Protein AF-A0A935RUK3-F1 (afdb_monomer)

Structure (mmCIF, N/CA/C/O backbone):
data_AF-A0A935RUK3-F1
#
_entry.id   AF-A0A935RUK3-F1
#
loop_
_atom_site.group_PDB
_atom_site.id
_atom_site.type_symbol
_atom_site.label_atom_id
_atom_site.label_alt_id
_atom_site.label_comp_id
_atom_site.label_asym_id
_atom_site.label_entity_id
_atom_site.label_seq_id
_atom_site.pdbx_PDB_ins_code
_atom_site.Cartn_x
_atom_site.Cartn_y
_atom_site.Cartn_z
_atom_site.occupancy
_atom_site.B_iso_or_equiv
_atom_site.auth_seq_id
_atom_site.auth_comp_id
_atom_site.auth_asym_id
_atom_site.auth_atom_id
_atom_site.pdbx_PDB_model_num
ATOM 1 N N . MET A 1 1 ? -5.394 6.056 -42.981 1.00 48.94 1 MET A N 1
ATOM 2 C CA . MET A 1 1 ? -6.092 6.964 -42.037 1.00 48.94 1 MET A CA 1
ATOM 3 C C . MET A 1 1 ? -7.406 6.416 -41.477 1.00 48.94 1 MET A C 1
ATOM 5 O O . MET A 1 1 ? -7.517 6.346 -40.263 1.00 48.94 1 MET A O 1
ATOM 9 N N . LYS A 1 2 ? -8.392 5.987 -42.286 1.00 53.19 2 LYS A N 1
ATOM 10 C CA . LYS A 1 2 ? -9.723 5.582 -41.765 1.00 53.19 2 LYS A CA 1
ATOM 11 C C . LYS A 1 2 ? -9.718 4.366 -40.812 1.00 53.19 2 LYS A C 1
ATOM 13 O O . LYS A 1 2 ? -10.484 4.347 -39.858 1.00 53.19 2 LYS A O 1
ATOM 18 N N . LYS A 1 3 ? -8.822 3.388 -41.014 1.00 49.22 3 LYS A N 1
ATOM 19 C CA . LYS A 1 3 ? -8.711 2.194 -40.146 1.00 49.22 3 LYS A CA 1
ATOM 20 C C . LYS A 1 3 ? -8.100 2.500 -38.768 1.00 49.22 3 LYS A C 1
ATOM 22 O O . LYS A 1 3 ? -8.523 1.926 -37.774 1.00 49.22 3 LYS A O 1
ATOM 27 N N . THR A 1 4 ? -7.166 3.448 -38.693 1.00 54.69 4 THR A N 1
ATOM 28 C CA . THR A 1 4 ? -6.477 3.836 -37.450 1.00 54.69 4 THR A CA 1
ATOM 29 C C . THR A 1 4 ? -7.400 4.601 -36.494 1.00 54.69 4 THR A C 1
ATOM 31 O O . THR A 1 4 ? -7.365 4.373 -35.290 1.00 54.69 4 THR A O 1
ATOM 34 N N . VAL A 1 5 ? -8.282 5.453 -37.033 1.00 66.81 5 VAL A N 1
ATOM 35 C CA . VAL A 1 5 ? -9.291 6.190 -36.247 1.00 66.81 5 VAL A CA 1
ATOM 36 C C . VAL A 1 5 ? -10.341 5.243 -35.658 1.00 66.81 5 VAL A C 1
ATOM 38 O O . VAL A 1 5 ? -10.722 5.406 -34.503 1.00 66.81 5 VAL A O 1
ATOM 41 N N . LEU A 1 6 ? -10.758 4.216 -36.408 1.00 60.25 6 LEU A N 1
ATOM 42 C CA . LEU A 1 6 ? -11.723 3.216 -35.937 1.00 60.25 6 LEU A CA 1
ATOM 43 C C . LEU A 1 6 ? -11.167 2.396 -34.760 1.00 60.25 6 LEU A C 1
ATOM 45 O O . LEU A 1 6 ? -11.859 2.215 -33.763 1.00 60.25 6 LEU A O 1
ATOM 49 N N . VAL A 1 7 ? -9.901 1.966 -34.838 1.00 64.06 7 VAL A N 1
ATOM 50 C CA . VAL A 1 7 ? -9.230 1.242 -33.743 1.00 64.06 7 VAL A CA 1
ATOM 51 C C . VAL A 1 7 ? -9.105 2.125 -32.501 1.00 64.06 7 VAL A C 1
ATOM 53 O O . VAL A 1 7 ? -9.421 1.668 -31.407 1.00 64.06 7 VAL A O 1
ATOM 56 N N . LEU A 1 8 ? -8.732 3.401 -32.660 1.00 57.28 8 LEU A N 1
ATOM 57 C CA . LEU A 1 8 ? -8.655 4.352 -31.547 1.00 57.28 8 LEU A CA 1
ATOM 58 C C . LEU A 1 8 ? -10.031 4.573 -30.892 1.00 57.28 8 LEU A C 1
ATOM 60 O O . LEU A 1 8 ? -10.138 4.603 -29.669 1.00 57.28 8 LEU A O 1
ATOM 64 N N . PHE A 1 9 ? -11.095 4.674 -31.694 1.00 68.31 9 PHE A N 1
ATOM 65 C CA . PHE A 1 9 ? -12.462 4.864 -31.205 1.00 68.31 9 PHE A CA 1
ATOM 66 C C . PHE A 1 9 ? -12.990 3.623 -30.468 1.00 68.31 9 PHE A C 1
ATOM 68 O O . PHE A 1 9 ? -13.554 3.750 -29.381 1.00 68.31 9 PHE A O 1
ATOM 75 N N . CYS A 1 10 ? -12.730 2.420 -30.993 1.00 59.22 10 CYS A N 1
ATOM 76 C CA . CYS A 1 10 ? -13.019 1.162 -30.301 1.00 59.22 10 CYS A CA 1
ATOM 77 C C . CYS A 1 10 ? -12.228 1.037 -28.989 1.00 59.22 10 CYS A C 1
ATOM 79 O O . CYS A 1 10 ? -12.793 0.608 -27.986 1.00 59.22 10 CYS A O 1
ATOM 81 N N . PHE A 1 11 ? -10.964 1.475 -28.960 1.00 54.97 11 PHE A N 1
ATOM 82 C CA . PHE A 1 11 ? -10.128 1.473 -27.755 1.00 54.97 11 PHE A CA 1
ATOM 83 C C . PHE A 1 11 ? -10.638 2.464 -26.691 1.00 54.97 11 PHE A C 1
ATOM 85 O O . PHE A 1 11 ? -10.673 2.150 -25.506 1.00 54.97 11 PHE A O 1
ATOM 92 N N . ILE A 1 12 ? -11.112 3.649 -27.091 1.00 58.50 12 ILE A N 1
ATOM 93 C CA . ILE A 1 12 ? -11.714 4.633 -26.172 1.00 58.50 12 ILE A CA 1
ATOM 94 C C . ILE A 1 12 ? -13.055 4.126 -25.610 1.00 58.50 12 ILE A C 1
ATOM 96 O O . ILE A 1 12 ? -13.354 4.335 -24.430 1.00 58.50 12 ILE A O 1
ATOM 100 N N . LEU A 1 13 ? -13.859 3.433 -26.424 1.00 53.53 13 LEU A N 1
ATOM 101 C CA . LEU A 1 13 ? -15.129 2.832 -26.001 1.00 53.53 13 LEU A CA 1
ATOM 102 C C . LEU A 1 13 ? -14.929 1.682 -25.008 1.00 53.53 13 LEU A C 1
ATOM 104 O O . LEU A 1 13 ? -15.614 1.649 -23.983 1.00 53.53 13 LEU A O 1
ATOM 108 N N . THR A 1 14 ? -13.963 0.788 -25.244 1.00 50.78 14 THR A N 1
ATOM 109 C CA . THR A 1 14 ? -13.632 -0.266 -24.272 1.00 50.78 14 THR A CA 1
ATOM 110 C C . THR A 1 14 ? -13.088 0.337 -22.975 1.00 50.78 14 THR A C 1
ATOM 112 O O . THR A 1 14 ? -13.527 -0.056 -21.894 1.00 50.78 14 THR A O 1
ATOM 115 N N . LEU A 1 15 ? -12.241 1.375 -23.046 1.00 48.75 15 LEU A N 1
ATOM 116 C CA . LEU A 1 15 ? -11.741 2.091 -21.865 1.00 48.75 15 LEU A CA 1
ATOM 117 C C . LEU A 1 15 ? -12.867 2.669 -20.991 1.00 48.75 15 LEU A C 1
ATOM 119 O O . LEU A 1 15 ? -12.769 2.595 -19.765 1.00 48.75 15 LEU A O 1
ATOM 123 N N . LYS A 1 16 ? -13.951 3.200 -21.578 1.00 47.66 16 LYS A N 1
ATOM 124 C CA . LYS A 1 16 ? -15.097 3.721 -20.808 1.00 47.66 16 LYS A CA 1
ATOM 125 C C . LYS A 1 16 ? -15.880 2.619 -20.091 1.00 47.66 16 LYS A C 1
ATOM 127 O O . LYS A 1 16 ? -16.205 2.799 -18.916 1.00 47.66 16 LYS A O 1
ATOM 132 N N . ILE A 1 17 ? -16.128 1.483 -20.747 1.00 46.84 17 ILE A N 1
ATOM 133 C CA . ILE A 1 17 ? -16.911 0.370 -20.179 1.00 46.84 17 ILE A CA 1
ATOM 134 C C . ILE A 1 17 ? -16.132 -0.322 -19.046 1.00 46.84 17 ILE A C 1
ATOM 136 O O . ILE A 1 17 ? -16.690 -0.571 -17.977 1.00 46.84 17 ILE A O 1
ATOM 140 N N . PHE A 1 18 ? -14.822 -0.538 -19.214 1.00 47.94 18 PHE A N 1
ATOM 141 C CA . PHE A 1 18 ? -13.973 -1.093 -18.149 1.00 47.94 18 PHE A CA 1
ATOM 142 C C . PHE A 1 18 ? -13.692 -0.102 -17.008 1.00 47.94 18 PHE A C 1
ATOM 144 O O . PHE A 1 18 ? -13.420 -0.526 -15.884 1.00 47.94 18 PHE A O 1
ATOM 151 N N . SER A 1 19 ? -13.784 1.212 -17.255 1.00 38.31 19 SER A N 1
ATOM 152 C CA . SER A 1 19 ? -13.565 2.215 -16.206 1.00 38.31 19 SER A CA 1
ATOM 153 C C . SER A 1 19 ? -14.601 2.108 -15.086 1.00 38.31 19 SER A C 1
ATOM 155 O O . SER A 1 19 ? -14.207 2.092 -13.923 1.00 38.31 19 SER A O 1
ATOM 157 N N . GLN A 1 20 ? -15.891 1.927 -15.402 1.00 43.72 20 GLN A N 1
ATOM 158 C CA . GLN A 1 20 ? -16.964 1.880 -14.398 1.00 43.72 20 GLN A CA 1
ATOM 159 C C . GLN A 1 20 ? -16.872 0.656 -13.478 1.00 43.72 20 GLN A C 1
ATOM 161 O O . GLN A 1 20 ? -17.023 0.807 -12.267 1.00 43.72 20 GLN A O 1
ATOM 166 N N . TYR A 1 21 ? -16.526 -0.521 -14.017 1.00 50.19 21 TYR A N 1
ATOM 167 C CA . TYR A 1 21 ? -16.265 -1.724 -13.211 1.00 50.19 21 TYR A CA 1
ATOM 168 C C . TYR A 1 21 ? -15.093 -1.540 -12.238 1.00 50.19 21 TYR A C 1
ATOM 170 O O . TYR A 1 21 ? -15.055 -2.166 -11.182 1.00 50.19 21 TYR A O 1
ATOM 178 N N . SER A 1 22 ? -14.141 -0.656 -12.557 1.00 56.09 22 SER A N 1
ATOM 179 C CA . SER A 1 22 ? -13.015 -0.374 -11.668 1.00 56.09 22 SER A CA 1
ATOM 180 C C . SER A 1 22 ? -13.375 0.541 -10.490 1.00 56.09 22 SER A C 1
ATOM 182 O O . SER A 1 22 ? -12.633 0.531 -9.510 1.00 56.09 22 SER A O 1
ATOM 184 N N . TYR A 1 23 ? -14.481 1.299 -10.561 1.00 69.19 23 TYR A N 1
ATOM 185 C CA . TYR A 1 23 ? -14.834 2.363 -9.607 1.00 69.19 23 TYR A CA 1
ATOM 186 C C . TYR A 1 23 ? -15.803 1.955 -8.502 1.00 69.19 23 TYR A C 1
ATOM 188 O O . TYR A 1 23 ? -16.059 2.779 -7.638 1.00 69.19 23 TYR A O 1
ATOM 196 N N . TYR A 1 24 ? -16.341 0.739 -8.482 1.00 77.69 24 TYR A N 1
ATOM 197 C CA . TYR A 1 24 ? -17.247 0.283 -7.423 1.00 77.69 24 TYR A CA 1
ATOM 198 C C . TYR A 1 24 ? -16.860 -1.122 -6.953 1.00 77.69 24 TYR A C 1
ATOM 200 O O . TYR A 1 24 ? -16.329 -1.920 -7.723 1.00 77.69 24 TYR A O 1
ATOM 208 N N . LYS A 1 25 ? -17.101 -1.422 -5.676 1.00 83.81 25 LYS A N 1
ATOM 209 C CA . LYS A 1 25 ? -16.880 -2.731 -5.054 1.00 83.81 25 LYS A CA 1
ATOM 210 C C . LYS A 1 25 ? -18.182 -3.267 -4.490 1.00 83.81 25 LYS A C 1
ATOM 212 O O . LYS A 1 25 ? -18.941 -2.518 -3.886 1.00 83.81 25 LYS A O 1
ATOM 217 N N . GLU A 1 26 ? -18.390 -4.569 -4.618 1.00 89.38 26 GLU A N 1
ATOM 218 C CA . GLU A 1 26 ? -19.518 -5.239 -3.976 1.00 89.38 26 GLU A CA 1
ATOM 219 C C . GLU A 1 26 ? -19.421 -5.148 -2.455 1.00 89.38 26 GLU A C 1
ATOM 221 O O . GLU A 1 26 ? -18.371 -5.431 -1.862 1.00 89.38 26 GLU A O 1
ATOM 226 N N . ALA A 1 27 ? -20.521 -4.743 -1.831 1.00 91.81 27 ALA A N 1
ATOM 227 C CA . ALA A 1 27 ? -20.612 -4.553 -0.398 1.00 91.81 27 ALA A CA 1
ATOM 228 C C . ALA A 1 27 ? -22.030 -4.799 0.127 1.00 91.81 27 ALA A C 1
ATOM 230 O O . ALA A 1 27 ? -23.022 -4.684 -0.594 1.00 91.81 27 ALA A O 1
ATOM 231 N N . THR A 1 28 ? -22.107 -5.106 1.417 1.00 94.44 28 THR A N 1
ATOM 232 C CA . THR A 1 28 ? -23.335 -5.105 2.207 1.00 94.44 28 THR A CA 1
ATOM 233 C C . THR A 1 28 ? -23.305 -3.919 3.163 1.00 94.44 28 THR A C 1
ATOM 235 O O . THR A 1 28 ? -22.379 -3.794 3.962 1.00 94.44 28 THR A O 1
ATOM 238 N N . VAL A 1 29 ? -24.315 -3.057 3.093 1.00 93.56 29 VAL A N 1
ATOM 239 C CA . VAL A 1 29 ? -24.546 -1.969 4.049 1.00 93.56 29 VAL A CA 1
ATOM 240 C C . VAL A 1 29 ? -25.552 -2.453 5.084 1.00 93.56 29 VAL A C 1
ATOM 242 O O . VAL A 1 29 ? -26.661 -2.857 4.738 1.00 93.56 29 VAL A O 1
ATOM 245 N N . VAL A 1 30 ? -25.177 -2.405 6.357 1.00 95.00 30 VAL A N 1
ATOM 246 C CA . VAL A 1 30 ? -26.053 -2.667 7.499 1.00 95.00 30 VAL A CA 1
ATOM 247 C C . VAL A 1 30 ? -26.377 -1.327 8.150 1.00 95.00 30 VAL A C 1
ATOM 249 O O . VAL A 1 30 ? -25.480 -0.656 8.663 1.00 95.00 30 VAL A O 1
ATOM 252 N N . LYS A 1 31 ? -27.647 -0.918 8.135 1.00 93.75 31 LYS A N 1
ATOM 253 C CA . LYS A 1 31 ? -28.101 0.305 8.814 1.00 93.75 31 LYS A CA 1
ATOM 254 C C . LYS A 1 31 ? -28.274 0.079 10.322 1.00 93.75 31 LYS A C 1
ATOM 256 O O . LYS A 1 31 ? -28.354 -1.057 10.792 1.00 93.75 31 LYS A O 1
ATOM 261 N N . ASN A 1 32 ? -28.373 1.160 11.096 1.00 91.31 32 ASN A N 1
ATOM 262 C CA . ASN A 1 32 ? -28.560 1.108 12.558 1.00 91.31 32 ASN A CA 1
ATOM 263 C C . ASN A 1 32 ? -29.823 0.354 13.002 1.00 91.31 32 ASN A C 1
ATOM 265 O O . ASN A 1 32 ? -29.831 -0.265 14.062 1.00 91.31 32 ASN A O 1
ATOM 269 N N . ASN A 1 33 ? -30.865 0.346 12.171 1.00 92.62 33 ASN A N 1
ATOM 270 C CA . ASN A 1 33 ? -32.094 -0.427 12.377 1.00 92.62 33 ASN A CA 1
ATOM 271 C C . ASN A 1 33 ? -31.966 -1.915 11.972 1.00 92.62 33 ASN A C 1
ATOM 273 O O . ASN A 1 33 ? -32.971 -2.612 11.877 1.00 92.62 33 ASN A O 1
ATOM 277 N N . ASN A 1 34 ? -30.747 -2.400 11.712 1.00 90.69 34 ASN A N 1
ATOM 278 C CA . ASN A 1 34 ? -30.416 -3.743 11.224 1.00 90.69 34 ASN A CA 1
ATOM 279 C C . ASN A 1 34 ? -30.943 -4.093 9.816 1.00 90.69 34 ASN A C 1
ATOM 281 O O . ASN A 1 34 ? -30.841 -5.252 9.410 1.00 90.69 34 ASN A O 1
ATOM 285 N N . GLN A 1 35 ? -31.441 -3.127 9.035 1.00 93.81 35 GLN A N 1
ATOM 286 C CA . GLN A 1 35 ? -31.719 -3.352 7.612 1.00 93.81 35 GLN A CA 1
ATOM 287 C C . GLN A 1 35 ? -30.416 -3.605 6.850 1.00 93.81 35 GLN A C 1
ATOM 289 O O . GLN A 1 35 ? -29.410 -2.931 7.081 1.00 93.81 35 GLN A O 1
ATOM 294 N N . ARG A 1 36 ? -30.443 -4.578 5.935 1.00 92.75 36 ARG A N 1
ATOM 295 C CA . ARG A 1 36 ? -29.288 -4.987 5.130 1.00 92.75 36 ARG A CA 1
ATOM 296 C C . ARG A 1 36 ? -29.554 -4.723 3.655 1.00 92.75 36 ARG A C 1
ATOM 298 O O . ARG A 1 36 ? -30.553 -5.193 3.121 1.00 92.75 36 ARG A O 1
ATOM 305 N N . PHE A 1 37 ? -28.632 -4.022 3.008 1.00 91.75 37 PHE A N 1
ATOM 306 C CA . PHE A 1 37 ? -28.665 -3.720 1.581 1.00 91.75 37 PHE A CA 1
ATOM 307 C C . PHE A 1 37 ? -27.413 -4.293 0.932 1.00 91.75 37 PHE A C 1
ATOM 309 O O . PHE A 1 37 ? -26.302 -3.937 1.319 1.00 91.75 37 PHE A O 1
ATOM 316 N N . GLN A 1 38 ? -27.579 -5.178 -0.044 1.00 93.56 38 GLN A N 1
ATOM 317 C CA . GLN A 1 38 ? -26.469 -5.689 -0.841 1.00 93.56 38 GLN A CA 1
ATOM 318 C C . GLN A 1 38 ? -26.410 -4.933 -2.168 1.00 93.56 38 GLN A C 1
ATOM 320 O O . GLN A 1 38 ? -27.439 -4.697 -2.797 1.00 93.56 38 GLN A O 1
ATOM 325 N N . GLY A 1 39 ? -25.210 -4.532 -2.576 1.00 91.44 39 GLY A N 1
ATOM 326 C CA . GLY A 1 39 ? -24.999 -3.781 -3.808 1.00 91.44 39 GLY A CA 1
ATOM 327 C C . GLY A 1 39 ? -23.536 -3.403 -3.989 1.00 91.44 39 GLY A C 1
ATOM 328 O O . GLY A 1 39 ? -22.637 -4.182 -3.677 1.00 91.44 39 GLY A O 1
ATOM 329 N N . TYR A 1 40 ? -23.294 -2.197 -4.484 1.00 88.94 40 TYR A N 1
ATOM 330 C CA . TYR A 1 40 ? -21.994 -1.707 -4.915 1.00 88.94 40 TYR A CA 1
ATOM 331 C C . TYR A 1 40 ? -21.689 -0.354 -4.268 1.00 88.94 40 TYR A C 1
ATOM 333 O O . TYR A 1 40 ? -22.461 0.591 -4.399 1.00 88.94 40 TYR A O 1
ATOM 341 N N . VAL A 1 41 ? -20.540 -0.235 -3.610 1.00 87.12 41 VAL A N 1
ATOM 342 C CA . VAL A 1 41 ? -20.048 1.011 -3.005 1.00 87.12 41 VAL A CA 1
ATOM 343 C C . VAL A 1 41 ? -18.888 1.564 -3.817 1.00 87.12 41 VAL A C 1
ATOM 345 O O . VAL A 1 41 ? -18.034 0.804 -4.273 1.00 87.12 41 VAL A O 1
ATOM 348 N N . GLU A 1 42 ? -18.847 2.881 -4.014 1.00 81.81 42 GLU A N 1
ATOM 349 C CA . GLU A 1 42 ? -17.795 3.530 -4.800 1.00 81.81 42 GLU A CA 1
ATOM 350 C C . GLU A 1 42 ? -16.399 3.214 -4.218 1.00 81.81 42 GLU A C 1
ATOM 352 O O . GLU A 1 42 ? -16.081 3.519 -3.068 1.00 81.81 42 GLU A O 1
ATOM 357 N N . LYS A 1 43 ? -15.550 2.577 -5.032 1.00 64.44 43 LYS A N 1
ATOM 358 C CA . LYS A 1 43 ? -14.139 2.260 -4.797 1.00 64.44 43 LYS A CA 1
ATOM 359 C C . LYS A 1 43 ? -13.320 3.545 -4.854 1.00 64.44 43 LYS A C 1
ATOM 361 O O . LYS A 1 43 ? -12.546 3.777 -5.784 1.00 64.44 43 LYS A O 1
ATOM 366 N N . ILE A 1 44 ? -13.486 4.385 -3.847 1.00 59.62 44 ILE A N 1
ATOM 367 C CA . ILE A 1 44 ? -12.560 5.476 -3.575 1.00 59.62 44 ILE A CA 1
ATOM 368 C C . ILE A 1 44 ? -11.676 5.091 -2.379 1.00 59.62 44 ILE A C 1
ATOM 370 O O . ILE A 1 44 ? -11.931 4.090 -1.709 1.00 59.62 44 ILE A O 1
ATOM 374 N N . SER A 1 45 ? -10.585 5.829 -2.151 1.00 61.47 45 SER A N 1
ATOM 375 C CA . SER A 1 45 ? -9.763 5.706 -0.943 1.00 61.47 45 SER A CA 1
ATOM 376 C C . SER A 1 45 ? -10.645 5.678 0.307 1.00 61.47 45 SER A C 1
ATOM 378 O O . SER A 1 45 ? -11.651 6.384 0.355 1.00 61.47 45 SER A O 1
ATOM 380 N N . GLU A 1 46 ? -10.256 4.901 1.324 1.00 66.12 46 GLU A N 1
ATOM 381 C CA . GLU A 1 46 ? -11.025 4.729 2.571 1.00 66.12 46 GLU A CA 1
ATOM 382 C C . GLU A 1 46 ? -11.421 6.081 3.213 1.00 66.12 46 GLU A C 1
ATOM 384 O O . GLU A 1 46 ? -12.490 6.200 3.806 1.00 66.12 46 GLU A O 1
ATOM 389 N N . SER A 1 47 ? -10.626 7.139 3.001 1.00 58.72 47 SER A N 1
ATOM 390 C CA . SER A 1 47 ? -10.922 8.516 3.428 1.00 58.72 47 SER A CA 1
ATOM 391 C C . SER A 1 47 ? -12.212 9.101 2.845 1.00 58.72 47 SER A C 1
ATOM 393 O O . SER A 1 47 ? -12.857 9.905 3.509 1.00 58.72 47 SER A O 1
ATOM 395 N N . LYS A 1 48 ? -12.619 8.710 1.631 1.00 68.06 48 LYS A N 1
ATOM 396 C CA . LYS A 1 48 ? -13.816 9.248 0.959 1.00 68.06 48 LYS A CA 1
ATOM 397 C C . LYS A 1 48 ? -15.096 8.464 1.239 1.00 68.06 48 LYS A C 1
ATOM 399 O O . LYS A 1 48 ? -16.142 8.832 0.718 1.00 68.06 48 LYS A O 1
ATOM 404 N N . LEU A 1 49 ? -15.035 7.431 2.085 1.00 72.38 49 LEU A N 1
ATOM 405 C CA . LEU A 1 49 ? -16.232 6.838 2.701 1.00 72.38 49 LEU A CA 1
ATOM 406 C C . LEU A 1 49 ? -16.866 7.774 3.745 1.00 72.38 49 LEU A C 1
ATOM 408 O O . LEU A 1 49 ? -17.939 7.489 4.271 1.00 72.38 49 LEU A O 1
ATOM 412 N N . ASN A 1 50 ? -16.194 8.884 4.056 1.00 77.94 50 ASN A N 1
ATOM 413 C CA . ASN A 1 50 ? -16.601 9.873 5.038 1.00 77.94 50 ASN A CA 1
ATOM 414 C C . ASN A 1 50 ? -16.884 11.214 4.340 1.00 77.94 50 ASN A C 1
ATOM 416 O O . ASN A 1 50 ? -16.117 11.604 3.456 1.00 77.94 50 ASN A O 1
ATOM 420 N N . PRO A 1 51 ? -17.958 11.942 4.705 1.00 80.44 51 PRO A N 1
ATOM 421 C CA . PRO A 1 51 ? -18.962 11.637 5.738 1.00 80.44 51 PRO A CA 1
ATOM 422 C C . PRO A 1 51 ? -20.158 10.796 5.237 1.00 80.44 51 PRO A C 1
ATOM 424 O O . PRO A 1 51 ? -21.121 10.588 5.977 1.00 80.44 51 PRO A O 1
ATOM 427 N N . LYS A 1 52 ? -20.135 10.346 3.979 1.00 88.00 52 LYS A N 1
ATOM 428 C CA . LYS A 1 52 ? -21.232 9.618 3.326 1.00 88.00 52 LYS A CA 1
ATOM 429 C C . LYS A 1 52 ? -20.698 8.537 2.391 1.00 88.00 52 LYS A C 1
ATOM 431 O O . LYS A 1 52 ? -19.634 8.699 1.796 1.00 88.00 52 LYS A O 1
ATOM 436 N N . VAL A 1 53 ? -21.467 7.467 2.232 1.00 89.00 53 VAL A N 1
ATOM 437 C CA . VAL A 1 53 ? -21.171 6.345 1.340 1.00 89.00 53 VAL A CA 1
ATOM 438 C C . VAL A 1 53 ? -22.041 6.447 0.097 1.00 89.00 53 VAL A C 1
ATOM 440 O O . VAL A 1 53 ? -23.260 6.534 0.195 1.00 89.00 53 VAL A O 1
ATOM 443 N N . LYS A 1 54 ? -21.416 6.405 -1.079 1.00 89.25 54 LYS A N 1
ATOM 444 C CA . LYS A 1 54 ? -22.116 6.326 -2.365 1.00 89.25 54 LYS A CA 1
ATOM 445 C C . LYS A 1 54 ? -22.386 4.871 -2.720 1.00 89.25 54 LYS A C 1
ATOM 447 O O . LYS A 1 54 ? -21.445 4.103 -2.933 1.00 89.25 54 LYS A O 1
ATOM 452 N N . PHE A 1 55 ? -23.661 4.513 -2.769 1.00 90.12 55 PHE A N 1
ATOM 453 C CA . PHE A 1 55 ? -24.167 3.159 -2.930 1.00 90.12 55 PHE A CA 1
ATOM 454 C C . PHE A 1 55 ? -25.005 3.025 -4.205 1.00 90.12 55 PHE A C 1
ATOM 456 O O . PHE A 1 55 ? -25.742 3.929 -4.593 1.00 90.12 55 PHE A O 1
ATOM 463 N N . LYS A 1 56 ? -24.897 1.869 -4.857 1.00 90.50 56 LYS A N 1
ATOM 464 C CA . LYS A 1 56 ? -25.731 1.452 -5.983 1.00 90.50 56 LYS A CA 1
ATOM 465 C C . LYS A 1 56 ? -26.276 0.061 -5.717 1.00 90.50 56 LYS A C 1
ATOM 467 O O . LYS A 1 56 ? -25.513 -0.840 -5.385 1.00 90.50 56 LYS A O 1
ATOM 472 N N . THR A 1 57 ? -27.563 -0.152 -5.951 1.00 88.81 57 THR A N 1
ATOM 473 C CA . THR A 1 57 ? -28.167 -1.493 -5.890 1.00 88.81 57 THR A CA 1
ATOM 474 C C . THR A 1 57 ? -27.630 -2.413 -6.988 1.00 88.81 57 THR A C 1
ATOM 476 O O . THR A 1 57 ? -27.353 -3.581 -6.743 1.00 88.81 57 THR A O 1
ATOM 479 N N . GLU A 1 58 ? -27.397 -1.873 -8.186 1.00 85.94 58 GLU A N 1
ATOM 480 C CA . GLU A 1 58 ? -26.851 -2.597 -9.336 1.00 85.94 58 GLU A CA 1
ATOM 481 C C . GLU A 1 58 ? -25.766 -1.763 -10.029 1.00 85.94 58 GLU A C 1
ATOM 483 O O . GLU A 1 58 ? -25.932 -0.561 -10.241 1.00 85.94 58 GLU A O 1
ATOM 488 N N . ILE A 1 59 ? -24.675 -2.403 -10.467 1.00 80.19 59 ILE A N 1
ATOM 489 C CA . ILE A 1 59 ? -23.524 -1.709 -11.072 1.00 80.19 59 ILE A CA 1
ATOM 490 C C . ILE A 1 59 ? -23.886 -0.891 -12.325 1.00 80.19 59 ILE A C 1
ATOM 492 O O . ILE A 1 59 ? -23.276 0.146 -12.587 1.00 80.19 59 ILE A O 1
ATOM 496 N N . LYS A 1 60 ? -24.893 -1.343 -13.089 1.00 79.44 60 LYS A N 1
ATOM 497 C CA . LYS A 1 60 ? -25.316 -0.736 -14.363 1.00 79.44 60 LYS A CA 1
ATOM 498 C C . LYS A 1 60 ? -26.278 0.442 -14.194 1.00 79.44 60 LYS A C 1
ATOM 500 O O . LYS A 1 60 ? -26.476 1.184 -15.153 1.00 79.44 60 LYS A O 1
ATOM 505 N N . ARG A 1 61 ? -26.883 0.626 -13.014 1.00 77.56 61 ARG A N 1
ATOM 506 C CA . ARG A 1 61 ? -27.810 1.741 -12.779 1.00 77.56 61 ARG A CA 1
ATOM 507 C C . ARG A 1 61 ? -27.046 3.054 -12.648 1.00 77.56 61 ARG A C 1
ATOM 509 O O . ARG A 1 61 ? -25.937 3.100 -12.106 1.00 77.56 61 ARG A O 1
ATOM 516 N N . MET A 1 62 ? -27.630 4.125 -13.182 1.00 76.94 62 MET A N 1
ATOM 517 C CA . MET A 1 62 ? -27.050 5.467 -13.075 1.00 76.94 62 MET A CA 1
ATOM 518 C C . MET A 1 62 ? -27.323 6.106 -11.714 1.00 76.94 62 MET A C 1
ATOM 520 O O . MET A 1 62 ? -26.497 6.894 -11.259 1.00 76.94 62 MET A O 1
ATOM 524 N N . ASP A 1 63 ? -28.405 5.706 -11.049 1.00 82.69 63 ASP A N 1
ATOM 525 C CA . ASP A 1 63 ? -28.789 6.239 -9.746 1.00 82.69 63 ASP A CA 1
ATOM 526 C C . ASP A 1 63 ? -27.766 5.846 -8.675 1.00 82.69 63 ASP A C 1
ATOM 528 O O . ASP A 1 63 ? -27.412 4.673 -8.526 1.00 82.69 63 ASP A O 1
ATOM 532 N N . VAL A 1 64 ? -27.270 6.849 -7.952 1.00 86.06 64 VAL A N 1
ATOM 533 C CA . VAL A 1 64 ? -26.358 6.700 -6.815 1.00 86.06 64 VAL A CA 1
ATOM 534 C C . VAL A 1 64 ? -27.086 7.208 -5.582 1.00 86.06 64 VAL A C 1
ATOM 536 O O . VAL A 1 64 ? -27.448 8.380 -5.519 1.00 86.06 64 VAL A O 1
ATOM 539 N N . GLU A 1 65 ? -27.274 6.335 -4.601 1.00 90.62 65 GLU A N 1
ATOM 540 C CA . GLU A 1 65 ? -27.770 6.707 -3.281 1.00 90.62 65 GLU A CA 1
ATOM 541 C C . GLU A 1 65 ? -26.594 7.170 -2.417 1.00 90.62 65 GLU A C 1
ATOM 543 O O . GLU A 1 65 ? -25.541 6.531 -2.385 1.00 90.62 65 GLU A O 1
ATOM 548 N N . GLU A 1 66 ? -26.752 8.282 -1.706 1.00 91.06 66 GLU A N 1
ATOM 549 C CA . GLU A 1 66 ? -25.771 8.741 -0.726 1.00 91.06 66 GLU A CA 1
ATOM 550 C C . GLU A 1 66 ? -26.282 8.451 0.685 1.00 91.06 66 GLU A C 1
ATOM 552 O O . GLU A 1 66 ? -27.208 9.099 1.163 1.00 91.06 66 GLU A O 1
ATOM 557 N N . ILE A 1 67 ? -25.660 7.486 1.361 1.00 91.44 67 ILE A N 1
ATOM 558 C CA . ILE A 1 67 ? -26.038 7.062 2.711 1.00 91.44 67 ILE A CA 1
ATOM 559 C C . ILE A 1 67 ? -25.111 7.757 3.722 1.00 91.44 67 ILE A C 1
ATOM 561 O O . ILE A 1 67 ? -23.893 7.542 3.674 1.00 91.44 67 ILE A O 1
ATOM 565 N N . PRO A 1 68 ? -25.630 8.580 4.649 1.00 91.81 68 PRO A N 1
ATOM 566 C CA . PRO A 1 68 ? -24.823 9.204 5.695 1.00 91.81 68 PRO A CA 1
ATOM 567 C C . PRO A 1 68 ? -24.180 8.162 6.616 1.00 91.81 68 PRO A C 1
ATOM 569 O O . PRO A 1 68 ? -24.827 7.192 7.010 1.00 91.81 68 PRO A O 1
ATOM 572 N N . VAL A 1 69 ? -22.937 8.391 7.052 1.00 91.06 69 VAL A N 1
ATOM 573 C CA . VAL A 1 69 ? -22.253 7.488 8.002 1.00 91.06 69 VAL A CA 1
ATOM 574 C C . VAL A 1 69 ? -23.029 7.328 9.314 1.00 91.06 69 VAL A C 1
ATOM 576 O O . VAL A 1 69 ? -22.992 6.261 9.918 1.00 91.06 69 VAL A O 1
ATOM 579 N N . SER A 1 70 ? -23.782 8.347 9.734 1.00 91.06 70 SER A N 1
ATOM 580 C CA . SER A 1 70 ? -24.636 8.289 10.924 1.00 91.06 70 SER A CA 1
ATOM 581 C C . SER A 1 70 ? -25.752 7.247 10.842 1.00 91.06 70 SER A C 1
ATOM 583 O O . SER A 1 70 ? -26.275 6.867 11.883 1.00 91.06 70 SER A O 1
ATOM 585 N N . GLU A 1 71 ? -26.130 6.788 9.646 1.00 92.88 71 GLU A N 1
ATOM 586 C CA . GLU A 1 71 ? -27.133 5.732 9.450 1.00 92.88 71 GLU A CA 1
ATOM 587 C C . GLU A 1 71 ? -26.522 4.330 9.343 1.00 92.88 71 GLU A C 1
ATOM 589 O O . GLU A 1 71 ? -27.251 3.337 9.422 1.00 92.88 71 GLU A O 1
ATOM 594 N N . ILE A 1 72 ? -25.205 4.239 9.146 1.00 92.50 72 ILE A N 1
ATOM 595 C CA . ILE A 1 72 ? -24.502 2.992 8.848 1.00 92.50 72 ILE A CA 1
ATOM 596 C C . ILE A 1 72 ? -23.955 2.401 10.142 1.00 92.50 72 ILE A C 1
ATOM 598 O O . ILE A 1 72 ? -23.061 2.964 10.768 1.00 92.50 72 ILE A O 1
ATOM 602 N N . LYS A 1 73 ? -24.442 1.210 10.484 1.00 92.50 73 LYS A N 1
ATOM 603 C CA . LYS A 1 73 ? -23.894 0.393 11.564 1.00 92.50 73 LYS A CA 1
ATOM 604 C C . LYS A 1 73 ? -22.610 -0.285 11.105 1.00 92.50 73 LYS A C 1
ATOM 606 O O . LYS A 1 73 ? -21.570 -0.145 11.742 1.00 92.50 73 LYS A O 1
ATOM 611 N N . GLU A 1 74 ? -22.685 -1.000 9.984 1.00 93.44 74 GLU A N 1
ATOM 612 C CA . GLU A 1 74 ? -21.565 -1.735 9.396 1.00 93.44 74 GLU A CA 1
ATOM 613 C C . GLU A 1 74 ? -21.597 -1.644 7.869 1.00 93.44 74 GLU A C 1
ATOM 615 O O . GLU A 1 74 ? -22.656 -1.652 7.244 1.00 93.44 74 GLU A O 1
ATOM 620 N N . LEU A 1 75 ? -20.419 -1.595 7.261 1.00 93.00 75 LEU A N 1
ATOM 621 C CA . LEU A 1 75 ? -20.215 -1.720 5.825 1.00 93.00 75 LEU A CA 1
ATOM 622 C C . LEU A 1 75 ? -19.243 -2.876 5.589 1.00 93.00 75 LEU A C 1
ATOM 624 O O . LEU A 1 75 ? -18.097 -2.826 6.028 1.00 93.00 75 LEU A O 1
ATOM 628 N N . ILE A 1 76 ? -19.701 -3.914 4.898 1.00 92.00 76 ILE A N 1
ATOM 629 C CA . ILE A 1 76 ? -18.950 -5.152 4.679 1.00 92.00 76 ILE A CA 1
ATOM 630 C C . ILE A 1 76 ? -18.642 -5.272 3.190 1.00 92.00 76 ILE A C 1
ATOM 632 O O . ILE A 1 76 ? -19.545 -5.522 2.396 1.00 92.00 76 ILE A O 1
ATOM 636 N N . PHE A 1 77 ? -17.383 -5.125 2.785 1.00 88.62 77 PHE A N 1
ATOM 637 C CA . PHE A 1 77 ? -16.986 -5.366 1.397 1.00 88.62 77 PHE A CA 1
ATOM 638 C C . PHE A 1 77 ? -16.843 -6.866 1.137 1.00 88.62 77 PHE A C 1
ATOM 640 O O . PHE A 1 77 ? -16.023 -7.539 1.758 1.00 88.62 77 PHE A O 1
ATOM 647 N N . LEU A 1 78 ? -17.598 -7.395 0.173 1.00 86.00 78 LEU A N 1
ATOM 648 C CA . LEU A 1 78 ? -17.660 -8.838 -0.091 1.00 86.00 78 LEU A CA 1
ATOM 649 C C . LEU A 1 78 ? -16.359 -9.378 -0.701 1.00 86.00 78 LEU A C 1
ATOM 651 O O . LEU A 1 78 ? -15.951 -10.500 -0.425 1.00 86.00 78 LEU A O 1
ATOM 655 N N . SER A 1 79 ? -15.666 -8.557 -1.493 1.00 78.56 79 SER A N 1
ATOM 656 C CA . SER A 1 79 ? -14.448 -8.965 -2.215 1.00 78.56 79 SER A CA 1
ATOM 657 C C . SER A 1 79 ? -13.233 -9.266 -1.327 1.00 78.56 79 SER A C 1
ATOM 659 O O . SER A 1 79 ? -12.285 -9.927 -1.760 1.00 78.56 79 SER A O 1
ATOM 661 N N . ASP A 1 80 ? -13.197 -8.703 -0.121 1.00 74.38 80 ASP A N 1
ATOM 662 C CA . ASP A 1 80 ? -12.062 -8.820 0.796 1.00 74.38 80 ASP A CA 1
ATOM 663 C C . ASP A 1 80 ? -12.477 -9.025 2.258 1.00 74.38 80 ASP A C 1
ATOM 665 O O . ASP A 1 80 ? -11.607 -9.009 3.133 1.00 74.38 80 ASP A O 1
ATOM 669 N N . SER A 1 81 ? -13.773 -9.243 2.501 1.00 83.06 81 SER A N 1
ATOM 670 C CA . SER A 1 81 ? -14.401 -9.391 3.818 1.00 83.06 81 SER A CA 1
ATOM 671 C C . SER A 1 81 ? -14.032 -8.276 4.799 1.00 83.06 81 SER A C 1
ATOM 673 O O . SER A 1 81 ? -14.040 -8.487 6.011 1.00 83.06 81 SER A O 1
ATOM 675 N N . SER A 1 82 ? -13.665 -7.091 4.296 1.00 85.94 82 SER A N 1
ATOM 676 C CA . SER A 1 82 ? -13.332 -5.967 5.162 1.00 85.94 82 SER A CA 1
ATOM 677 C C . SER A 1 82 ? -14.601 -5.371 5.755 1.00 85.94 82 SER A C 1
ATOM 679 O O . SER A 1 82 ? -15.573 -5.106 5.048 1.00 85.94 82 SER A O 1
ATOM 681 N N . ILE A 1 83 ? -14.574 -5.171 7.070 1.00 91.38 83 ILE A N 1
ATOM 682 C CA . ILE A 1 83 ? -15.685 -4.610 7.830 1.00 91.38 83 ILE A CA 1
ATOM 683 C C . ILE A 1 83 ? -15.301 -3.198 8.249 1.00 91.38 83 ILE A C 1
ATOM 685 O O . ILE A 1 83 ? -14.252 -2.982 8.854 1.00 91.38 83 ILE A O 1
ATOM 689 N N . PHE A 1 84 ? -16.157 -2.241 7.931 1.00 92.69 84 PHE A N 1
ATOM 690 C CA . PHE A 1 84 ? -16.083 -0.864 8.388 1.00 92.69 84 PHE A CA 1
ATOM 691 C C . PHE A 1 84 ? -17.237 -0.609 9.346 1.00 92.69 84 PHE A C 1
ATOM 693 O O . PHE A 1 84 ? -18.350 -1.070 9.112 1.00 92.69 84 PHE A O 1
ATOM 700 N N . GLN A 1 85 ? -16.974 0.134 10.413 1.00 93.88 85 GLN A N 1
ATOM 701 C CA . GLN A 1 85 ? -17.961 0.456 11.437 1.00 93.88 85 GLN A CA 1
ATOM 702 C C . GLN A 1 85 ? -17.896 1.946 11.764 1.00 93.88 85 GLN A C 1
ATOM 704 O O . GLN A 1 85 ? -16.826 2.559 11.690 1.00 93.88 85 GLN A O 1
ATOM 709 N N . SER A 1 86 ? -19.045 2.536 12.100 1.00 92.12 86 SER A N 1
ATOM 710 C CA . SER A 1 86 ? -19.107 3.926 12.541 1.00 92.12 86 SER A CA 1
ATOM 711 C C . SER A 1 86 ? -18.411 4.072 13.895 1.00 92.12 86 SER A C 1
ATOM 713 O O . SER A 1 86 ? -18.797 3.425 14.869 1.00 92.12 86 SER A O 1
ATOM 715 N N . VAL A 1 87 ? -17.417 4.947 13.971 1.00 91.75 87 VAL A N 1
ATOM 716 C CA . VAL A 1 87 ? -16.670 5.261 15.188 1.00 91.75 87 VAL A CA 1
ATOM 717 C C . VAL A 1 87 ? -16.684 6.758 15.441 1.00 91.75 87 VAL A C 1
ATOM 719 O O . VAL A 1 87 ? -16.731 7.567 14.510 1.00 91.75 87 VAL A O 1
ATOM 722 N N . ARG A 1 88 ? -16.629 7.145 16.716 1.00 90.81 88 ARG A N 1
ATOM 723 C CA . ARG A 1 88 ? -16.538 8.553 17.096 1.00 90.81 88 ARG A CA 1
ATOM 724 C C . ARG A 1 88 ? -15.086 9.011 17.003 1.00 90.81 88 ARG A C 1
ATOM 726 O O . ARG A 1 88 ? -14.227 8.534 17.741 1.00 90.81 88 ARG A O 1
ATOM 733 N N . TYR A 1 89 ? -14.827 9.970 16.126 1.00 87.38 89 TYR A N 1
ATOM 734 C CA . TYR A 1 89 ? -13.528 10.603 15.960 1.00 87.38 89 TYR A CA 1
ATOM 735 C C . TYR A 1 89 ? -13.567 12.024 16.524 1.00 87.38 89 TYR A C 1
ATOM 737 O O . TYR A 1 89 ? -14.449 12.812 16.191 1.00 87.38 89 TYR A O 1
ATOM 745 N N . LYS A 1 90 ? -12.628 12.343 17.421 1.00 81.94 90 LYS A N 1
ATOM 746 C CA . LYS A 1 90 ? -12.470 13.679 18.011 1.00 81.94 90 LYS A CA 1
ATOM 747 C C . LYS A 1 90 ? -11.233 14.326 17.383 1.00 81.94 90 LYS A C 1
ATOM 749 O O . LYS A 1 90 ? -10.118 13.923 17.717 1.00 81.94 90 LYS A O 1
ATOM 754 N N . LEU A 1 91 ? -11.440 15.303 16.502 1.00 71.81 91 LEU A N 1
ATOM 755 C CA . LEU A 1 91 ? -10.383 16.112 15.896 1.00 71.81 91 LEU A CA 1
ATOM 756 C C . LEU A 1 91 ? -10.227 17.420 16.677 1.00 71.81 91 LEU A C 1
ATOM 758 O O . LEU A 1 91 ? -11.214 18.051 17.062 1.00 71.81 91 LEU A O 1
ATOM 762 N N . TYR A 1 92 ? -8.980 17.822 16.900 1.00 65.00 92 TYR A N 1
ATOM 763 C CA . TYR A 1 92 ? -8.645 19.164 17.360 1.00 65.00 92 TYR A CA 1
ATOM 764 C C . TYR A 1 92 ? -8.176 19.952 16.140 1.00 65.00 92 TYR A C 1
ATOM 766 O O . TYR A 1 92 ? -7.099 19.680 15.620 1.00 65.00 92 TYR A O 1
ATOM 774 N N . GLN A 1 93 ? -8.998 20.887 15.674 1.00 58.72 93 GLN A N 1
ATOM 775 C CA . GLN A 1 93 ? -8.667 21.782 14.568 1.00 58.72 93 GLN A CA 1
ATOM 776 C C . GLN A 1 93 ? -8.863 23.216 15.057 1.00 58.72 93 GLN A C 1
ATOM 778 O O . GLN A 1 93 ? -9.915 23.527 15.615 1.00 58.72 93 GLN A O 1
ATOM 783 N N . ASP A 1 94 ? -7.842 24.060 14.917 1.00 56.56 94 ASP A N 1
ATOM 784 C CA . ASP A 1 94 ? -7.881 25.478 15.309 1.00 56.56 94 ASP A CA 1
ATOM 785 C C . ASP A 1 94 ? -8.371 25.696 16.752 1.00 56.56 94 ASP A C 1
ATOM 787 O O . AS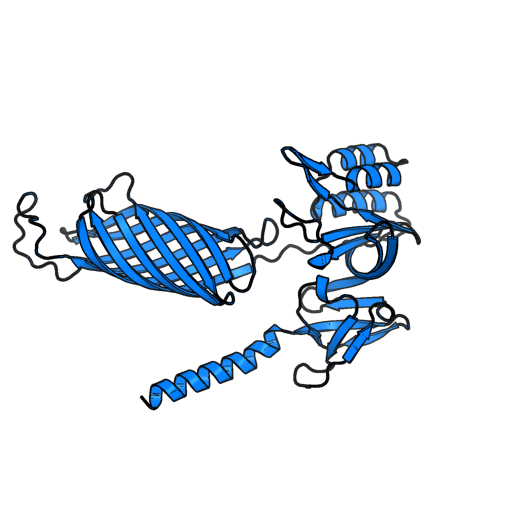P A 1 94 ? -9.247 26.511 17.030 1.00 56.56 94 ASP A O 1
ATOM 791 N N . SER A 1 95 ? -7.850 24.896 17.690 1.00 58.19 95 SER A N 1
ATOM 792 C CA . SER A 1 95 ? -8.252 24.883 19.111 1.00 58.19 95 SER A CA 1
ATOM 793 C C . SER A 1 95 ? -9.717 24.503 19.382 1.00 58.19 95 SER A C 1
ATOM 795 O O . SER A 1 95 ? -10.147 24.474 20.535 1.00 58.19 95 SER A O 1
ATOM 797 N N . THR A 1 96 ? -10.477 24.132 18.350 1.00 62.03 96 THR A N 1
ATOM 798 C CA . THR A 1 96 ? -11.870 23.703 18.456 1.00 62.03 96 THR A CA 1
ATOM 799 C C . THR A 1 96 ? -11.950 22.183 18.382 1.00 62.03 96 THR A C 1
ATOM 801 O O . THR A 1 96 ? -11.445 21.544 17.456 1.00 62.03 96 THR A O 1
ATOM 804 N N . LYS A 1 97 ? -12.599 21.573 19.377 1.00 68.62 97 LYS A N 1
ATOM 805 C CA . LYS A 1 97 ? -12.819 20.126 19.414 1.00 68.62 97 LYS A CA 1
ATOM 806 C C . LYS A 1 97 ? -14.073 19.783 18.618 1.00 68.62 97 LYS A C 1
ATOM 808 O O . LYS A 1 97 ? -15.182 20.025 19.088 1.00 68.62 97 LYS A O 1
ATOM 813 N N . LYS A 1 98 ? -13.905 19.176 17.444 1.00 76.62 98 LYS A N 1
ATOM 814 C CA . LYS A 1 98 ? -15.016 18.623 16.660 1.00 76.62 98 LYS A CA 1
ATOM 815 C C . LYS A 1 98 ? -15.099 17.119 16.883 1.00 76.62 98 LYS A C 1
ATOM 817 O O . LYS A 1 98 ? -14.096 16.411 16.821 1.00 76.62 98 LYS A O 1
ATOM 822 N N . SER A 1 99 ? -16.296 16.638 17.205 1.00 81.44 99 SER A N 1
ATOM 823 C CA . SER A 1 99 ? -16.590 15.211 17.334 1.00 81.44 99 SER A CA 1
ATOM 824 C C . SER A 1 99 ? -17.479 14.802 16.173 1.00 81.44 99 SER A C 1
ATOM 826 O O . SER A 1 99 ? -18.594 15.296 16.058 1.00 81.44 99 SER A O 1
ATOM 828 N N . GLU A 1 100 ? -17.010 13.870 15.356 1.00 87.50 100 GLU A N 1
ATOM 829 C CA . GLU A 1 100 ? -17.701 13.417 14.150 1.00 87.50 100 GLU A CA 1
ATOM 830 C C . GLU A 1 100 ? -17.796 11.889 14.138 1.00 87.50 100 GLU A C 1
ATOM 832 O O . GLU A 1 100 ? -16.955 11.196 14.718 1.00 87.50 100 GLU A O 1
ATOM 837 N N . LEU A 1 101 ? -18.830 11.354 13.488 1.00 90.31 101 LEU A N 1
ATOM 838 C CA . LEU A 1 101 ? -18.923 9.925 13.196 1.00 90.31 101 LEU A CA 1
ATOM 839 C C . LEU A 1 101 ? -18.229 9.631 11.872 1.00 90.31 101 LEU A C 1
ATOM 841 O O . LEU A 1 101 ? -18.476 10.309 10.875 1.00 90.31 101 LEU A O 1
ATOM 845 N N . ARG A 1 102 ? -17.373 8.610 11.868 1.00 90.25 102 ARG A N 1
ATOM 846 C CA . ARG A 1 102 ? -16.628 8.183 10.682 1.00 90.25 102 ARG A CA 1
ATOM 847 C C . ARG A 1 102 ? -16.652 6.675 10.527 1.00 90.25 102 ARG A C 1
ATOM 849 O O . ARG A 1 102 ? -16.620 5.960 11.519 1.00 90.25 102 ARG A O 1
ATOM 856 N N . LEU A 1 103 ? -16.673 6.186 9.295 1.00 92.06 103 LEU A N 1
ATOM 857 C CA . LEU A 1 103 ? -16.419 4.784 9.002 1.00 92.06 103 LEU A CA 1
ATOM 858 C C . LEU A 1 103 ? -14.923 4.516 9.113 1.00 92.06 103 LEU A C 1
ATOM 860 O O . LEU A 1 103 ? -14.121 5.089 8.373 1.00 92.06 103 LEU A O 1
ATOM 864 N N . ALA A 1 104 ? -14.570 3.625 10.033 1.00 92.25 104 ALA A N 1
ATOM 865 C CA . ALA A 1 104 ? -13.221 3.118 10.213 1.00 92.25 104 ALA A CA 1
ATOM 866 C C . ALA A 1 104 ? -13.205 1.603 10.011 1.00 92.25 104 ALA A C 1
ATOM 868 O O . ALA A 1 104 ? -14.149 0.898 10.372 1.00 92.25 104 ALA A O 1
ATOM 869 N N . LYS A 1 105 ? -12.116 1.098 9.439 1.00 92.56 105 LYS A N 1
ATOM 870 C CA . LYS A 1 105 ? -11.917 -0.326 9.201 1.00 92.56 105 LYS A CA 1
ATOM 871 C C . LYS A 1 105 ? -11.704 -1.046 10.526 1.00 92.56 105 LYS A C 1
ATOM 873 O O . LYS A 1 105 ? -10.779 -0.714 11.262 1.00 92.56 105 LYS A O 1
ATOM 878 N N . LYS A 1 106 ? -12.523 -2.045 10.824 1.00 94.12 106 LYS A N 1
ATOM 879 C CA . LYS A 1 106 ? -12.409 -2.878 12.022 1.00 94.12 106 LYS A CA 1
ATOM 880 C C . LYS A 1 106 ? -11.236 -3.847 11.871 1.00 94.12 106 LYS A C 1
ATOM 882 O O . LYS A 1 106 ? -11.140 -4.555 10.870 1.00 94.12 106 LYS A O 1
ATOM 887 N N . LEU A 1 107 ? -10.332 -3.855 12.847 1.00 94.38 107 LEU A N 1
ATOM 888 C CA . LEU A 1 107 ? -9.156 -4.731 12.888 1.00 94.38 107 LEU A CA 1
ATOM 889 C C . LEU A 1 107 ? -9.288 -5.810 13.962 1.00 94.38 107 LEU A C 1
ATOM 891 O O . LEU A 1 107 ? -8.921 -6.956 13.716 1.00 94.38 107 LEU A O 1
ATOM 895 N N . VAL A 1 108 ? -9.819 -5.448 15.130 1.00 95.50 108 VAL A N 1
ATOM 896 C CA . VAL A 1 108 ? -10.054 -6.356 16.261 1.00 95.50 108 VAL A CA 1
ATOM 897 C C . VAL A 1 108 ? -11.411 -6.029 16.876 1.00 95.50 108 VAL A C 1
ATOM 899 O O . VAL A 1 108 ? -11.757 -4.856 17.025 1.00 95.50 108 VAL A O 1
ATOM 902 N N . ASP A 1 109 ? -12.166 -7.060 17.230 1.00 94.75 109 ASP A N 1
ATOM 903 C CA . ASP A 1 109 ? -13.384 -6.988 18.038 1.00 94.75 109 ASP A CA 1
ATOM 904 C C . ASP A 1 109 ? -13.196 -7.810 19.309 1.00 94.75 109 ASP A C 1
ATOM 906 O O . ASP A 1 109 ? -12.503 -8.823 19.275 1.00 94.75 109 ASP A O 1
ATOM 910 N N . GLY A 1 110 ? -13.805 -7.391 20.411 1.00 95.75 110 GLY A N 1
ATOM 911 C CA . GLY A 1 110 ? -13.649 -8.021 21.719 1.00 95.75 110 GLY A CA 1
ATOM 912 C C . GLY A 1 110 ? -14.000 -7.043 22.837 1.00 95.75 110 GLY A C 1
ATOM 913 O O . GLY A 1 110 ? -14.761 -6.098 22.608 1.00 95.75 110 GLY A O 1
ATOM 914 N N . TYR A 1 111 ? -13.420 -7.248 24.025 1.00 96.06 111 TYR A N 1
ATOM 915 C CA . TYR A 1 111 ? -13.494 -6.288 25.135 1.00 96.06 111 TYR A CA 1
ATOM 916 C C . TYR A 1 111 ? -13.005 -4.897 24.707 1.00 96.06 111 TYR A C 1
ATOM 918 O O . TYR A 1 111 ? -13.697 -3.891 24.872 1.00 96.06 111 TYR A O 1
ATOM 926 N N . ALA A 1 112 ? -11.831 -4.863 24.081 1.00 97.06 112 ALA A N 1
ATOM 927 C CA . ALA A 1 112 ? -11.280 -3.714 23.400 1.00 97.06 112 ALA A CA 1
ATOM 928 C C . ALA A 1 112 ? -11.387 -3.916 21.883 1.00 97.06 112 ALA A C 1
ATOM 930 O O . ALA A 1 112 ? -10.978 -4.946 21.335 1.00 97.06 112 ALA A O 1
ATOM 931 N N . LYS A 1 113 ? -11.929 -2.911 21.193 1.00 97.31 11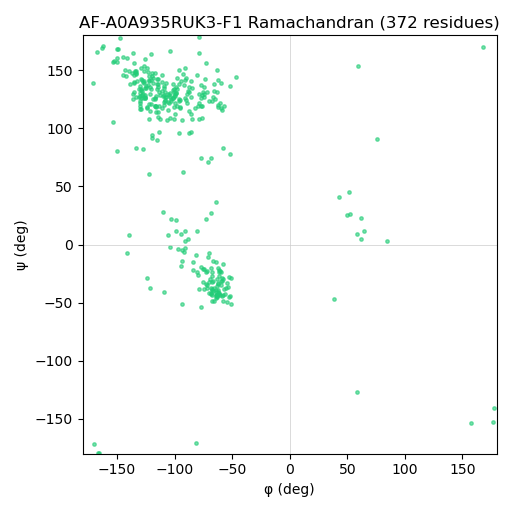3 LYS A N 1
ATOM 932 C CA . LYS A 1 113 ? -12.109 -2.921 19.737 1.00 97.31 113 LYS A CA 1
ATOM 933 C C . LYS A 1 113 ? -11.128 -1.962 19.093 1.00 97.31 113 LYS A C 1
ATOM 935 O O . LYS A 1 113 ? -11.011 -0.811 19.512 1.00 97.31 113 LYS A O 1
ATOM 940 N N . LEU A 1 114 ? -10.435 -2.427 18.062 1.00 97.31 114 LEU A N 1
ATOM 941 C CA . LEU A 1 114 ? -9.444 -1.640 17.341 1.00 97.31 114 LEU A CA 1
ATOM 942 C C . LEU A 1 114 ? -9.934 -1.362 15.927 1.00 97.31 114 LEU A C 1
ATOM 944 O O . LEU A 1 114 ? -10.258 -2.285 15.177 1.00 97.31 114 LEU A O 1
ATOM 948 N N . TYR A 1 115 ? -9.899 -0.092 15.547 1.00 95.31 115 TYR A N 1
ATOM 949 C CA . TYR A 1 115 ? -10.243 0.375 14.214 1.00 95.31 115 TYR A CA 1
ATOM 950 C C . TYR A 1 115 ? -9.087 1.167 13.602 1.00 95.31 115 TYR A C 1
ATOM 952 O O . TYR A 1 115 ? -8.311 1.807 14.313 1.00 95.31 115 TYR A O 1
ATOM 960 N N . LYS A 1 116 ? -8.992 1.159 12.275 1.00 92.56 116 LYS A N 1
ATOM 961 C CA . LYS A 1 116 ? -8.071 1.971 11.477 1.00 92.56 116 LYS A CA 1
ATOM 962 C C . LYS A 1 116 ? -8.879 2.962 10.651 1.00 92.56 116 LYS A C 1
ATOM 964 O O . LYS A 1 116 ? -9.729 2.565 9.856 1.00 92.56 116 LYS A O 1
ATOM 969 N N . LEU A 1 117 ? -8.639 4.247 10.875 1.00 90.12 117 LEU A N 1
ATOM 970 C CA . LEU A 1 117 ? -9.333 5.340 10.209 1.00 90.12 117 LEU A CA 1
ATOM 971 C C . LEU A 1 117 ? -8.371 6.058 9.270 1.00 90.12 117 LEU A C 1
ATOM 973 O O . LEU A 1 117 ? -7.397 6.661 9.715 1.00 90.12 117 LEU A O 1
ATOM 977 N N . GLN A 1 118 ? -8.685 6.031 7.982 1.00 86.06 118 GLN A N 1
ATOM 978 C CA . GLN A 1 118 ? -7.990 6.814 6.973 1.00 86.06 118 GLN A CA 1
ATOM 979 C C . GLN A 1 118 ? -8.392 8.294 7.076 1.00 86.06 118 GLN A C 1
ATOM 981 O O . GLN A 1 118 ? -9.581 8.619 7.074 1.00 86.06 118 GLN A O 1
ATOM 986 N N . LEU A 1 119 ? -7.408 9.188 7.127 1.00 80.00 119 LEU A N 1
ATOM 987 C CA . LEU A 1 119 ? -7.616 10.632 7.184 1.00 80.00 119 LEU A CA 1
ATOM 988 C C . LEU A 1 119 ? -7.671 11.242 5.769 1.00 80.00 119 LEU A C 1
ATOM 990 O O . LEU A 1 119 ? -6.963 10.779 4.866 1.00 80.00 119 LEU A O 1
ATOM 994 N N . PRO A 1 120 ? -8.521 12.257 5.535 1.00 74.94 120 PRO A N 1
ATOM 995 C CA . PRO A 1 120 ? -8.488 13.049 4.310 1.00 74.94 120 PRO A CA 1
ATOM 996 C C . PRO A 1 120 ? -7.265 13.978 4.289 1.00 74.94 120 PRO A C 1
ATOM 998 O O . PRO A 1 120 ? -6.759 14.363 5.337 1.00 74.94 120 PRO A O 1
ATOM 1001 N N . GLU A 1 121 ? -6.823 14.382 3.094 1.00 69.94 121 GLU A N 1
ATOM 1002 C CA . GLU A 1 121 ? -5.599 15.183 2.902 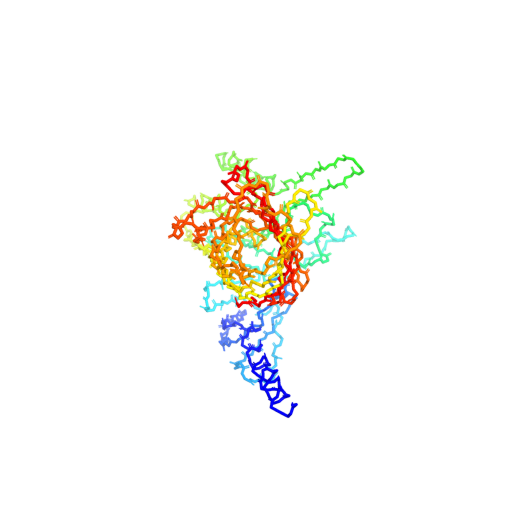1.00 69.94 121 GLU A CA 1
ATOM 1003 C C . GLU A 1 121 ? -5.566 16.473 3.738 1.00 69.94 121 GLU A C 1
ATOM 1005 O O . GLU A 1 121 ? -4.518 16.824 4.266 1.00 69.94 121 GLU A O 1
ATOM 1010 N N . GLY A 1 122 ? -6.711 17.139 3.926 1.00 67.75 122 GLY A N 1
ATOM 1011 C CA . GLY A 1 122 ? -6.809 18.372 4.719 1.00 67.75 122 GLY A CA 1
ATOM 1012 C C . GLY A 1 122 ? -6.648 18.199 6.235 1.00 67.75 122 GLY A C 1
ATOM 1013 O O . GLY A 1 122 ? -6.526 19.194 6.938 1.00 67.75 122 GLY A O 1
ATOM 1014 N N . GLU A 1 123 ? -6.653 16.966 6.748 1.00 70.81 123 GLU A N 1
ATOM 1015 C CA . GLU A 1 123 ? -6.435 16.656 8.173 1.00 70.81 123 GLU A CA 1
ATOM 1016 C C . GLU A 1 123 ? -5.035 16.098 8.447 1.00 70.81 123 GLU A C 1
ATOM 1018 O O . GLU A 1 123 ? -4.683 15.805 9.591 1.00 70.81 123 GLU A O 1
ATOM 1023 N N . LEU A 1 124 ? -4.236 15.926 7.396 1.00 67.31 124 LEU A N 1
ATOM 1024 C CA . LEU A 1 124 ? -2.864 15.476 7.510 1.00 67.31 124 LEU A CA 1
ATOM 1025 C C . LEU A 1 124 ? -1.985 16.674 7.914 1.00 67.31 124 LEU A C 1
ATOM 1027 O O . LEU A 1 124 ? -1.913 17.671 7.197 1.00 67.31 124 LEU A O 1
ATOM 1031 N N . SER A 1 125 ? -1.320 16.595 9.069 1.00 55.16 125 SER A N 1
ATOM 1032 C CA . SER A 1 125 ? -0.367 17.616 9.528 1.00 55.16 125 SER A CA 1
ATOM 1033 C C . SER A 1 125 ? 0.815 17.719 8.557 1.00 55.16 125 SER A C 1
ATOM 1035 O O . SER A 1 125 ? 1.505 16.738 8.319 1.00 55.16 125 SER A O 1
ATOM 1037 N N . ILE A 1 126 ? 1.018 18.897 7.975 1.00 42.69 126 ILE A N 1
ATOM 1038 C CA . ILE A 1 126 ? 1.861 19.156 6.800 1.00 42.69 126 ILE A CA 1
ATOM 1039 C C . ILE A 1 126 ? 3.349 18.774 7.013 1.00 42.69 126 ILE A C 1
ATOM 1041 O O . ILE A 1 126 ? 3.939 19.090 8.041 1.00 42.69 126 ILE A O 1
ATOM 1045 N N . ILE A 1 127 ? 3.921 18.167 5.955 1.00 41.50 127 ILE A N 1
ATOM 1046 C CA . ILE A 1 127 ? 5.278 17.604 5.727 1.00 41.50 127 ILE A CA 1
ATOM 1047 C C . ILE A 1 127 ? 5.537 16.246 6.403 1.00 41.50 127 ILE A C 1
ATOM 1049 O O . ILE A 1 127 ? 6.028 16.172 7.523 1.00 41.50 127 ILE A O 1
ATOM 1053 N N . PHE A 1 128 ? 5.252 15.171 5.659 1.00 46.19 128 PHE A N 1
ATOM 1054 C CA . PHE A 1 128 ? 5.511 13.788 6.058 1.00 46.19 128 PHE A CA 1
ATOM 1055 C C . PHE A 1 128 ? 6.769 13.229 5.389 1.00 46.19 128 PHE A C 1
ATOM 1057 O O . PHE A 1 128 ? 6.838 13.182 4.159 1.00 46.19 128 PHE A O 1
ATOM 1064 N N . GLU A 1 129 ? 7.705 12.710 6.183 1.00 44.81 129 GLU A N 1
ATOM 1065 C CA . GLU A 1 129 ? 8.669 11.708 5.705 1.00 44.81 129 GLU A CA 1
ATOM 1066 C C . GLU A 1 129 ? 8.074 10.288 5.763 1.00 44.81 129 GLU A C 1
ATOM 1068 O O . GLU A 1 129 ? 8.497 9.417 5.000 1.00 44.81 129 GLU A O 1
ATOM 1073 N N . THR A 1 130 ? 7.043 10.042 6.590 1.00 52.34 130 THR A N 1
ATOM 1074 C CA . THR A 1 130 ? 6.301 8.768 6.607 1.00 52.34 130 THR A CA 1
ATOM 1075 C C . THR A 1 130 ? 4.891 8.931 6.029 1.00 52.34 130 THR A C 1
ATOM 1077 O O . THR A 1 130 ? 4.109 9.727 6.526 1.00 52.34 130 THR A O 1
ATOM 1080 N N . ASP A 1 131 ? 4.530 8.170 4.984 1.00 61.16 131 ASP A N 1
ATOM 1081 C CA . ASP A 1 131 ? 3.234 8.202 4.255 1.00 61.16 131 ASP A CA 1
ATOM 1082 C C . ASP A 1 131 ? 1.989 7.798 5.092 1.00 61.16 131 ASP A C 1
ATOM 1084 O O . ASP A 1 131 ? 1.067 7.119 4.623 1.00 61.16 131 ASP A O 1
ATOM 1088 N N . ILE A 1 132 ? 1.955 8.159 6.368 1.00 69.31 132 ILE A N 1
ATOM 1089 C CA . ILE A 1 132 ? 0.987 7.693 7.345 1.00 69.31 132 ILE A CA 1
ATOM 1090 C C . ILE A 1 132 ? -0.220 8.604 7.278 1.00 69.31 132 ILE A C 1
ATOM 1092 O O . ILE A 1 132 ? -0.302 9.676 7.863 1.00 69.31 132 ILE A O 1
ATOM 1096 N N . THR A 1 133 ? -1.183 8.119 6.514 1.00 77.75 133 THR A N 1
ATOM 1097 C CA . THR A 1 133 ? -2.415 8.818 6.169 1.00 77.75 133 THR A CA 1
ATOM 1098 C C . THR A 1 133 ? -3.602 8.303 6.987 1.00 77.75 133 THR A C 1
ATOM 1100 O O . THR A 1 133 ? -4.757 8.442 6.592 1.00 77.75 133 THR A O 1
ATOM 1103 N N . TRP A 1 134 ? -3.332 7.680 8.135 1.00 85.56 134 TRP A N 1
ATOM 1104 C CA . TRP A 1 134 ? -4.331 7.050 8.992 1.00 85.56 134 TRP A CA 1
ATOM 1105 C C . TRP A 1 134 ? -3.996 7.194 10.477 1.00 85.56 134 TRP A C 1
ATOM 1107 O O . TRP A 1 134 ? -2.851 7.401 10.876 1.00 85.56 134 TRP A O 1
ATOM 1117 N N . VAL A 1 135 ? -5.017 6.999 11.305 1.00 90.56 135 VAL A N 1
ATOM 1118 C CA . VAL A 1 135 ? -4.914 6.862 12.761 1.00 90.56 135 VAL A CA 1
ATOM 1119 C C . VAL A 1 135 ? -5.589 5.572 13.202 1.00 90.56 135 VAL A C 1
ATOM 1121 O O . VAL A 1 135 ? -6.439 5.037 12.487 1.00 90.56 135 VAL A O 1
ATOM 1124 N N . TYR A 1 136 ? -5.252 5.078 14.391 1.00 93.81 136 TYR A N 1
ATOM 1125 C CA . TYR A 1 136 ? -6.047 4.022 15.013 1.00 93.81 136 TYR A CA 1
ATOM 1126 C C . TYR A 1 136 ? -7.045 4.628 15.989 1.00 93.81 136 TYR A C 1
ATOM 1128 O O . TYR A 1 136 ? -6.804 5.677 16.588 1.00 93.81 136 TYR A O 1
ATOM 1136 N N . ILE A 1 137 ? -8.177 3.962 16.148 1.00 95.19 137 ILE A N 1
ATOM 1137 C CA . ILE A 1 137 ? -9.181 4.290 17.150 1.00 95.19 137 ILE A CA 1
ATOM 1138 C C . ILE A 1 137 ? -9.370 3.041 17.995 1.00 95.19 137 ILE A C 1
ATOM 1140 O O . ILE A 1 137 ? -9.698 1.978 17.474 1.00 95.19 137 ILE A O 1
ATOM 1144 N N . LEU A 1 138 ? -9.126 3.173 19.292 1.00 96.81 138 LEU A N 1
ATOM 1145 C CA . LEU A 1 138 ? -9.341 2.127 20.277 1.00 96.81 138 LEU A CA 1
ATOM 1146 C C . LEU A 1 138 ? -10.624 2.438 21.036 1.00 96.81 138 LEU A C 1
ATOM 1148 O O . LEU A 1 138 ? -10.767 3.532 21.578 1.00 96.81 138 LEU A O 1
ATOM 1152 N N . GLN A 1 139 ? -11.546 1.487 21.065 1.00 96.69 139 GLN A N 1
ATOM 1153 C CA . GLN A 1 139 ? -12.770 1.569 21.842 1.00 96.69 139 GLN A CA 1
ATOM 1154 C C . GLN A 1 139 ? -12.695 0.586 23.009 1.00 96.69 139 GLN A C 1
ATOM 1156 O O . GLN A 1 139 ? -12.412 -0.592 22.796 1.00 96.69 139 GLN A O 1
ATOM 1161 N N . ILE A 1 140 ? -12.963 1.068 24.220 1.00 95.31 140 ILE A N 1
ATOM 1162 C CA . ILE A 1 140 ? -13.101 0.249 25.432 1.00 95.31 140 ILE A CA 1
ATOM 1163 C C . ILE A 1 140 ? -14.406 0.686 26.098 1.00 95.31 140 ILE A C 1
ATOM 1165 O O . ILE A 1 140 ? -14.554 1.856 26.455 1.00 95.31 140 ILE A O 1
ATOM 1169 N N . GLY A 1 141 ? -15.373 -0.229 26.202 1.00 91.50 141 GLY A N 1
ATOM 1170 C CA . GLY A 1 141 ? -16.751 0.132 26.544 1.00 91.50 141 GLY A CA 1
ATOM 1171 C C . GLY A 1 141 ? -17.343 1.122 25.529 1.00 91.50 141 GLY A C 1
ATOM 1172 O O . GLY A 1 141 ? -17.289 0.890 24.316 1.00 91.50 141 GLY A O 1
ATOM 1173 N N . ASP A 1 142 ? -17.866 2.245 26.020 1.00 90.88 142 ASP A N 1
ATOM 1174 C CA . ASP A 1 142 ? -18.470 3.302 25.193 1.00 90.88 142 ASP A CA 1
ATOM 1175 C C . ASP A 1 142 ? -17.493 4.429 24.813 1.00 90.88 142 ASP A C 1
ATOM 1177 O O . ASP A 1 142 ? -17.828 5.322 24.026 1.00 90.88 142 ASP A O 1
ATOM 1181 N N . GLU A 1 143 ? -16.267 4.394 25.341 1.00 93.31 143 GLU A N 1
ATOM 1182 C CA . GLU A 1 143 ? -15.266 5.435 25.122 1.00 93.31 143 GLU A CA 1
ATOM 1183 C C . GLU A 1 143 ? -14.376 5.140 23.914 1.00 93.31 143 GLU A C 1
ATOM 1185 O O . GLU A 1 143 ? -13.957 4.007 23.676 1.00 93.31 143 GLU A O 1
ATOM 1190 N N . TYR A 1 144 ? -14.049 6.199 23.166 1.00 93.38 144 TYR A N 1
ATOM 1191 C CA . TYR A 1 144 ? -13.212 6.144 21.965 1.00 93.38 144 TYR A CA 1
ATOM 1192 C C . TYR A 1 144 ? -11.929 6.954 22.160 1.00 93.38 144 TYR A C 1
ATOM 1194 O O . TYR A 1 144 ? -11.963 8.161 22.430 1.00 93.38 144 TYR A O 1
ATOM 1202 N N . TYR A 1 145 ? -10.791 6.303 21.930 1.00 93.38 145 TYR A N 1
ATOM 1203 C CA . TYR A 1 145 ? -9.453 6.860 22.075 1.00 93.38 145 TYR A CA 1
ATOM 1204 C C . TYR A 1 145 ? -8.733 6.876 20.729 1.00 93.38 145 TYR A C 1
ATOM 1206 O O . TYR A 1 145 ? -8.482 5.838 20.123 1.00 93.38 145 TYR A O 1
ATOM 1214 N N . VAL A 1 146 ? -8.357 8.067 20.265 1.00 91.94 146 VAL A N 1
ATOM 1215 C CA . VAL A 1 146 ? -7.531 8.211 19.058 1.00 91.94 146 VAL A CA 1
ATOM 1216 C C . VAL A 1 146 ? -6.083 7.859 19.399 1.00 91.94 146 VAL A C 1
ATOM 1218 O O . VAL A 1 146 ? -5.518 8.397 20.348 1.00 91.94 146 VAL A O 1
ATOM 1221 N N . LEU A 1 147 ? -5.470 6.975 18.630 1.00 92.75 147 LEU A N 1
ATOM 1222 C CA . LEU A 1 147 ? -4.073 6.582 18.739 1.00 92.75 147 LEU A CA 1
ATOM 1223 C C . LEU A 1 147 ? -3.366 7.073 17.473 1.00 92.75 147 LEU A C 1
ATOM 1225 O O . LEU A 1 147 ? -3.437 6.449 16.413 1.00 92.75 147 LEU A O 1
ATOM 1229 N N . ASN A 1 148 ? -2.724 8.231 17.585 1.00 87.69 148 ASN A N 1
ATOM 1230 C CA . ASN A 1 148 ? -2.047 8.911 16.488 1.00 87.69 148 ASN A CA 1
ATOM 1231 C C . ASN A 1 148 ? -0.558 9.109 16.785 1.00 87.69 148 ASN A C 1
ATOM 1233 O O . ASN A 1 148 ? -0.102 9.018 17.929 1.00 87.69 148 ASN A O 1
ATOM 1237 N N . GLN A 1 149 ? 0.186 9.415 15.733 1.00 85.62 149 GLN A N 1
ATOM 1238 C CA . GLN A 1 149 ? 1.508 10.012 15.818 1.00 85.62 149 GLN A CA 1
ATOM 1239 C C . GLN A 1 149 ? 1.529 11.273 14.961 1.00 85.62 149 GLN A C 1
ATOM 1241 O O . GLN A 1 149 ? 0.739 11.393 14.028 1.00 85.62 149 GLN A O 1
ATOM 1246 N N . GLU A 1 150 ? 2.399 12.203 15.316 1.00 78.25 150 GLU A N 1
ATOM 1247 C CA . GLU A 1 150 ? 2.517 13.505 14.667 1.00 78.25 150 GLU A CA 1
ATOM 1248 C C . GLU A 1 150 ? 3.988 13.740 14.339 1.00 78.25 150 GLU A C 1
ATOM 1250 O O . GLU A 1 150 ? 4.860 13.562 15.195 1.00 78.25 150 GLU A O 1
ATOM 1255 N N . GLU A 1 151 ? 4.257 14.116 13.097 1.00 72.19 151 GLU A N 1
ATOM 1256 C CA . GLU A 1 151 ? 5.563 14.604 12.677 1.00 72.19 151 GLU A CA 1
ATOM 1257 C C . GLU A 1 151 ? 5.573 16.119 12.837 1.00 72.19 151 GLU A C 1
ATOM 1259 O O . GLU A 1 151 ? 4.679 16.811 12.358 1.00 72.19 151 GLU A O 1
ATOM 1264 N N . VAL A 1 152 ? 6.568 16.631 13.557 1.00 71.75 152 VAL A N 1
ATOM 1265 C CA . VAL A 1 152 ? 6.762 18.065 13.744 1.00 71.75 152 VAL A CA 1
ATOM 1266 C C . VAL A 1 152 ? 8.129 18.430 13.218 1.00 71.75 152 VAL A C 1
ATOM 1268 O O . VAL A 1 152 ? 9.146 18.015 13.777 1.00 71.75 152 VAL A O 1
ATOM 1271 N N . LEU A 1 153 ? 8.139 19.237 12.163 1.00 66.75 153 LEU A N 1
ATOM 1272 C CA . LEU A 1 153 ? 9.329 19.911 11.680 1.00 66.75 153 LEU A CA 1
ATOM 1273 C C . LEU A 1 153 ? 9.297 21.349 12.199 1.00 66.75 153 LEU A C 1
ATOM 1275 O O . LEU A 1 153 ? 8.435 22.131 11.807 1.00 66.75 153 LEU A O 1
ATOM 1279 N N . ASN A 1 154 ? 10.215 21.689 13.101 1.00 72.25 154 ASN A N 1
ATOM 1280 C CA . ASN A 1 154 ? 10.392 23.065 13.554 1.00 72.25 154 ASN A CA 1
ATOM 1281 C C . ASN A 1 154 ? 11.779 23.544 13.138 1.00 72.25 154 ASN A C 1
ATOM 1283 O O . ASN A 1 154 ? 12.732 22.979 13.661 1.00 72.25 154 ASN A O 1
ATOM 1287 N N . GLU A 1 155 ? 11.855 24.527 12.231 1.00 69.12 155 GLU A N 1
ATOM 1288 C CA . GLU A 1 155 ? 13.013 25.257 11.652 1.00 69.12 155 GLU A CA 1
ATOM 1289 C C . GLU A 1 155 ? 14.307 24.464 11.340 1.00 69.12 155 GLU A C 1
ATOM 1291 O O . GLU A 1 155 ? 14.849 24.588 10.247 1.00 69.12 155 GLU A O 1
ATOM 1296 N N . THR A 1 156 ? 14.807 23.631 12.250 1.00 71.06 156 THR A N 1
ATOM 1297 C CA . THR A 1 156 ? 16.011 22.791 12.120 1.00 71.06 156 THR A CA 1
ATOM 1298 C C . THR A 1 156 ? 15.892 21.390 12.743 1.00 71.06 156 THR A C 1
ATOM 1300 O O . THR A 1 156 ? 16.788 20.569 12.557 1.00 71.06 156 THR A O 1
ATOM 1303 N N . VAL A 1 157 ? 14.816 21.071 13.474 1.00 73.94 157 VAL A N 1
ATOM 1304 C CA . VAL A 1 157 ? 14.679 19.806 14.214 1.00 73.94 157 VAL A CA 1
ATOM 1305 C C . VAL A 1 157 ? 13.411 19.064 13.802 1.00 73.94 157 VAL A C 1
ATOM 1307 O O . VAL A 1 157 ? 12.293 19.527 14.034 1.00 73.94 157 VAL A O 1
ATOM 1310 N N . TYR A 1 158 ? 13.603 17.861 13.263 1.00 75.56 158 TYR A N 1
ATOM 1311 C CA . TYR A 1 158 ? 12.546 16.873 13.082 1.00 75.56 158 TYR A CA 1
ATOM 1312 C C . TYR A 1 158 ? 12.257 16.154 14.407 1.00 75.56 158 TYR A C 1
ATOM 1314 O O . TYR A 1 158 ? 13.168 15.657 15.076 1.00 75.56 158 TYR A O 1
ATOM 1322 N N . ARG A 1 159 ? 10.981 16.081 14.799 1.00 75.88 159 ARG A N 1
ATOM 1323 C CA . ARG A 1 159 ? 10.521 15.303 15.956 1.00 75.88 159 ARG A CA 1
ATOM 1324 C C . ARG A 1 159 ? 9.292 14.477 15.604 1.00 75.88 159 ARG A C 1
ATOM 1326 O O . ARG A 1 159 ? 8.264 15.018 15.211 1.00 75.88 159 ARG A O 1
ATOM 1333 N N . LEU A 1 160 ? 9.366 13.175 15.873 1.00 81.06 160 LEU A N 1
ATOM 1334 C CA . LEU A 1 160 ? 8.224 12.266 15.799 1.00 81.06 160 LEU A CA 1
ATOM 1335 C C . LEU A 1 160 ? 7.566 12.130 17.181 1.00 81.06 160 LEU A C 1
ATOM 1337 O O . LEU A 1 160 ? 8.099 11.468 18.078 1.00 81.06 160 LEU A O 1
ATOM 1341 N N . LYS A 1 161 ? 6.388 12.731 17.365 1.00 84.31 161 LYS A N 1
ATOM 1342 C CA . LYS A 1 161 ? 5.593 12.614 18.594 1.00 84.31 161 LYS A CA 1
ATOM 1343 C C . LYS A 1 161 ? 4.717 11.362 18.545 1.00 84.31 161 LYS A C 1
ATOM 1345 O O . LYS A 1 161 ? 3.741 11.279 17.802 1.00 84.31 161 LYS A O 1
ATOM 1350 N N . LYS A 1 162 ? 5.021 10.384 19.397 1.00 89.62 162 LYS A N 1
ATOM 1351 C CA . LYS A 1 162 ? 4.309 9.097 19.478 1.00 89.62 162 LYS A CA 1
ATOM 1352 C C . LYS A 1 162 ? 3.172 9.120 20.508 1.00 89.62 162 LYS A C 1
ATOM 1354 O O . LYS A 1 162 ? 3.197 8.376 21.487 1.00 89.62 162 LYS A O 1
ATOM 1359 N N . HIS A 1 163 ? 2.163 9.972 20.305 1.00 89.44 163 HIS A N 1
ATOM 1360 C CA . HIS A 1 163 ? 1.047 10.138 21.256 1.00 89.44 163 HIS A CA 1
ATOM 1361 C C . HIS A 1 163 ? 0.325 8.825 21.597 1.00 89.44 163 HIS A C 1
ATOM 1363 O O . HIS A 1 163 ? -0.105 8.632 22.737 1.00 89.44 163 HIS A O 1
ATOM 1369 N N . TYR A 1 164 ? 0.236 7.903 20.636 1.00 92.94 164 TYR A N 1
ATOM 1370 C CA . TYR A 1 164 ? -0.327 6.570 20.840 1.00 92.94 164 TYR A CA 1
ATOM 1371 C C . TYR A 1 164 ? 0.341 5.779 21.974 1.00 92.94 164 TYR A C 1
ATOM 1373 O O . TYR A 1 164 ? -0.369 5.092 22.702 1.00 92.94 164 TYR A O 1
ATOM 1381 N N . GLN A 1 165 ? 1.664 5.882 22.163 1.00 95.94 165 GLN A N 1
ATOM 1382 C CA . GLN A 1 165 ? 2.373 5.121 23.200 1.00 95.94 165 GLN A CA 1
ATOM 1383 C C . GLN A 1 165 ? 1.936 5.574 24.594 1.00 95.94 165 GLN A C 1
ATOM 1385 O O . GLN A 1 165 ? 1.540 4.753 25.414 1.00 95.94 165 GLN A O 1
ATOM 1390 N N . ALA A 1 166 ? 1.927 6.888 24.840 1.00 94.38 166 ALA A N 1
ATOM 1391 C CA . ALA A 1 166 ? 1.494 7.451 26.119 1.00 94.38 166 ALA A CA 1
ATOM 1392 C C . ALA A 1 166 ? 0.024 7.117 26.429 1.00 94.38 166 ALA A C 1
ATOM 1394 O O . ALA A 1 166 ? -0.297 6.728 27.551 1.00 94.38 166 ALA A O 1
ATOM 1395 N N . ARG A 1 167 ? -0.864 7.212 25.426 1.00 94.94 167 ARG A N 1
ATOM 1396 C CA . ARG A 1 167 ? -2.282 6.846 25.580 1.00 94.94 167 ARG A CA 1
ATOM 1397 C C . ARG A 1 167 ? -2.456 5.363 25.894 1.00 94.94 167 ARG A C 1
ATOM 1399 O O . ARG A 1 167 ? -3.205 5.036 26.804 1.00 94.94 167 ARG A O 1
ATOM 1406 N N . LEU A 1 168 ? -1.750 4.477 25.190 1.00 97.00 168 LEU A N 1
ATOM 1407 C CA . LEU A 1 168 ? -1.802 3.043 25.470 1.00 97.00 168 LEU A CA 1
ATOM 1408 C C . LEU A 1 168 ? -1.280 2.713 26.869 1.00 97.00 168 LEU A C 1
ATOM 1410 O O . LEU A 1 168 ? -1.931 1.956 27.573 1.00 97.00 168 LEU A O 1
ATOM 1414 N N . ILE A 1 169 ? -0.162 3.304 27.301 1.00 97.25 169 ILE A N 1
ATOM 1415 C CA . ILE A 1 169 ? 0.372 3.092 28.657 1.00 97.25 169 ILE A CA 1
ATOM 1416 C C . ILE A 1 169 ? -0.667 3.479 29.716 1.00 97.25 169 ILE A C 1
ATOM 1418 O O . ILE A 1 169 ? -0.871 2.735 30.670 1.00 97.25 169 ILE A O 1
ATOM 1422 N N . TYR A 1 170 ? -1.357 4.607 29.523 1.00 96.50 170 TYR A N 1
ATOM 1423 C CA . TYR A 1 170 ? -2.431 5.040 30.416 1.00 96.50 170 TYR A CA 1
ATOM 1424 C C . TYR A 1 170 ? -3.625 4.072 30.421 1.00 96.50 170 TYR A C 1
ATOM 1426 O O . TYR A 1 170 ? -4.117 3.706 31.486 1.00 96.50 170 TYR A O 1
ATOM 1434 N N . LEU A 1 171 ? -4.082 3.633 29.244 1.00 96.62 171 LEU A N 1
ATOM 1435 C CA . LEU A 1 171 ? -5.208 2.698 29.121 1.00 96.62 171 LEU A CA 1
ATOM 1436 C C . LEU A 1 171 ? -4.878 1.300 29.659 1.00 96.62 171 LEU A C 1
ATOM 1438 O O . LEU A 1 171 ? -5.767 0.590 30.110 1.00 96.62 171 LEU A O 1
ATOM 1442 N N . LEU A 1 172 ? -3.601 0.921 29.641 1.00 96.88 172 LEU A N 1
ATOM 1443 C CA . LEU A 1 172 ? -3.085 -0.362 30.115 1.00 96.88 172 LEU A CA 1
ATOM 1444 C C . LEU A 1 172 ? -2.498 -0.259 31.531 1.00 96.88 172 LEU A C 1
ATOM 1446 O O . LEU A 1 172 ? -1.675 -1.092 31.914 1.00 96.88 172 LEU A O 1
ATOM 1450 N N . LYS A 1 173 ? -2.885 0.757 32.316 1.00 95.88 173 LYS A N 1
ATOM 1451 C CA . LYS A 1 173 ? -2.329 1.039 33.655 1.00 95.88 173 LYS A CA 1
ATOM 1452 C C . LYS A 1 173 ? -2.346 -0.165 34.615 1.00 95.88 173 LYS A C 1
ATOM 1454 O O . LYS A 1 173 ? -1.455 -0.282 35.451 1.00 95.88 173 LYS A O 1
ATOM 1459 N N . ASP A 1 174 ? -3.291 -1.084 34.430 1.00 96.38 174 ASP A N 1
ATOM 1460 C CA . ASP A 1 174 ? -3.474 -2.275 35.268 1.00 96.38 174 ASP A CA 1
ATOM 1461 C C . ASP A 1 174 ? -2.685 -3.506 34.755 1.00 96.38 174 ASP A C 1
ATOM 1463 O O . ASP A 1 174 ? -2.653 -4.555 35.395 1.00 96.38 174 ASP A O 1
ATOM 1467 N N . TYR A 1 175 ? -1.990 -3.384 33.615 1.00 96.50 175 TYR A N 1
ATOM 1468 C CA . TYR A 1 175 ? -1.267 -4.468 32.939 1.00 96.50 175 TYR A CA 1
ATOM 1469 C C . TYR A 1 175 ? 0.189 -4.082 32.640 1.00 96.50 175 TYR A C 1
ATOM 1471 O O . TYR A 1 175 ? 0.531 -3.682 31.524 1.00 96.50 175 TYR A O 1
ATOM 1479 N N . LYS A 1 176 ? 1.068 -4.213 33.643 1.00 96.12 176 LYS A N 1
ATOM 1480 C CA . LYS A 1 176 ? 2.474 -3.766 33.571 1.00 96.12 176 LYS A CA 1
ATOM 1481 C C . LYS A 1 176 ? 3.228 -4.298 32.344 1.00 96.12 176 LYS A C 1
ATOM 1483 O O . LYS A 1 176 ? 3.889 -3.535 31.649 1.00 96.12 176 LYS A O 1
ATOM 1488 N N . ASP A 1 177 ? 3.076 -5.578 32.024 1.00 96.56 177 ASP A N 1
ATOM 1489 C CA . ASP A 1 177 ? 3.752 -6.195 30.882 1.00 96.56 177 ASP A CA 1
ATOM 1490 C C . ASP A 1 177 ? 3.247 -5.666 29.522 1.00 96.56 177 ASP A C 1
ATOM 1492 O O . ASP A 1 177 ? 4.024 -5.532 28.574 1.00 96.56 177 ASP A O 1
ATOM 1496 N N . LEU A 1 178 ? 1.964 -5.290 29.421 1.00 97.12 178 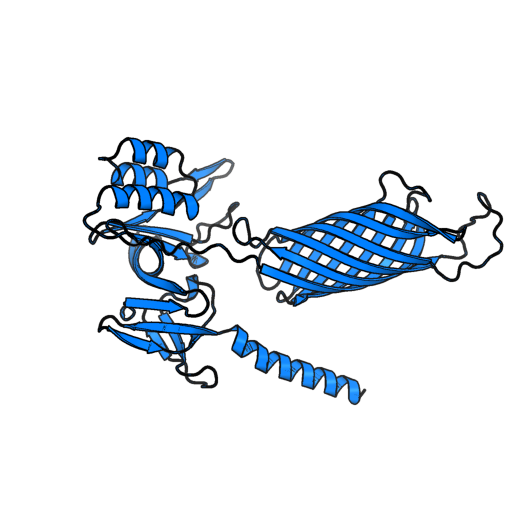LEU A N 1
ATOM 1497 C CA . LEU A 1 178 ? 1.424 -4.645 28.221 1.00 97.12 178 LEU A CA 1
ATOM 1498 C C . LEU A 1 178 ? 1.866 -3.180 28.111 1.00 97.12 178 LEU A C 1
ATOM 1500 O O . LEU A 1 178 ? 2.082 -2.702 26.998 1.00 97.12 178 LEU A O 1
ATOM 1504 N N . GLN A 1 179 ? 2.065 -2.473 29.230 1.00 97.38 179 GLN A N 1
ATOM 1505 C CA . GLN A 1 179 ? 2.667 -1.132 29.209 1.00 97.38 179 GLN A CA 1
ATOM 1506 C C . GLN A 1 179 ? 4.096 -1.171 28.677 1.00 97.38 179 GLN A C 1
ATOM 1508 O O . GLN A 1 179 ? 4.471 -0.332 27.858 1.00 97.38 179 GLN A O 1
ATOM 1513 N N . ASP A 1 180 ? 4.887 -2.152 29.108 1.00 95.00 180 ASP A N 1
ATOM 1514 C CA . ASP A 1 180 ? 6.266 -2.310 28.647 1.00 95.00 180 ASP A CA 1
ATOM 1515 C C . ASP A 1 180 ? 6.314 -2.614 27.141 1.00 95.00 180 ASP A C 1
ATOM 1517 O O . ASP A 1 180 ? 7.114 -2.021 26.409 1.00 95.00 180 ASP A O 1
ATOM 1521 N N . LYS A 1 181 ? 5.378 -3.434 26.638 1.00 94.75 181 LYS A N 1
ATOM 1522 C CA . LYS A 1 181 ? 5.158 -3.605 25.190 1.00 94.75 181 LYS A CA 1
ATOM 1523 C C . LYS A 1 181 ? 4.759 -2.287 24.508 1.00 94.75 181 LYS A C 1
ATOM 1525 O O . LYS A 1 181 ? 5.299 -1.970 23.448 1.00 94.75 181 LYS A O 1
ATOM 1530 N N . ALA A 1 182 ? 3.862 -1.498 25.106 1.00 95.94 182 ALA A N 1
ATOM 1531 C CA . ALA A 1 182 ? 3.390 -0.226 24.550 1.00 95.94 182 ALA A CA 1
ATOM 1532 C C . ALA A 1 182 ? 4.507 0.828 24.412 1.00 95.94 182 ALA A C 1
ATOM 1534 O O . ALA A 1 182 ? 4.522 1.570 23.428 1.00 95.94 182 ALA A O 1
ATOM 1535 N N . ARG A 1 183 ? 5.475 0.867 25.342 1.00 94.12 183 ARG A N 1
ATOM 1536 C CA . ARG A 1 183 ? 6.633 1.790 25.299 1.00 94.12 183 ARG A CA 1
ATOM 1537 C C . ARG A 1 183 ? 7.487 1.616 24.040 1.00 94.12 183 ARG A C 1
ATOM 1539 O O . ARG A 1 183 ? 7.989 2.595 23.494 1.00 94.12 183 ARG A O 1
ATOM 1546 N N . ASN A 1 184 ? 7.616 0.381 23.556 1.00 91.19 184 ASN A N 1
ATOM 1547 C CA . ASN A 1 184 ? 8.435 0.032 22.390 1.00 91.19 184 ASN A CA 1
ATOM 1548 C C . ASN A 1 184 ? 7.604 -0.265 21.130 1.00 91.19 184 ASN A C 1
ATOM 1550 O O . ASN A 1 184 ? 8.143 -0.702 20.111 1.00 91.19 184 ASN A O 1
ATOM 1554 N N . LEU A 1 185 ? 6.292 -0.022 21.185 1.00 92.38 185 LEU A N 1
ATOM 1555 C CA . LEU A 1 185 ? 5.377 -0.258 20.076 1.00 92.38 185 LEU A CA 1
ATOM 1556 C C . LEU A 1 185 ? 5.705 0.680 18.905 1.00 92.38 185 LEU A C 1
ATOM 1558 O O . LEU A 1 185 ? 5.860 1.886 19.096 1.00 92.38 185 LEU A O 1
ATOM 1562 N N . LYS A 1 186 ? 5.785 0.131 17.695 1.00 90.12 186 LYS A N 1
ATOM 1563 C CA . LYS A 1 186 ? 5.840 0.836 16.410 1.00 90.12 186 LYS A CA 1
ATOM 1564 C C . LYS A 1 186 ? 4.426 1.028 15.869 1.00 90.12 186 LYS A C 1
ATOM 1566 O O . LYS A 1 186 ? 3.536 0.206 16.090 1.00 90.12 186 LYS A O 1
ATOM 1571 N N . PHE A 1 187 ? 4.238 2.084 15.084 1.00 87.94 187 PHE A N 1
ATOM 1572 C CA . PHE A 1 187 ? 2.933 2.459 14.548 1.00 87.94 187 PHE A CA 1
ATOM 1573 C C . PHE A 1 187 ? 2.501 1.567 13.364 1.00 87.94 187 PHE A C 1
ATOM 1575 O O . PHE A 1 187 ? 2.571 1.974 12.210 1.00 87.94 187 PHE A O 1
ATOM 1582 N N . SER A 1 188 ? 2.088 0.323 13.632 1.00 87.94 188 SER A N 1
ATOM 1583 C CA . SER A 1 188 ? 1.775 -0.681 12.596 1.00 87.94 188 SER A CA 1
ATOM 1584 C C . SER A 1 188 ? 0.614 -1.599 12.981 1.00 87.94 188 SER A C 1
ATOM 1586 O O . SER A 1 188 ? 0.500 -1.974 14.150 1.00 87.94 188 SER A O 1
ATOM 1588 N N . ASP A 1 189 ? -0.190 -2.013 11.992 1.00 89.56 189 ASP A N 1
ATOM 1589 C CA . ASP A 1 189 ? -1.367 -2.873 12.185 1.00 89.56 189 ASP A CA 1
ATOM 1590 C C . ASP A 1 189 ? -0.992 -4.115 13.007 1.00 89.56 189 ASP A C 1
ATOM 1592 O O . ASP A 1 189 ? -1.589 -4.367 14.049 1.00 89.56 189 ASP A O 1
ATOM 1596 N N . LYS A 1 190 ? 0.066 -4.837 12.603 1.00 90.25 190 LYS A N 1
ATOM 1597 C CA . LYS A 1 190 ? 0.538 -6.063 13.272 1.00 90.25 190 LYS A CA 1
ATOM 1598 C C . LYS A 1 190 ? 0.775 -5.870 14.772 1.00 90.25 190 LYS A C 1
ATOM 1600 O O . LYS A 1 190 ? 0.404 -6.731 15.565 1.00 90.25 190 LYS A O 1
ATOM 1605 N N . GLN A 1 191 ? 1.423 -4.774 15.161 1.00 92.50 191 GLN A N 1
ATOM 1606 C CA . GLN A 1 191 ? 1.770 -4.548 16.561 1.00 92.50 191 GLN A CA 1
ATOM 1607 C C . GLN A 1 191 ? 0.582 -4.040 17.379 1.00 92.50 191 GLN A C 1
ATOM 1609 O O . GLN A 1 191 ? 0.403 -4.506 18.502 1.00 92.50 191 GLN A O 1
ATOM 1614 N N . PHE A 1 192 ? -0.261 -3.163 16.818 1.00 95.38 192 PHE A N 1
ATOM 1615 C CA . PHE A 1 192 ? -1.500 -2.753 17.485 1.00 95.38 192 PHE A CA 1
ATOM 1616 C C . PHE A 1 192 ? -2.469 -3.926 17.656 1.00 95.38 192 PHE A C 1
ATOM 1618 O O . PHE A 1 192 ? -2.998 -4.118 18.742 1.00 95.38 192 PHE A O 1
ATOM 1625 N N . ILE A 1 193 ? -2.660 -4.751 16.627 1.00 95.00 193 ILE A N 1
ATOM 1626 C CA . ILE A 1 193 ? -3.478 -5.964 16.730 1.00 95.00 193 ILE A CA 1
ATOM 1627 C C . ILE A 1 193 ? -2.923 -6.875 17.827 1.00 95.00 193 ILE A C 1
ATOM 1629 O O . ILE A 1 193 ? -3.667 -7.258 18.717 1.00 95.00 193 ILE A O 1
ATOM 1633 N N . SER A 1 194 ? -1.611 -7.136 17.840 1.00 94.62 194 SER A N 1
ATOM 1634 C CA . SER A 1 194 ? -0.999 -8.013 18.846 1.00 94.62 194 SER A CA 1
ATOM 1635 C C . SER A 1 194 ? -1.207 -7.532 20.284 1.00 94.62 194 SER A C 1
ATOM 1637 O O . SER A 1 194 ? -1.503 -8.353 21.148 1.00 94.62 194 SER A O 1
ATOM 1639 N N . ILE A 1 195 ? -1.030 -6.236 20.567 1.00 96.81 195 ILE A N 1
ATOM 1640 C CA . ILE A 1 195 ? -1.192 -5.723 21.937 1.00 96.81 195 ILE A CA 1
ATOM 1641 C C . ILE A 1 195 ? -2.664 -5.707 22.369 1.00 96.81 195 ILE A C 1
ATOM 1643 O O . ILE A 1 195 ? -2.951 -5.980 23.532 1.00 96.81 195 ILE A O 1
ATOM 1647 N N . ILE A 1 196 ? -3.596 -5.431 21.447 1.00 97.25 196 ILE A N 1
ATOM 1648 C CA . ILE A 1 196 ? -5.036 -5.443 21.740 1.00 97.25 196 ILE A CA 1
ATOM 1649 C C . ILE A 1 196 ? -5.569 -6.874 21.868 1.00 97.25 196 ILE A C 1
ATOM 1651 O O . ILE A 1 196 ? -6.355 -7.139 22.771 1.00 97.25 196 ILE A O 1
ATOM 1655 N N . ASP A 1 197 ? -5.095 -7.817 21.055 1.00 95.50 197 ASP A N 1
ATOM 1656 C CA . ASP A 1 197 ? -5.415 -9.238 21.213 1.00 95.50 197 ASP A CA 1
ATOM 1657 C C . ASP A 1 197 ? -4.925 -9.759 22.575 1.00 95.50 197 ASP A C 1
ATOM 1659 O O . ASP A 1 197 ? -5.643 -10.487 23.257 1.00 95.50 197 ASP A O 1
ATOM 1663 N N . ASP A 1 198 ? -3.724 -9.361 23.014 1.00 96.50 198 ASP A N 1
ATOM 1664 C CA . ASP A 1 198 ? -3.208 -9.721 24.340 1.00 96.50 198 ASP A CA 1
ATOM 1665 C C . ASP A 1 198 ? -4.003 -9.079 25.490 1.00 96.50 198 ASP A C 1
ATOM 1667 O O . ASP A 1 198 ? -4.119 -9.691 26.553 1.00 96.50 198 ASP A O 1
ATOM 1671 N N . LEU A 1 199 ? -4.565 -7.880 25.290 1.00 96.81 199 LEU A N 1
ATOM 1672 C CA . LEU A 1 199 ? -5.511 -7.271 26.229 1.00 96.81 199 LEU A CA 1
ATOM 1673 C C . LEU A 1 199 ? -6.826 -8.063 26.266 1.00 96.81 199 LEU A C 1
ATOM 1675 O O . LEU A 1 199 ? -7.276 -8.439 27.343 1.00 96.81 199 LEU A O 1
ATOM 1679 N N . ASN A 1 200 ? -7.408 -8.381 25.109 1.00 96.81 200 ASN A N 1
ATOM 1680 C CA . ASN A 1 200 ? -8.668 -9.124 25.020 1.00 96.81 200 ASN A CA 1
ATOM 1681 C C . ASN A 1 200 ? -8.566 -10.534 25.617 1.00 96.81 200 ASN A C 1
ATOM 1683 O O . ASN A 1 200 ? -9.516 -11.000 26.232 1.00 96.81 200 ASN A O 1
ATOM 1687 N N . LYS A 1 201 ? -7.405 -11.199 25.530 1.00 95.81 201 LYS A N 1
ATOM 1688 C CA . LYS A 1 201 ? -7.168 -12.489 26.212 1.00 95.81 201 LYS A CA 1
ATOM 1689 C C . LYS A 1 201 ? -7.287 -12.412 27.739 1.00 95.81 201 LYS A C 1
ATOM 1691 O O . LYS A 1 201 ? -7.508 -13.443 28.366 1.00 95.81 201 LYS A O 1
ATOM 1696 N N . ARG A 1 202 ? -7.126 -11.228 28.343 1.00 95.50 202 ARG A N 1
ATOM 1697 C CA . ARG A 1 202 ? -7.331 -11.010 29.792 1.00 95.50 202 ARG A CA 1
ATOM 1698 C C . ARG A 1 202 ? -8.796 -10.815 30.165 1.00 95.50 202 ARG A C 1
ATOM 1700 O O . ARG A 1 202 ? -9.104 -10.814 31.350 1.00 95.50 202 ARG A O 1
ATOM 1707 N N . HIS A 1 203 ? -9.654 -10.679 29.159 1.00 94.25 203 HIS A N 1
ATOM 1708 C CA . HIS A 1 203 ? -11.096 -10.506 29.264 1.00 94.25 203 HIS A CA 1
ATOM 1709 C C . HIS A 1 203 ? -11.822 -11.626 28.499 1.00 94.25 203 HIS A C 1
ATOM 1711 O O . HIS A 1 203 ? -12.514 -11.359 27.510 1.00 94.25 203 HIS A O 1
ATOM 1717 N N . PRO A 1 204 ? -11.624 -12.904 28.889 1.00 90.31 204 PRO A N 1
ATOM 1718 C CA . PRO A 1 204 ? -12.158 -14.056 28.161 1.00 90.31 204 PRO A CA 1
ATOM 1719 C C . PRO A 1 204 ? -13.693 -14.111 28.140 1.00 90.31 204 PRO A C 1
ATOM 1721 O O . PRO A 1 204 ? -14.261 -14.842 27.332 1.00 90.31 204 PRO A O 1
ATOM 1724 N N . GLU A 1 205 ? -14.367 -13.342 28.999 1.00 92.38 205 GLU A N 1
ATOM 1725 C CA . GLU A 1 205 ? -15.820 -13.182 29.022 1.00 92.38 205 GLU A CA 1
ATOM 1726 C C . GLU A 1 205 ? -16.390 -12.589 27.723 1.00 92.38 205 GLU A C 1
ATOM 1728 O O . GLU A 1 205 ? -17.565 -12.799 27.419 1.00 92.38 205 GLU A O 1
ATOM 1733 N N . ILE A 1 206 ? -15.571 -11.884 26.932 1.00 91.62 206 ILE A N 1
ATOM 1734 C CA . ILE A 1 206 ? -15.954 -11.358 25.620 1.00 91.62 206 ILE A CA 1
ATOM 1735 C C . ILE A 1 206 ? -15.095 -12.027 24.546 1.00 91.62 206 ILE A C 1
ATOM 1737 O O . ILE A 1 206 ? -13.876 -11.866 24.500 1.00 91.62 206 ILE A O 1
ATOM 1741 N N . GLN A 1 207 ? -15.744 -12.743 23.626 1.00 91.56 207 GLN A N 1
ATOM 1742 C CA . GLN A 1 207 ? -15.057 -13.404 22.519 1.00 91.56 207 GLN A CA 1
ATOM 1743 C C . GLN A 1 207 ? -14.318 -12.383 21.639 1.00 91.56 207 GLN A C 1
ATOM 1745 O O . GLN A 1 207 ? -14.925 -11.478 21.065 1.00 91.56 207 GLN A O 1
ATOM 1750 N N . SER A 1 208 ? -13.003 -12.565 21.498 1.00 92.38 208 SER A N 1
ATOM 1751 C CA . SER A 1 208 ? -12.169 -11.738 20.624 1.00 92.38 208 SER A CA 1
ATOM 1752 C C . SER A 1 208 ? -12.147 -12.295 19.203 1.00 92.38 208 SER A C 1
ATOM 1754 O O . SER A 1 208 ? -11.966 -13.496 19.005 1.00 92.38 208 SER A O 1
ATOM 1756 N N . THR A 1 209 ? -12.291 -11.425 18.205 1.00 92.25 209 THR A N 1
ATOM 1757 C CA . THR A 1 209 ? -12.177 -11.770 16.782 1.00 92.25 209 THR A CA 1
ATOM 1758 C C . THR A 1 209 ? -11.254 -10.785 16.077 1.00 92.25 209 THR A C 1
ATOM 1760 O O . THR A 1 209 ? -11.468 -9.574 16.117 1.00 92.25 209 THR A O 1
ATOM 1763 N N . THR A 1 210 ? -10.249 -11.307 15.382 1.00 90.44 210 THR A N 1
ATOM 1764 C CA . THR A 1 210 ? -9.284 -10.507 14.623 1.00 90.44 210 THR A CA 1
ATOM 1765 C C . THR A 1 210 ? -9.671 -10.502 13.144 1.00 90.44 210 THR A C 1
ATOM 1767 O O . THR A 1 210 ? -9.732 -11.545 12.499 1.00 90.44 210 THR A O 1
ATOM 1770 N N . TYR A 1 211 ? -9.894 -9.313 12.588 1.00 84.75 211 TYR A N 1
ATOM 1771 C CA . TYR A 1 211 ? -10.262 -9.073 11.183 1.00 84.75 211 TYR A CA 1
ATOM 1772 C C . TYR A 1 211 ? -9.051 -8.663 10.328 1.00 84.75 211 TYR A C 1
ATOM 1774 O O . TYR A 1 211 ? -9.181 -8.194 9.194 1.00 84.75 211 TYR A O 1
ATOM 1782 N N . ALA A 1 212 ? -7.846 -8.819 10.882 1.00 67.19 212 ALA A N 1
ATOM 1783 C CA . ALA A 1 212 ? -6.593 -8.488 10.231 1.00 67.19 212 ALA A CA 1
ATOM 1784 C C . ALA A 1 212 ? -6.389 -9.338 8.976 1.00 67.19 212 ALA A C 1
ATOM 1786 O O . ALA A 1 212 ? -6.283 -10.565 9.019 1.00 67.19 212 ALA A O 1
ATOM 1787 N N . ARG A 1 213 ? -6.316 -8.670 7.830 1.00 65.75 213 ARG A N 1
ATOM 1788 C CA . ARG A 1 213 ? -6.134 -9.328 6.545 1.00 65.75 213 ARG A CA 1
ATOM 1789 C C . ARG A 1 213 ? -4.650 -9.560 6.266 1.00 65.75 213 ARG A C 1
ATOM 1791 O O . ARG A 1 213 ? -3.845 -8.659 6.477 1.00 65.75 213 ARG A O 1
ATOM 1798 N N . LYS A 1 214 ? -4.300 -10.715 5.685 1.00 57.75 214 LYS A N 1
ATOM 1799 C CA . LYS A 1 214 ? -3.018 -10.874 4.976 1.00 57.75 214 LYS A CA 1
ATOM 1800 C C . LYS A 1 214 ? -2.975 -9.865 3.825 1.00 57.75 214 LYS A C 1
ATOM 1802 O O . LYS A 1 214 ? -3.826 -9.909 2.932 1.00 57.75 214 LYS A O 1
ATOM 1807 N N . GLU A 1 215 ? -2.026 -8.939 3.872 1.00 62.88 215 GLU A N 1
ATOM 1808 C CA . GLU A 1 215 ? -1.832 -7.914 2.844 1.00 62.88 215 GLU A CA 1
ATOM 1809 C C . GLU A 1 215 ? -1.745 -8.552 1.449 1.00 62.88 215 GLU A C 1
ATOM 1811 O O . GLU A 1 215 ? -1.137 -9.610 1.272 1.00 62.88 215 GLU A O 1
ATOM 1816 N N . LYS A 1 216 ? -2.419 -7.949 0.454 1.00 66.19 216 LYS A N 1
ATOM 1817 C CA . LYS A 1 216 ? -2.390 -8.471 -0.922 1.00 66.19 216 LYS A CA 1
ATOM 1818 C C . LYS A 1 216 ? -1.060 -8.081 -1.543 1.00 66.19 216 LYS A C 1
ATOM 1820 O O . LYS A 1 216 ? -0.732 -6.903 -1.616 1.00 66.19 216 LYS A O 1
ATOM 1825 N N . ILE A 1 217 ? -0.356 -9.074 -2.061 1.00 76.12 217 ILE A N 1
ATOM 1826 C CA . ILE A 1 217 ? 0.655 -8.835 -3.081 1.00 76.12 217 ILE A CA 1
ATOM 1827 C C . ILE A 1 217 ? -0.086 -8.315 -4.317 1.00 76.12 217 ILE A C 1
ATOM 1829 O O . ILE A 1 217 ? -1.058 -8.928 -4.765 1.00 76.12 217 ILE A O 1
ATOM 1833 N N . ILE A 1 218 ? 0.322 -7.150 -4.811 1.00 84.06 218 ILE A N 1
ATOM 1834 C CA . ILE A 1 218 ? -0.200 -6.558 -6.042 1.00 84.06 218 ILE A CA 1
ATOM 1835 C C . ILE A 1 218 ? 0.804 -6.874 -7.144 1.00 84.06 218 ILE A C 1
ATOM 1837 O O . ILE A 1 218 ? 2.001 -6.642 -6.984 1.00 84.06 218 ILE A O 1
ATOM 1841 N N . PHE A 1 219 ? 0.302 -7.393 -8.256 1.00 88.25 219 PHE A N 1
ATOM 1842 C CA . PHE A 1 219 ? 1.096 -7.635 -9.450 1.00 88.25 219 PHE A CA 1
ATOM 1843 C C . PHE A 1 219 ? 0.830 -6.519 -10.456 1.00 88.25 219 PHE A C 1
ATOM 1845 O O . PHE A 1 219 ? -0.324 -6.168 -10.694 1.00 88.25 219 PHE A O 1
ATOM 1852 N N . GLU A 1 220 ? 1.892 -5.963 -11.024 1.00 90.31 220 GLU A N 1
ATOM 1853 C CA . GLU A 1 220 ? 1.841 -4.979 -12.103 1.00 90.31 220 GLU A CA 1
ATOM 1854 C C . GLU A 1 220 ? 2.559 -5.555 -13.318 1.00 90.31 220 GLU A C 1
ATOM 1856 O O . GLU A 1 220 ? 3.622 -6.153 -13.185 1.00 90.31 220 GLU A O 1
ATOM 1861 N N . ASN A 1 221 ? 2.010 -5.355 -14.510 1.00 92.19 221 ASN A N 1
ATOM 1862 C CA . ASN A 1 221 ? 2.643 -5.806 -15.746 1.00 92.19 221 ASN A CA 1
ATOM 1863 C C . ASN A 1 221 ? 2.868 -4.599 -16.646 1.00 92.19 221 ASN A C 1
ATOM 1865 O O . ASN A 1 221 ? 1.970 -3.776 -16.778 1.00 92.19 221 ASN A O 1
ATOM 1869 N N . ASN A 1 222 ? 4.033 -4.480 -17.270 1.00 94.62 222 ASN A N 1
ATOM 1870 C CA . ASN A 1 222 ? 4.372 -3.357 -18.135 1.00 94.62 222 ASN A CA 1
ATOM 1871 C C . ASN A 1 222 ? 4.920 -3.859 -19.471 1.00 94.62 222 ASN A C 1
ATOM 1873 O O . ASN A 1 222 ? 5.965 -4.503 -19.510 1.00 94.62 222 ASN A O 1
ATOM 1877 N N . LEU A 1 223 ? 4.238 -3.528 -20.565 1.00 95.62 223 LEU A N 1
ATOM 1878 C CA . LEU A 1 223 ? 4.744 -3.737 -21.921 1.00 95.62 223 LEU A CA 1
ATOM 1879 C C . LEU A 1 223 ? 5.399 -2.439 -22.394 1.00 95.62 223 LEU A C 1
ATOM 1881 O O . LEU A 1 223 ? 4.724 -1.419 -22.478 1.00 95.62 223 LEU A O 1
ATOM 1885 N N . SER A 1 224 ? 6.693 -2.467 -22.694 1.00 94.06 224 SER A N 1
ATOM 1886 C CA . SER A 1 224 ? 7.489 -1.285 -23.037 1.00 94.06 224 SER A CA 1
ATOM 1887 C C . SER A 1 224 ? 8.135 -1.421 -24.410 1.00 94.06 224 SER A C 1
ATOM 1889 O O . SER A 1 224 ? 8.631 -2.488 -24.764 1.00 94.06 224 SER A O 1
ATOM 1891 N N . ALA A 1 225 ? 8.174 -0.324 -25.158 1.00 95.56 225 ALA A N 1
ATOM 1892 C CA . ALA A 1 225 ? 8.946 -0.193 -26.384 1.00 95.56 225 ALA A CA 1
ATOM 1893 C C . ALA A 1 225 ? 9.715 1.130 -26.362 1.00 95.56 225 ALA A C 1
ATOM 1895 O O . ALA A 1 225 ? 9.263 2.112 -25.769 1.00 95.56 225 ALA A O 1
ATOM 1896 N N . GLY A 1 226 ? 10.875 1.177 -27.002 1.00 93.38 226 GLY A N 1
ATOM 1897 C CA . GLY A 1 226 ? 11.735 2.342 -26.888 1.00 93.38 226 GLY A CA 1
ATOM 1898 C C . GLY A 1 226 ? 12.800 2.453 -27.956 1.00 93.38 226 GLY A C 1
ATOM 1899 O O . GLY A 1 226 ? 13.066 1.522 -28.714 1.00 93.38 226 GLY A O 1
ATOM 1900 N N . TYR A 1 227 ? 13.424 3.622 -27.976 1.00 93.31 227 TYR A N 1
ATOM 1901 C CA . TYR A 1 227 ? 14.643 3.886 -28.725 1.00 93.31 227 TYR A CA 1
ATOM 1902 C C . TYR A 1 227 ? 15.843 3.649 -27.818 1.00 93.31 227 TYR A C 1
ATOM 1904 O O . TYR A 1 227 ? 15.774 3.869 -26.608 1.00 93.31 227 TYR A O 1
ATOM 1912 N N . SER A 1 228 ? 16.950 3.174 -28.366 1.00 91.38 228 SER A N 1
ATOM 1913 C CA . SER A 1 228 ? 18.135 2.872 -27.573 1.00 91.38 228 SER A CA 1
ATOM 1914 C C . SER A 1 228 ? 19.408 3.343 -28.255 1.00 91.38 228 SER A C 1
ATOM 1916 O O . SE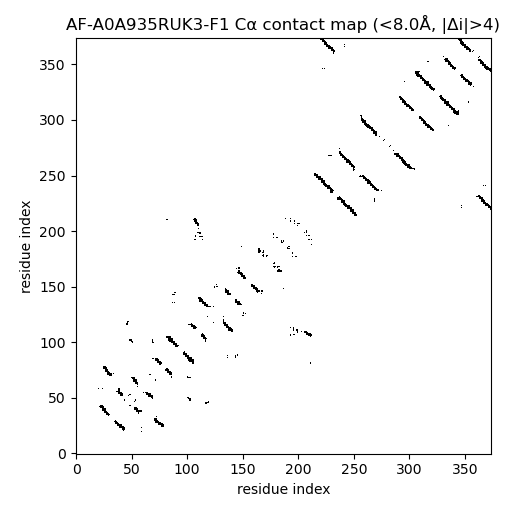R A 1 228 ? 19.514 3.358 -29.477 1.00 91.38 228 SER A O 1
ATOM 1918 N N . ILE A 1 229 ? 20.385 3.739 -27.449 1.00 89.31 229 ILE A N 1
ATOM 1919 C CA . ILE A 1 229 ? 21.674 4.276 -27.872 1.00 89.31 229 ILE A CA 1
ATOM 1920 C C . ILE A 1 229 ? 22.773 3.473 -27.185 1.00 89.31 229 ILE A C 1
ATOM 1922 O O . ILE A 1 229 ? 22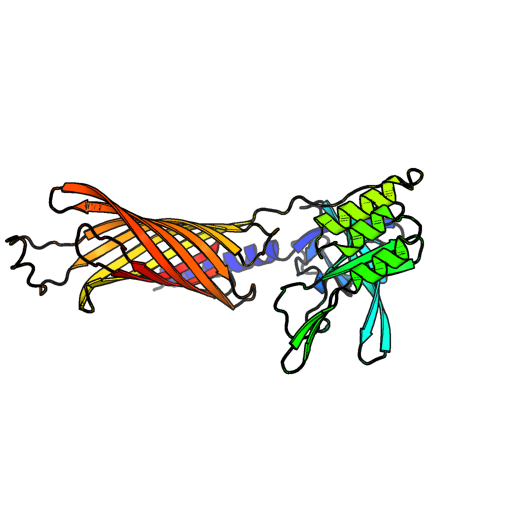.655 3.143 -26.004 1.00 89.31 229 ILE A O 1
ATOM 1926 N N . ILE A 1 230 ? 23.838 3.176 -27.923 1.00 85.62 230 ILE A N 1
ATOM 1927 C CA . ILE A 1 230 ? 25.056 2.561 -27.397 1.00 85.62 230 ILE A CA 1
ATOM 1928 C C . ILE A 1 230 ? 26.160 3.602 -27.425 1.00 85.62 230 ILE A C 1
ATOM 1930 O O . ILE A 1 230 ? 26.424 4.200 -28.472 1.00 85.62 230 ILE A O 1
ATOM 1934 N N . ASN A 1 231 ? 26.814 3.792 -26.283 1.00 82.81 231 ASN A N 1
ATOM 1935 C CA . ASN A 1 231 ? 27.932 4.710 -26.136 1.00 82.81 231 ASN A CA 1
ATOM 1936 C C . ASN A 1 231 ? 29.178 3.977 -25.621 1.00 82.81 231 ASN A C 1
ATOM 1938 O O . ASN A 1 231 ? 29.087 3.212 -24.662 1.00 82.81 231 ASN A O 1
ATOM 1942 N N . SER A 1 232 ? 30.344 4.284 -26.189 1.00 78.69 232 SER A N 1
ATOM 1943 C CA . SER A 1 232 ? 31.659 3.934 -25.636 1.00 78.69 232 SER A CA 1
ATOM 1944 C C . SER A 1 232 ? 32.409 5.219 -25.320 1.00 78.69 232 SER A C 1
ATOM 1946 O O . SER A 1 232 ? 32.523 6.066 -26.204 1.00 78.69 232 SER A O 1
ATOM 1948 N N . THR A 1 233 ? 32.885 5.389 -24.079 1.00 67.69 233 THR A N 1
ATOM 1949 C CA . THR A 1 233 ? 33.801 6.488 -23.682 1.00 67.69 233 THR A CA 1
ATOM 1950 C C . THR A 1 233 ? 33.448 7.875 -24.268 1.00 67.69 233 THR A C 1
ATOM 1952 O O . THR A 1 233 ? 34.329 8.626 -24.670 1.00 67.69 233 THR A O 1
ATOM 1955 N N . ASN A 1 234 ? 32.151 8.226 -24.303 1.00 62.69 234 ASN A N 1
ATOM 1956 C CA . ASN A 1 234 ? 31.549 9.473 -24.833 1.00 62.69 234 ASN A CA 1
ATOM 1957 C C . ASN A 1 234 ? 31.256 9.556 -26.342 1.00 62.69 234 ASN A C 1
ATOM 1959 O O . ASN A 1 234 ? 30.746 10.575 -26.803 1.00 62.69 234 ASN A O 1
ATOM 1963 N N . THR A 1 235 ? 31.487 8.496 -27.110 1.00 68.31 235 THR A N 1
ATOM 1964 C CA . THR A 1 235 ? 31.085 8.416 -28.520 1.00 68.31 235 THR A CA 1
ATOM 1965 C C . THR A 1 235 ? 29.861 7.521 -28.676 1.00 68.31 235 THR A C 1
ATOM 1967 O O . THR A 1 235 ? 29.813 6.410 -28.148 1.00 68.31 235 THR A O 1
ATOM 1970 N N . THR A 1 236 ? 28.840 8.007 -29.387 1.00 74.94 236 THR A N 1
ATOM 1971 C CA . THR A 1 236 ? 27.696 7.171 -29.764 1.00 74.94 236 THR A CA 1
ATOM 1972 C C . THR A 1 236 ? 28.097 6.258 -30.903 1.00 74.94 236 THR A C 1
ATOM 1974 O O . THR A 1 236 ? 28.240 6.719 -32.040 1.00 74.94 236 THR A O 1
ATOM 1977 N N . ILE A 1 237 ? 28.217 4.975 -30.579 1.00 78.06 237 ILE A N 1
ATOM 1978 C CA . ILE A 1 237 ? 28.704 3.929 -31.472 1.00 78.06 237 ILE A CA 1
ATOM 1979 C C . ILE A 1 237 ? 27.583 3.193 -32.209 1.00 78.06 237 ILE A C 1
ATOM 1981 O O . ILE A 1 237 ? 27.810 2.604 -33.261 1.00 78.06 237 ILE A O 1
ATOM 1985 N N . GLY A 1 238 ? 26.348 3.289 -31.717 1.00 83.62 238 GLY A N 1
ATOM 1986 C CA . GLY A 1 238 ? 25.199 2.683 -32.376 1.00 83.62 238 GLY A CA 1
ATOM 1987 C C . GLY A 1 238 ? 23.871 3.164 -31.820 1.00 83.62 238 GLY A C 1
ATOM 1988 O O . GLY A 1 238 ? 23.795 3.776 -30.751 1.00 83.62 238 GLY A O 1
ATOM 1989 N N . ASN A 1 239 ? 22.810 2.886 -32.564 1.00 89.62 239 ASN A N 1
ATOM 1990 C CA . ASN A 1 239 ? 21.446 3.174 -32.157 1.00 89.62 239 ASN A CA 1
ATOM 1991 C C . ASN A 1 239 ? 20.489 2.065 -32.572 1.00 89.62 239 ASN A C 1
ATOM 1993 O O . ASN A 1 239 ? 20.787 1.245 -33.432 1.00 89.62 239 ASN A O 1
ATOM 1997 N N . GLY A 1 240 ? 19.341 2.018 -31.919 1.00 91.56 240 GLY A N 1
ATOM 1998 C CA . GLY A 1 240 ? 18.527 0.829 -31.934 1.00 91.56 240 GLY A CA 1
ATOM 1999 C C . GLY A 1 240 ? 17.154 1.029 -31.343 1.00 91.56 240 GLY A C 1
ATOM 2000 O O . GLY A 1 240 ? 16.734 2.143 -31.025 1.00 91.56 240 GLY A O 1
ATOM 2001 N N . PHE A 1 241 ? 16.460 -0.082 -31.180 1.00 93.69 241 PHE A N 1
ATOM 2002 C CA . PHE A 1 241 ? 15.169 -0.114 -30.528 1.00 93.69 241 PHE A CA 1
ATOM 2003 C C . PHE A 1 241 ? 15.094 -1.285 -29.558 1.00 93.69 241 PHE A C 1
ATOM 2005 O O . PHE A 1 241 ? 15.812 -2.280 -29.677 1.00 93.69 241 PHE A O 1
ATOM 2012 N N . THR A 1 242 ? 14.217 -1.133 -28.579 1.00 94.12 242 THR A N 1
ATOM 2013 C CA . THR A 1 242 ? 13.983 -2.110 -27.526 1.00 94.12 242 THR A CA 1
ATOM 2014 C C . THR A 1 242 ? 12.498 -2.408 -27.435 1.00 94.12 242 THR A C 1
ATOM 2016 O O . THR A 1 242 ? 11.660 -1.519 -27.605 1.00 94.12 242 THR A O 1
ATOM 2019 N N . LEU A 1 243 ? 12.170 -3.670 -27.195 1.00 96.75 243 LEU A N 1
ATOM 2020 C CA . LEU A 1 243 ? 10.820 -4.140 -26.929 1.00 96.75 243 LEU A CA 1
ATOM 2021 C C . LEU A 1 243 ? 10.893 -5.119 -25.768 1.00 96.75 243 LEU A C 1
ATOM 2023 O O . LEU A 1 243 ? 11.678 -6.063 -25.804 1.00 96.75 243 LEU A O 1
ATOM 2027 N N . GLY A 1 244 ? 10.064 -4.939 -24.750 1.00 95.44 244 GLY A N 1
ATOM 2028 C CA . GLY A 1 244 ? 10.096 -5.840 -23.614 1.00 95.44 244 GLY A CA 1
ATOM 2029 C C . GLY A 1 244 ? 8.867 -5.815 -22.741 1.00 95.44 244 GLY A C 1
ATOM 2030 O O . GLY A 1 244 ? 7.970 -4.983 -22.869 1.00 95.44 244 GLY A O 1
ATOM 2031 N N . TYR A 1 245 ? 8.861 -6.778 -21.837 1.00 96.62 245 TYR A N 1
ATOM 2032 C CA . TYR A 1 245 ? 7.826 -7.000 -20.853 1.00 96.62 245 TYR A CA 1
ATOM 2033 C C . TYR A 1 245 ? 8.450 -7.020 -19.464 1.00 96.62 245 TYR A C 1
ATOM 2035 O O . TYR A 1 245 ? 9.483 -7.651 -19.250 1.00 96.62 245 TYR A O 1
ATOM 2043 N N . GLU A 1 246 ? 7.815 -6.354 -18.510 1.00 96.31 246 GLU A N 1
ATOM 2044 C CA . GLU A 1 246 ? 8.260 -6.286 -17.127 1.00 96.31 246 GLU A CA 1
ATOM 2045 C C . GLU A 1 246 ? 7.121 -6.648 -16.174 1.00 96.31 246 GLU A C 1
ATOM 2047 O O . GLU A 1 246 ? 6.006 -6.145 -16.277 1.00 96.31 246 GLU A O 1
ATOM 2052 N N . PHE A 1 247 ? 7.430 -7.514 -15.220 1.00 95.88 247 PHE A N 1
ATOM 2053 C CA . PHE A 1 247 ? 6.576 -7.959 -14.137 1.00 95.88 247 PHE A CA 1
ATOM 2054 C C . PHE A 1 247 ? 7.031 -7.315 -12.826 1.00 95.88 247 PHE A C 1
ATOM 2056 O O . PHE A 1 247 ? 8.181 -7.460 -12.412 1.00 95.88 247 PHE A O 1
ATOM 2063 N N . GLY A 1 248 ? 6.126 -6.593 -12.175 1.00 93.88 248 GLY A N 1
ATOM 2064 C CA . GLY A 1 248 ? 6.318 -5.937 -10.891 1.00 93.88 248 GLY A CA 1
ATOM 2065 C C . GLY A 1 248 ? 5.531 -6.623 -9.780 1.00 93.88 248 GLY A C 1
ATOM 2066 O O . GLY A 1 248 ? 4.355 -6.941 -9.936 1.00 93.88 248 GLY A O 1
ATOM 2067 N N . ILE A 1 249 ? 6.170 -6.803 -8.631 1.00 92.19 249 ILE A N 1
ATOM 2068 C CA . ILE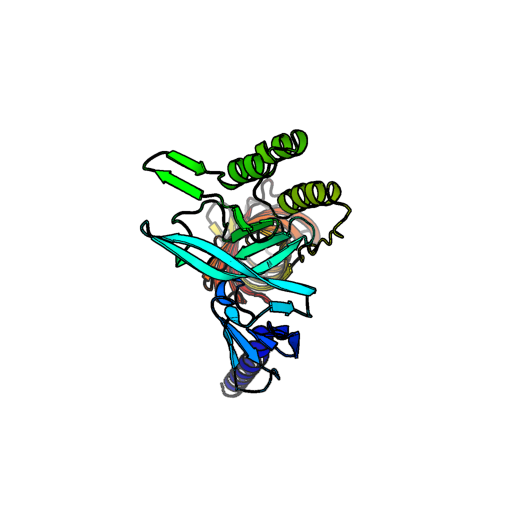 A 1 249 ? 5.583 -7.322 -7.398 1.00 92.19 249 ILE A CA 1
ATOM 2069 C C . ILE A 1 249 ? 5.623 -6.196 -6.365 1.00 92.19 249 ILE A C 1
ATOM 2071 O O . ILE A 1 249 ? 6.699 -5.775 -5.937 1.00 92.19 249 ILE A O 1
ATOM 2075 N N . ILE A 1 250 ? 4.456 -5.711 -5.951 1.00 86.00 250 ILE A N 1
ATOM 2076 C CA . ILE A 1 250 ? 4.304 -4.732 -4.871 1.00 86.00 250 ILE A CA 1
ATOM 2077 C C . ILE A 1 250 ? 3.789 -5.456 -3.639 1.00 86.00 250 ILE A C 1
ATOM 2079 O O . ILE A 1 250 ? 2.698 -6.035 -3.638 1.00 86.00 250 ILE A O 1
ATOM 2083 N N . GLN A 1 251 ? 4.548 -5.363 -2.556 1.00 77.38 251 GLN A N 1
ATOM 2084 C CA . GLN A 1 251 ? 4.103 -5.835 -1.259 1.00 77.38 251 GLN A CA 1
ATOM 2085 C C . GLN A 1 251 ? 3.539 -4.651 -0.473 1.00 77.38 251 GLN A C 1
ATOM 2087 O O . GLN A 1 251 ? 4.278 -3.916 0.183 1.00 77.38 251 GLN A O 1
ATOM 2092 N N . SER A 1 252 ? 2.211 -4.482 -0.527 1.00 66.75 252 SER A N 1
ATOM 2093 C CA . SER A 1 252 ? 1.508 -3.338 0.080 1.00 66.75 252 SER A CA 1
ATOM 2094 C C . SER A 1 252 ? 1.751 -3.191 1.589 1.00 66.75 252 SER A C 1
ATOM 2096 O O . SER A 1 252 ? 1.500 -2.129 2.143 1.00 66.75 252 SER A O 1
ATOM 2098 N N . ALA A 1 253 ? 2.245 -4.252 2.232 1.00 58.06 253 ALA A N 1
ATOM 2099 C CA . ALA A 1 253 ? 2.678 -4.297 3.624 1.00 58.06 253 ALA A CA 1
ATOM 2100 C C . ALA A 1 253 ? 3.750 -3.275 3.996 1.00 58.06 253 ALA A C 1
ATOM 2102 O O . ALA A 1 253 ? 3.729 -2.690 5.075 1.00 58.06 253 ALA A O 1
ATOM 2103 N N . PHE A 1 254 ? 4.735 -3.122 3.113 1.00 60.28 254 PHE A N 1
ATOM 2104 C CA . PHE A 1 254 ? 5.907 -2.300 3.377 1.00 60.28 254 PHE A CA 1
ATOM 2105 C C . PHE A 1 254 ? 5.692 -0.900 2.832 1.00 60.28 254 PHE A C 1
ATOM 2107 O O . PHE A 1 254 ? 5.877 0.086 3.538 1.00 60.28 254 PHE A O 1
ATOM 2114 N N . SER A 1 255 ? 5.291 -0.824 1.566 1.00 70.56 255 SER A N 1
ATOM 2115 C CA . SER A 1 255 ? 4.908 0.413 0.911 1.00 70.56 255 SER A CA 1
ATOM 2116 C C . SER A 1 255 ? 4.301 0.080 -0.442 1.00 70.56 255 SER A C 1
ATOM 2118 O O . SER A 1 255 ? 4.838 -0.738 -1.185 1.00 70.56 255 SER A O 1
ATOM 2120 N N . GLU A 1 256 ? 3.231 0.771 -0.824 1.00 74.62 256 GLU A N 1
ATOM 2121 C CA . GLU A 1 256 ? 2.782 0.745 -2.216 1.00 74.62 256 GLU A CA 1
ATOM 2122 C C . GLU A 1 256 ? 3.789 1.427 -3.160 1.00 74.62 256 GLU A C 1
ATOM 2124 O O . GLU A 1 256 ? 3.689 1.276 -4.372 1.00 74.62 256 GLU A O 1
ATOM 2129 N N . LYS A 1 257 ? 4.755 2.194 -2.644 1.00 81.38 257 LYS A N 1
ATOM 2130 C CA . LYS A 1 257 ? 5.771 2.876 -3.453 1.00 81.38 257 LYS A CA 1
ATOM 2131 C C . LYS A 1 257 ? 6.911 1.960 -3.878 1.00 81.38 257 LYS A C 1
ATOM 2133 O O . LYS A 1 257 ? 7.559 2.260 -4.874 1.00 81.38 257 LYS A O 1
ATOM 2138 N N . LEU A 1 258 ? 7.150 0.872 -3.148 1.00 86.62 258 LEU A N 1
ATOM 2139 C CA . LEU A 1 258 ? 8.250 -0.050 -3.404 1.00 86.62 258 LEU A CA 1
ATOM 2140 C C . LEU A 1 258 ? 7.752 -1.276 -4.177 1.00 86.62 258 LEU A C 1
ATOM 2142 O O . LEU A 1 258 ? 6.790 -1.928 -3.769 1.00 86.62 258 LEU A O 1
ATOM 2146 N N . SER A 1 259 ? 8.434 -1.623 -5.265 1.00 91.88 259 SER A N 1
ATOM 2147 C CA . SER A 1 259 ? 8.202 -2.873 -5.990 1.00 91.88 259 SER A CA 1
ATOM 2148 C C . SER A 1 259 ? 9.501 -3.575 -6.343 1.00 91.88 259 SER A C 1
ATOM 2150 O O . SER A 1 259 ? 10.518 -2.936 -6.595 1.00 91.88 259 SER A O 1
ATOM 2152 N N . SER A 1 260 ? 9.446 -4.902 -6.394 1.00 95.38 260 SER A N 1
ATOM 2153 C CA . SER A 1 260 ? 10.465 -5.717 -7.060 1.00 95.38 260 SER A CA 1
ATOM 2154 C C . SER A 1 260 ? 10.039 -5.959 -8.497 1.00 95.38 260 SER A C 1
ATOM 2156 O O . SER A 1 260 ? 8.871 -6.241 -8.745 1.00 95.38 260 SER A O 1
ATOM 2158 N N . ASN A 1 261 ? 10.958 -5.849 -9.446 1.00 95.06 261 ASN A N 1
ATOM 2159 C CA . ASN A 1 261 ? 10.654 -5.914 -10.867 1.00 95.06 261 ASN A CA 1
ATOM 2160 C C . ASN A 1 261 ? 11.600 -6.888 -11.568 1.00 95.06 261 ASN A C 1
ATOM 2162 O O . ASN A 1 261 ? 12.811 -6.802 -11.380 1.00 95.06 261 ASN A O 1
ATOM 2166 N N . ILE A 1 262 ? 11.050 -7.753 -12.415 1.00 97.06 262 ILE A N 1
ATOM 2167 C CA . ILE A 1 262 ? 11.786 -8.635 -13.326 1.00 97.06 262 ILE A CA 1
ATOM 2168 C C . ILE A 1 262 ? 11.215 -8.490 -14.734 1.00 97.06 262 ILE A C 1
ATOM 2170 O O . ILE A 1 262 ? 10.008 -8.340 -14.884 1.00 97.06 262 ILE A O 1
ATOM 2174 N N . GLY A 1 263 ? 12.038 -8.525 -15.777 1.00 95.56 263 GLY A N 1
ATOM 2175 C CA . GLY A 1 263 ? 11.539 -8.415 -17.148 1.00 95.56 263 GLY A CA 1
ATOM 2176 C C . GLY A 1 263 ? 12.349 -9.190 -18.171 1.00 95.56 263 GLY A C 1
ATOM 2177 O O . GLY A 1 263 ? 13.369 -9.786 -17.847 1.00 95.56 263 GLY A O 1
ATOM 2178 N N . VAL A 1 264 ? 11.888 -9.150 -19.418 1.00 97.56 264 VAL A N 1
ATOM 2179 C CA . VAL A 1 264 ? 12.595 -9.656 -20.596 1.00 97.56 264 VAL A CA 1
ATOM 2180 C C . VAL A 1 264 ? 12.443 -8.631 -21.710 1.00 97.56 264 VAL A C 1
ATOM 2182 O O . VAL A 1 264 ? 11.331 -8.237 -22.055 1.00 97.56 264 VAL A O 1
ATOM 2185 N N . PHE A 1 265 ? 13.568 -8.195 -22.261 1.00 96.44 265 PHE A N 1
ATOM 2186 C CA . PHE A 1 265 ? 13.653 -7.216 -23.333 1.00 96.44 265 PHE A CA 1
ATOM 2187 C C . PHE A 1 265 ? 14.462 -7.804 -24.476 1.00 96.44 265 PHE A C 1
ATOM 2189 O O . PHE A 1 265 ? 15.527 -8.374 -24.259 1.00 96.44 265 PHE A O 1
ATOM 2196 N N . TRP A 1 266 ? 13.971 -7.638 -25.691 1.00 96.19 266 TRP A N 1
ATOM 2197 C CA . TRP A 1 266 ? 14.745 -7.824 -26.901 1.00 96.19 266 TRP A CA 1
ATOM 2198 C C . TRP A 1 266 ? 15.229 -6.460 -27.386 1.00 96.19 266 TRP A C 1
ATOM 2200 O O . TRP A 1 266 ? 14.465 -5.492 -27.411 1.00 96.19 266 TRP A O 1
ATOM 2210 N N . ASN A 1 267 ? 16.505 -6.384 -27.747 1.00 93.00 267 ASN A N 1
ATOM 2211 C CA . ASN A 1 267 ? 17.133 -5.168 -28.231 1.00 93.00 267 ASN A CA 1
ATOM 2212 C C . ASN A 1 267 ? 17.799 -5.435 -29.575 1.00 93.00 267 ASN A C 1
ATOM 2214 O O . ASN A 1 267 ? 18.471 -6.452 -29.749 1.00 93.00 267 ASN A O 1
ATOM 2218 N N . TYR A 1 268 ? 17.650 -4.479 -30.484 1.00 90.75 268 TYR A N 1
ATOM 2219 C CA . TYR A 1 268 ? 18.327 -4.454 -31.771 1.00 90.75 268 TYR A CA 1
ATOM 2220 C C . TYR A 1 268 ? 19.087 -3.147 -31.915 1.00 90.75 268 TYR A C 1
ATOM 2222 O O . TYR A 1 268 ? 18.513 -2.086 -31.675 1.00 90.75 268 TYR A O 1
ATOM 2230 N N . TYR A 1 269 ? 20.335 -3.210 -32.371 1.00 87.25 269 TYR A N 1
ATOM 2231 C CA . TYR A 1 269 ? 21.160 -2.037 -32.628 1.00 87.25 269 TYR A CA 1
ATOM 2232 C C . TYR A 1 269 ? 21.857 -2.102 -33.973 1.00 87.25 269 TYR A C 1
ATOM 2234 O O . TYR A 1 269 ? 22.396 -3.131 -34.358 1.00 87.25 269 TYR A O 1
ATOM 2242 N N . LYS A 1 270 ? 21.929 -0.960 -34.643 1.00 85.69 270 LYS A N 1
ATOM 2243 C CA . LYS A 1 270 ? 22.768 -0.728 -35.808 1.00 85.69 270 LYS A CA 1
ATOM 2244 C C . LYS A 1 270 ? 24.028 0.020 -35.375 1.00 85.69 270 LYS A C 1
ATOM 2246 O O . LYS A 1 270 ? 23.936 1.053 -34.707 1.00 85.69 270 LYS A O 1
ATOM 2251 N N . MET A 1 271 ? 25.193 -0.502 -35.746 1.00 79.19 271 MET A N 1
ATOM 2252 C CA . MET A 1 271 ? 26.480 0.143 -35.476 1.00 79.19 271 MET A CA 1
ATOM 2253 C C . MET A 1 271 ? 26.753 1.243 -36.502 1.00 79.19 271 MET A C 1
ATOM 2255 O O . MET A 1 271 ? 26.370 1.129 -37.670 1.00 79.19 271 MET A O 1
ATOM 2259 N N . LYS A 1 272 ? 27.406 2.327 -36.077 1.00 71.44 272 LYS A N 1
ATOM 2260 C CA . LYS A 1 272 ? 27.907 3.346 -37.004 1.00 71.44 272 LYS A CA 1
ATOM 2261 C C . LYS A 1 272 ? 29.149 2.820 -37.718 1.00 71.44 272 LYS A C 1
ATOM 2263 O O . LYS A 1 272 ? 30.043 2.271 -37.085 1.00 71.44 272 LYS A O 1
ATOM 2268 N N . LYS A 1 273 ? 29.191 3.037 -39.032 1.00 58.78 273 LYS A N 1
ATOM 2269 C CA . LYS A 1 273 ? 30.233 2.549 -39.945 1.00 58.78 273 LYS A CA 1
ATOM 2270 C C . LYS A 1 273 ? 31.607 3.206 -39.723 1.00 58.78 273 LYS A C 1
ATOM 2272 O O . LYS A 1 273 ? 32.611 2.616 -40.089 1.00 58.78 273 LYS A O 1
ATOM 2277 N N . ASP A 1 274 ? 31.639 4.378 -39.084 1.00 51.47 274 ASP A N 1
ATOM 2278 C CA . ASP A 1 274 ? 32.835 5.233 -38.983 1.00 51.47 274 ASP A CA 1
ATOM 2279 C C . ASP A 1 274 ? 33.659 5.033 -37.704 1.00 51.47 274 ASP A C 1
ATOM 2281 O O . ASP A 1 274 ? 34.563 5.815 -37.416 1.00 51.47 274 ASP A O 1
ATOM 2285 N N . ILE A 1 275 ? 33.355 4.016 -36.898 1.00 53.00 275 ILE A N 1
ATOM 2286 C CA . ILE A 1 275 ? 34.301 3.606 -35.862 1.00 53.00 275 ILE A CA 1
ATOM 2287 C C . ILE A 1 275 ? 35.339 2.788 -36.604 1.00 53.00 275 ILE A C 1
ATOM 2289 O O . ILE A 1 275 ? 35.033 1.679 -37.040 1.00 53.00 275 ILE A O 1
ATOM 2293 N N . GLU A 1 276 ? 36.539 3.339 -36.764 1.00 44.50 276 GLU A N 1
ATOM 2294 C CA . GLU A 1 276 ? 37.721 2.570 -37.131 1.00 44.50 276 GLU A CA 1
ATOM 2295 C C . GLU A 1 276 ? 37.930 1.478 -36.075 1.00 44.50 276 GLU A C 1
ATOM 2297 O O . GLU A 1 276 ? 38.729 1.578 -35.154 1.00 44.50 276 GLU A O 1
ATOM 2302 N N . TYR A 1 277 ? 37.215 0.372 -36.243 1.00 45.19 277 TYR A N 1
ATOM 2303 C CA . TYR A 1 277 ? 37.514 -0.921 -35.647 1.00 45.19 277 TYR A CA 1
ATOM 2304 C C . TYR A 1 277 ? 38.734 -1.552 -36.354 1.00 45.19 277 TYR A C 1
ATOM 2306 O O . TYR A 1 277 ? 38.915 -2.766 -36.335 1.00 45.19 277 TYR A O 1
ATOM 2314 N N . ASN A 1 278 ? 39.561 -0.722 -37.003 1.00 42.72 278 ASN A N 1
ATOM 2315 C CA . ASN A 1 278 ? 40.750 -1.109 -37.751 1.00 42.72 278 ASN A CA 1
ATOM 2316 C C . ASN A 1 278 ? 41.918 -1.484 -36.832 1.00 42.72 278 ASN A C 1
ATOM 2318 O O . ASN A 1 278 ? 42.776 -2.249 -37.258 1.00 42.72 278 ASN A O 1
ATOM 2322 N N . ASP A 1 279 ? 41.926 -1.046 -35.569 1.00 45.75 279 ASP A N 1
ATOM 2323 C CA . ASP A 1 279 ? 43.077 -1.290 -34.687 1.00 45.75 279 ASP A CA 1
ATOM 2324 C C . ASP A 1 279 ? 42.989 -2.570 -33.842 1.00 45.75 279 ASP A C 1
ATOM 2326 O O . ASP A 1 279 ? 43.966 -2.927 -33.186 1.00 45.75 279 ASP A O 1
ATOM 2330 N N . LEU A 1 280 ? 41.866 -3.303 -33.851 1.00 46.38 280 LEU A N 1
ATOM 2331 C CA . LEU A 1 280 ? 41.743 -4.526 -33.038 1.00 46.38 280 LEU A CA 1
ATOM 2332 C C . LEU A 1 280 ? 41.443 -5.797 -33.832 1.00 46.38 280 LEU A C 1
ATOM 2334 O O . LEU A 1 280 ? 42.011 -6.832 -33.498 1.00 46.38 280 LEU A O 1
ATOM 2338 N N . TYR A 1 281 ? 40.626 -5.759 -34.888 1.00 49.38 281 TYR A N 1
ATOM 2339 C CA . TYR A 1 281 ? 40.320 -6.963 -35.668 1.00 49.38 281 TYR A CA 1
ATOM 2340 C C . TYR A 1 281 ? 39.942 -6.584 -37.105 1.00 49.38 281 TYR A C 1
ATOM 2342 O O . TYR A 1 281 ? 38.838 -6.106 -37.335 1.00 49.38 281 TYR A O 1
ATOM 2350 N N . ASN A 1 282 ? 40.855 -6.823 -38.058 1.00 42.44 282 ASN A N 1
ATOM 2351 C CA . ASN A 1 282 ? 40.681 -6.702 -39.517 1.00 42.44 282 ASN A CA 1
ATOM 2352 C C . ASN A 1 282 ? 39.436 -7.468 -40.025 1.00 42.44 282 ASN A C 1
ATOM 2354 O O . ASN A 1 282 ? 39.532 -8.569 -40.570 1.00 42.44 282 ASN A O 1
ATOM 2358 N N . LEU A 1 283 ? 38.247 -6.901 -39.847 1.00 48.56 283 LEU A N 1
ATOM 2359 C CA . LEU A 1 283 ? 36.976 -7.475 -40.268 1.00 48.56 283 LEU A CA 1
ATOM 2360 C C . LEU A 1 283 ? 36.311 -6.515 -41.253 1.00 48.56 283 LEU A C 1
ATOM 2362 O O . LEU A 1 283 ? 35.515 -5.662 -40.884 1.00 48.56 283 LEU A O 1
ATOM 2366 N N . ASN A 1 284 ? 36.583 -6.728 -42.542 1.00 44.88 284 ASN A N 1
ATOM 2367 C CA . ASN A 1 284 ? 35.886 -6.099 -43.676 1.00 44.88 284 ASN A CA 1
ATOM 2368 C C . ASN A 1 284 ? 34.420 -6.572 -43.831 1.00 44.88 284 ASN A C 1
ATOM 2370 O O . ASN A 1 284 ? 33.883 -6.593 -44.937 1.00 44.88 284 ASN A O 1
ATOM 2374 N N . LYS A 1 285 ? 33.761 -7.003 -42.750 1.00 49.69 285 LYS A N 1
ATOM 2375 C CA . LYS A 1 285 ? 32.361 -7.437 -42.775 1.00 49.69 285 LYS A CA 1
ATOM 2376 C C . LYS A 1 285 ? 31.490 -6.307 -42.242 1.00 49.69 285 LYS A C 1
ATOM 2378 O O . LYS A 1 285 ? 31.624 -5.921 -41.085 1.00 49.69 285 LYS A O 1
ATOM 2383 N N . GLU A 1 286 ? 30.587 -5.796 -43.079 1.00 53.78 286 GLU A N 1
ATOM 2384 C CA . GLU A 1 286 ? 29.502 -4.934 -42.611 1.00 53.78 286 GLU A CA 1
ATOM 2385 C C . GLU A 1 286 ? 28.678 -5.707 -41.574 1.00 53.78 286 GLU A C 1
ATOM 2387 O O . GLU A 1 286 ? 28.094 -6.751 -41.864 1.00 53.78 286 GLU A O 1
ATOM 2392 N N . ILE A 1 287 ? 28.680 -5.225 -40.333 1.00 59.88 287 ILE A N 1
ATOM 2393 C CA . ILE A 1 287 ? 27.830 -5.765 -39.274 1.00 59.88 287 ILE A CA 1
ATOM 2394 C C . ILE A 1 287 ? 26.486 -5.046 -39.399 1.00 59.88 287 ILE A C 1
ATOM 2396 O O . ILE A 1 287 ? 26.328 -3.920 -38.926 1.00 59.88 287 ILE A O 1
ATOM 2400 N N . ASP A 1 288 ? 25.525 -5.687 -40.068 1.00 65.62 288 ASP A N 1
ATOM 2401 C CA . ASP A 1 288 ? 24.200 -5.113 -40.366 1.00 65.62 288 ASP A CA 1
ATOM 2402 C C . ASP A 1 288 ? 23.388 -4.751 -39.111 1.00 65.62 288 ASP A C 1
ATOM 2404 O O . ASP A 1 288 ? 22.535 -3.857 -39.140 1.00 65.62 288 ASP A O 1
ATOM 2408 N N . GLY A 1 289 ? 23.690 -5.392 -37.984 1.00 73.81 289 GLY A N 1
ATOM 2409 C CA . GLY A 1 289 ? 23.121 -5.066 -36.689 1.00 73.81 289 GLY A CA 1
ATOM 2410 C C . GLY A 1 289 ? 23.416 -6.131 -35.643 1.00 73.81 289 GLY A C 1
ATOM 2411 O O . GLY A 1 289 ? 23.898 -7.220 -35.944 1.00 73.81 289 GLY A O 1
ATOM 2412 N N . TYR A 1 290 ? 23.114 -5.798 -34.398 1.00 80.44 290 TYR A N 1
ATOM 2413 C CA . TYR A 1 290 ? 23.363 -6.623 -33.233 1.00 80.44 290 TYR A CA 1
ATOM 2414 C C . TYR A 1 290 ? 22.075 -6.829 -32.444 1.00 80.44 290 TYR A C 1
ATOM 2416 O O . TYR A 1 290 ? 21.382 -5.864 -32.119 1.00 80.44 290 TYR A O 1
ATOM 2424 N N . ASN A 1 291 ? 21.762 -8.088 -32.142 1.00 88.31 291 ASN A N 1
ATOM 2425 C CA . ASN A 1 291 ? 20.569 -8.486 -31.406 1.00 88.31 291 ASN A CA 1
ATOM 2426 C C . ASN A 1 291 ? 20.959 -9.090 -30.066 1.00 88.31 291 ASN A C 1
ATOM 2428 O O . ASN A 1 291 ? 21.860 -9.923 -30.008 1.00 88.31 291 ASN A O 1
ATOM 2432 N N . PHE A 1 292 ? 20.231 -8.745 -29.009 1.00 89.88 292 PHE A N 1
ATOM 2433 C CA . PHE A 1 292 ? 20.405 -9.410 -27.723 1.00 89.88 292 PHE A CA 1
ATOM 2434 C C . PHE A 1 292 ? 19.147 -9.394 -26.869 1.00 89.88 292 PHE A C 1
ATOM 2436 O O . PHE A 1 292 ? 18.265 -8.542 -27.017 1.00 89.88 292 PHE A O 1
ATOM 2443 N N . PHE A 1 293 ? 19.096 -10.336 -25.933 1.00 94.06 293 PHE A N 1
ATOM 2444 C CA . PHE A 1 293 ? 18.100 -10.359 -24.876 1.00 94.06 293 PHE A CA 1
ATOM 2445 C C . PHE A 1 293 ? 18.671 -9.772 -23.594 1.00 94.06 293 PHE A C 1
ATOM 2447 O O . PHE A 1 293 ? 19.834 -9.975 -23.258 1.00 94.06 293 PHE A O 1
ATOM 2454 N N . ARG A 1 294 ? 17.827 -9.051 -22.867 1.00 94.31 294 ARG A N 1
ATOM 2455 C CA . ARG A 1 294 ? 18.142 -8.440 -21.582 1.00 94.31 294 ARG A CA 1
ATOM 2456 C C . ARG A 1 294 ? 17.085 -8.830 -20.563 1.00 94.31 294 ARG A C 1
ATOM 2458 O O . ARG A 1 294 ? 15.895 -8.623 -20.796 1.00 94.31 294 ARG A O 1
ATOM 2465 N N . ILE A 1 295 ? 17.521 -9.336 -19.418 1.00 96.75 295 ILE A N 1
ATOM 2466 C CA . ILE A 1 295 ? 16.667 -9.728 -18.296 1.00 96.75 295 ILE A CA 1
ATOM 2467 C C . ILE A 1 295 ? 16.994 -8.817 -17.105 1.00 96.75 295 ILE A C 1
ATOM 2469 O O . ILE A 1 295 ? 17.914 -9.127 -16.342 1.00 96.75 295 ILE A O 1
ATOM 2473 N N . PRO A 1 296 ? 16.310 -7.665 -16.952 1.00 96.12 296 PRO A N 1
ATOM 2474 C CA . PRO A 1 296 ? 16.508 -6.785 -15.808 1.00 96.12 296 PRO A CA 1
ATOM 2475 C C . PRO A 1 296 ? 15.811 -7.333 -14.562 1.00 96.12 296 PRO A C 1
ATOM 2477 O O . PRO A 1 296 ? 14.650 -7.737 -14.621 1.00 96.12 296 PRO A O 1
ATOM 2480 N N . ILE A 1 297 ? 16.495 -7.267 -13.424 1.00 95.88 297 ILE A N 1
ATOM 2481 C CA . ILE A 1 297 ? 15.989 -7.570 -12.085 1.00 95.88 297 ILE A CA 1
ATOM 2482 C C . ILE A 1 297 ? 16.354 -6.394 -11.181 1.00 95.88 297 ILE A C 1
ATOM 2484 O O . ILE A 1 297 ? 17.523 -6.038 -11.059 1.00 95.88 297 ILE A O 1
ATOM 2488 N N . GLY A 1 298 ? 15.376 -5.774 -10.527 1.00 96.06 298 GLY A N 1
ATOM 2489 C CA . GLY A 1 298 ? 15.661 -4.619 -9.680 1.00 96.06 298 GLY A CA 1
ATOM 2490 C C . GLY A 1 298 ? 14.531 -4.215 -8.753 1.00 96.06 298 GLY A C 1
ATOM 2491 O O . GLY A 1 298 ? 13.458 -4.815 -8.741 1.00 96.06 298 GLY A O 1
ATOM 2492 N N . LEU A 1 299 ? 14.789 -3.163 -7.987 1.00 96.56 299 LEU A N 1
ATOM 2493 C CA . LEU A 1 299 ? 13.828 -2.531 -7.092 1.00 96.56 299 LEU A CA 1
ATOM 2494 C C . LEU A 1 299 ? 13.437 -1.169 -7.656 1.00 96.56 299 LEU A C 1
ATOM 2496 O O . LEU A 1 299 ? 14.301 -0.400 -8.073 1.00 96.56 299 LEU A O 1
ATOM 2500 N N . MET A 1 300 ? 12.144 -0.862 -7.649 1.00 95.44 300 MET A N 1
ATOM 2501 C CA . MET A 1 300 ? 11.597 0.435 -8.035 1.00 95.44 300 MET A CA 1
ATOM 2502 C C . MET A 1 300 ? 10.961 1.118 -6.828 1.00 95.44 300 MET A C 1
ATOM 2504 O O . MET A 1 300 ? 10.187 0.508 -6.094 1.00 95.44 300 MET A O 1
ATOM 2508 N N . TYR A 1 301 ? 11.245 2.405 -6.670 1.00 93.81 301 TYR A N 1
ATOM 2509 C CA . TYR A 1 301 ? 10.629 3.297 -5.704 1.00 93.81 301 TYR A CA 1
ATOM 2510 C C . TYR A 1 301 ? 9.873 4.422 -6.419 1.00 93.81 301 TYR A C 1
ATOM 2512 O O . TYR A 1 301 ? 10.462 5.215 -7.156 1.00 93.81 301 TYR A O 1
ATOM 2520 N N . ARG A 1 302 ? 8.561 4.509 -6.195 1.00 90.88 302 ARG A N 1
ATOM 2521 C CA . ARG A 1 302 ? 7.692 5.596 -6.669 1.00 90.88 302 ARG A CA 1
ATOM 2522 C C . ARG A 1 302 ? 7.654 6.711 -5.635 1.00 90.88 302 ARG A C 1
ATOM 2524 O O . ARG A 1 302 ? 7.329 6.463 -4.485 1.00 90.88 302 ARG A O 1
ATOM 2531 N N . PHE A 1 303 ? 7.887 7.959 -6.020 1.00 79.75 303 PHE A N 1
ATOM 2532 C CA . PHE A 1 303 ? 7.855 9.066 -5.055 1.00 79.75 303 PHE A CA 1
ATOM 2533 C C . PHE A 1 303 ? 6.438 9.350 -4.528 1.00 79.75 303 PHE A C 1
ATOM 2535 O O . PHE A 1 303 ? 6.269 9.771 -3.383 1.00 79.75 303 PHE A O 1
ATOM 2542 N N . ASN A 1 304 ? 5.407 9.084 -5.337 1.00 74.94 304 ASN A N 1
ATOM 2543 C CA . ASN A 1 304 ? 3.997 9.221 -4.965 1.00 74.94 304 ASN A CA 1
ATOM 2544 C C . ASN A 1 304 ? 3.108 8.211 -5.722 1.00 74.94 304 ASN A C 1
ATOM 2546 O O . ASN A 1 304 ? 3.548 7.625 -6.707 1.00 74.94 304 ASN A O 1
ATOM 2550 N N . ASN A 1 305 ? 1.841 8.060 -5.314 1.00 76.00 305 ASN A N 1
ATOM 2551 C CA . ASN A 1 305 ? 0.843 7.195 -5.977 1.00 76.00 305 ASN A CA 1
ATOM 2552 C C . ASN A 1 305 ? -0.271 7.987 -6.692 1.00 76.00 305 ASN A C 1
ATOM 2554 O O . ASN A 1 305 ? -1.410 7.515 -6.819 1.00 76.00 305 ASN A O 1
ATOM 2558 N N . SER A 1 306 ? 0.040 9.206 -7.135 1.00 70.06 306 SER A N 1
ATOM 2559 C CA . SER A 1 306 ? -0.916 10.123 -7.759 1.00 70.06 306 SER A CA 1
ATOM 2560 C C . SER A 1 306 ? -1.152 9.802 -9.249 1.00 70.06 306 SER A C 1
ATOM 2562 O O . SER A 1 306 ? -0.727 8.762 -9.759 1.00 70.06 306 SER A O 1
ATOM 2564 N N . LYS A 1 307 ? -1.867 10.683 -9.968 1.00 73.31 307 LYS A N 1
ATOM 2565 C CA . LYS A 1 307 ? -2.032 10.579 -11.430 1.00 73.31 307 LYS A CA 1
ATOM 2566 C C . LYS A 1 307 ? -0.703 10.722 -12.176 1.00 73.31 307 LYS A C 1
ATOM 2568 O O . LYS A 1 307 ? -0.586 10.159 -13.254 1.00 73.31 307 LYS A O 1
ATOM 2573 N N . ILE A 1 308 ? 0.260 11.466 -11.639 1.00 79.88 308 ILE A N 1
ATOM 2574 C CA . ILE A 1 308 ? 1.603 11.614 -12.207 1.00 79.88 308 ILE A CA 1
ATOM 2575 C C . ILE A 1 308 ? 2.578 11.157 -11.128 1.00 79.88 308 ILE A C 1
ATOM 2577 O O . ILE A 1 308 ? 2.741 11.818 -10.106 1.00 79.88 308 ILE A O 1
ATOM 2581 N N . SER A 1 309 ? 3.187 9.997 -11.340 1.00 85.69 309 SER A N 1
ATOM 2582 C CA . SER A 1 309 ? 3.981 9.292 -10.337 1.00 85.69 309 SER A CA 1
ATOM 2583 C C . SER A 1 309 ? 5.417 9.130 -10.838 1.00 85.69 309 SER A C 1
ATOM 2585 O O . SER A 1 309 ? 5.702 8.199 -11.596 1.00 85.69 309 SER A O 1
ATOM 2587 N N . PRO A 1 310 ? 6.325 10.056 -10.476 1.00 91.12 310 PRO A N 1
ATOM 2588 C CA . PRO A 1 310 ? 7.750 9.890 -10.719 1.00 91.12 310 PRO A CA 1
ATOM 2589 C C . PRO A 1 310 ? 8.291 8.683 -9.949 1.00 91.12 310 PRO A C 1
ATOM 2591 O O . PRO A 1 310 ? 7.804 8.369 -8.857 1.00 91.12 310 PRO A O 1
ATOM 2594 N N . TYR A 1 311 ? 9.322 8.034 -10.483 1.00 96.25 311 TYR A N 1
ATOM 2595 C CA . TYR A 1 311 ? 9.981 6.905 -9.836 1.00 96.25 311 TYR A CA 1
ATOM 2596 C C . TYR A 1 311 ? 11.466 6.799 -10.191 1.00 96.25 311 TYR A C 1
ATOM 2598 O O . TYR A 1 311 ? 11.923 7.308 -11.217 1.00 96.25 311 TYR A O 1
ATOM 2606 N N . LEU A 1 312 ? 12.192 6.068 -9.347 1.00 97.62 312 LEU A N 1
ATOM 2607 C CA . LEU A 1 312 ? 13.539 5.568 -9.606 1.00 97.62 312 LEU A CA 1
ATOM 2608 C C . LEU A 1 312 ? 13.548 4.048 -9.478 1.00 97.62 312 LEU A C 1
ATOM 2610 O O . LEU A 1 312 ? 12.852 3.486 -8.638 1.00 97.62 312 LEU A O 1
ATOM 2614 N N . LYS A 1 313 ? 14.342 3.380 -10.302 1.00 97.12 313 LYS A N 1
ATOM 2615 C CA . LYS A 1 313 ? 14.570 1.940 -10.264 1.00 97.12 313 LYS A CA 1
ATOM 2616 C C . LYS A 1 313 ? 16.061 1.666 -10.405 1.00 97.12 313 LYS A C 1
ATOM 2618 O O . LYS A 1 313 ? 16.728 2.304 -11.211 1.00 97.12 313 LYS A O 1
ATOM 2623 N N . GLY A 1 314 ? 16.568 0.716 -9.634 1.00 97.38 314 GLY A N 1
ATOM 2624 C CA . GLY A 1 314 ? 17.954 0.263 -9.713 1.00 97.38 314 GLY A CA 1
ATOM 2625 C C . GLY A 1 314 ? 18.046 -1.249 -9.563 1.00 97.38 314 GLY A C 1
ATOM 2626 O O . GLY A 1 314 ? 17.206 -1.858 -8.893 1.00 97.38 314 GLY A O 1
ATOM 2627 N N . GLY A 1 315 ? 19.043 -1.861 -10.192 1.00 96.81 315 GLY A N 1
ATOM 2628 C CA . GLY A 1 315 ? 19.214 -3.306 -10.141 1.00 96.81 315 GLY A CA 1
ATOM 2629 C C . GLY A 1 315 ? 20.364 -3.832 -10.989 1.00 96.81 315 GLY A C 1
ATOM 2630 O O . GLY A 1 315 ? 21.352 -3.142 -11.243 1.00 96.81 315 GLY A O 1
ATOM 2631 N N . ILE A 1 316 ? 20.210 -5.084 -11.407 1.00 96.12 316 ILE A N 1
ATOM 2632 C CA . ILE A 1 316 ? 21.129 -5.803 -12.282 1.00 96.12 316 ILE A CA 1
ATOM 2633 C C . ILE A 1 316 ? 20.380 -6.301 -13.517 1.00 96.12 316 ILE A C 1
ATOM 2635 O O . ILE A 1 316 ? 19.199 -6.630 -13.453 1.00 96.12 316 ILE A O 1
ATOM 2639 N N . SER A 1 317 ? 21.063 -6.389 -14.648 1.00 95.25 317 SER A N 1
ATOM 2640 C CA . SER A 1 317 ? 20.521 -6.925 -15.892 1.00 95.25 317 SER A CA 1
ATOM 2641 C C . SER A 1 317 ? 21.439 -7.997 -16.444 1.00 95.25 317 SER A C 1
ATOM 2643 O O . SER A 1 317 ? 22.636 -7.766 -16.589 1.00 95.25 317 SER A O 1
ATOM 2645 N N . LEU A 1 318 ? 20.873 -9.154 -16.777 1.00 94.38 318 LEU A N 1
ATOM 2646 C CA . LEU A 1 318 ? 21.574 -10.206 -17.505 1.00 94.38 318 LEU A CA 1
ATOM 2647 C C . LEU A 1 318 ? 21.386 -9.989 -19.006 1.00 94.38 318 LEU A C 1
ATOM 2649 O O . LEU A 1 318 ? 20.256 -9.956 -19.491 1.00 94.38 318 LEU A O 1
ATOM 2653 N N . TYR A 1 319 ? 22.487 -9.848 -19.725 1.00 92.44 319 TYR A N 1
ATOM 2654 C CA . TYR A 1 319 ? 22.543 -9.702 -21.172 1.00 92.44 319 TYR A CA 1
ATOM 2655 C C . TYR A 1 319 ? 22.923 -11.038 -21.798 1.00 92.44 319 TYR A C 1
ATOM 2657 O O . TYR A 1 319 ? 23.848 -11.691 -21.328 1.00 92.44 319 TYR A O 1
ATOM 2665 N N . ILE A 1 320 ? 22.208 -11.435 -22.848 1.00 89.94 320 ILE A N 1
ATOM 2666 C CA . ILE A 1 320 ? 22.410 -12.692 -23.570 1.00 89.94 320 ILE A CA 1
ATOM 2667 C C . ILE A 1 320 ? 22.511 -12.368 -25.051 1.00 89.94 320 ILE A C 1
ATOM 2669 O O . ILE A 1 320 ? 21.548 -11.874 -25.649 1.00 89.94 320 ILE A O 1
ATOM 2673 N N . TYR A 1 321 ? 23.664 -12.653 -25.637 1.00 86.88 321 TYR A N 1
ATOM 2674 C CA . TYR A 1 321 ? 23.961 -12.301 -27.016 1.00 86.88 321 TYR A CA 1
ATOM 2675 C C . TYR A 1 321 ? 24.908 -13.298 -27.671 1.00 86.88 321 TYR A C 1
ATOM 2677 O O . TYR A 1 321 ? 25.506 -14.141 -27.007 1.00 86.88 321 TYR A O 1
ATOM 2685 N N . GLU A 1 322 ? 25.033 -13.196 -28.987 1.00 80.75 322 GLU A N 1
ATOM 2686 C CA . GLU A 1 322 ? 25.986 -13.967 -29.777 1.00 80.75 322 GLU A CA 1
ATOM 2687 C C . GLU A 1 322 ? 27.163 -13.061 -30.148 1.00 80.75 322 GLU A C 1
ATOM 2689 O O . GLU A 1 322 ? 26.959 -11.973 -30.687 1.00 80.75 322 GLU A O 1
ATOM 2694 N N . ASN A 1 323 ? 28.383 -13.465 -29.793 1.00 71.75 323 ASN A N 1
ATOM 2695 C CA . ASN A 1 323 ? 29.586 -12.697 -30.101 1.00 71.75 323 ASN A CA 1
ATOM 2696 C C . ASN A 1 323 ? 30.018 -12.893 -31.570 1.00 71.75 323 ASN A C 1
ATOM 2698 O O . ASN A 1 323 ? 29.430 -13.667 -32.325 1.00 71.75 323 ASN A O 1
ATOM 2702 N N . TYR A 1 324 ? 31.093 -12.216 -31.977 1.00 64.56 324 TYR A N 1
ATOM 2703 C CA . TYR A 1 324 ? 31.649 -12.323 -33.333 1.00 64.56 324 TYR A CA 1
ATOM 2704 C C . TYR A 1 324 ? 32.099 -13.734 -33.738 1.00 64.56 324 TYR A C 1
ATOM 2706 O O . TYR A 1 324 ? 32.166 -14.029 -34.929 1.00 64.56 324 TYR A O 1
ATOM 2714 N N . PHE A 1 325 ? 32.403 -14.598 -32.770 1.00 71.00 325 PHE A N 1
ATOM 2715 C CA . PHE A 1 325 ? 32.805 -15.986 -32.992 1.00 71.00 325 PHE A CA 1
ATOM 2716 C C . PHE A 1 325 ? 31.614 -16.954 -32.986 1.00 71.00 325 PHE A C 1
ATOM 2718 O O . PHE A 1 325 ? 31.816 -18.165 -32.959 1.00 71.00 325 PHE A O 1
ATOM 2725 N N . HIS A 1 326 ? 30.380 -16.437 -33.035 1.00 74.81 326 HIS A N 1
ATOM 2726 C CA . HIS A 1 326 ? 29.147 -17.222 -32.946 1.00 74.81 326 HIS A CA 1
ATOM 2727 C C . HIS A 1 326 ? 28.979 -17.974 -31.614 1.00 74.81 326 HIS A C 1
ATOM 2729 O O . HIS A 1 326 ? 28.234 -18.951 -31.511 1.00 74.81 326 HIS A O 1
ATOM 2735 N N . GLU A 1 327 ? 29.647 -17.508 -30.557 1.00 79.50 327 GLU A N 1
ATOM 2736 C CA . GLU A 1 327 ? 29.503 -18.056 -29.214 1.00 79.50 327 GLU A CA 1
ATOM 2737 C C . GLU A 1 327 ? 28.460 -17.263 -28.427 1.00 79.50 327 GLU A C 1
ATOM 2739 O O . GLU A 1 327 ? 28.393 -16.031 -28.484 1.00 79.50 327 GLU A O 1
ATOM 2744 N N . ARG A 1 328 ? 27.647 -17.975 -27.644 1.00 82.94 328 ARG A N 1
ATOM 2745 C CA . ARG A 1 328 ? 26.686 -17.341 -26.738 1.00 82.94 328 ARG A CA 1
ATOM 2746 C C . ARG A 1 328 ? 27.398 -16.823 -25.499 1.00 82.94 328 ARG A C 1
ATOM 2748 O O . ARG A 1 328 ? 27.924 -17.608 -24.713 1.00 82.94 328 ARG A O 1
ATOM 2755 N N . VAL A 1 329 ? 27.324 -15.518 -25.295 1.00 84.44 329 VAL A N 1
ATOM 2756 C CA . VAL A 1 329 ? 27.915 -14.819 -24.156 1.00 84.44 329 VAL A CA 1
ATOM 2757 C C . VAL A 1 329 ? 26.808 -14.304 -23.239 1.00 84.44 329 VAL A C 1
ATOM 2759 O O . VAL A 1 329 ? 25.712 -13.947 -23.681 1.00 84.44 329 VAL A O 1
ATOM 2762 N N . TRP A 1 330 ? 27.110 -14.306 -21.941 1.00 89.38 330 TRP A N 1
ATOM 2763 C CA . TRP A 1 330 ? 26.211 -13.900 -20.869 1.00 89.38 330 TRP A CA 1
ATOM 2764 C C . TRP A 1 330 ? 26.950 -12.911 -19.975 1.00 89.38 330 TRP A C 1
ATOM 2766 O O . TRP A 1 330 ? 27.998 -13.249 -19.428 1.00 89.38 330 TRP A O 1
ATOM 2776 N N . GLU A 1 331 ? 26.417 -11.705 -19.812 1.00 89.62 331 GLU A N 1
ATOM 2777 C CA . GLU A 1 331 ? 27.071 -10.648 -19.035 1.00 89.62 331 GLU A CA 1
ATOM 2778 C C . GLU A 1 331 ? 26.108 -9.960 -18.077 1.00 89.62 331 GLU A C 1
ATOM 2780 O O . GLU A 1 331 ? 24.923 -9.798 -18.365 1.00 89.62 331 GLU A O 1
ATOM 2785 N N . PHE A 1 332 ? 26.635 -9.515 -16.937 1.00 91.31 332 PHE A N 1
ATOM 2786 C CA . PHE A 1 332 ? 25.875 -8.745 -15.962 1.00 91.31 332 PHE A CA 1
ATOM 2787 C C . PHE A 1 332 ? 26.185 -7.258 -16.084 1.00 91.31 332 PHE A C 1
ATOM 2789 O O . PHE A 1 332 ? 27.339 -6.836 -16.070 1.00 91.31 332 PHE A O 1
ATOM 2796 N N . PHE A 1 333 ? 25.123 -6.466 -16.132 1.00 93.00 333 PHE A N 1
ATOM 2797 C CA . PHE A 1 333 ? 25.156 -5.012 -16.125 1.00 93.00 333 PHE A CA 1
ATOM 2798 C C . PHE A 1 333 ? 24.454 -4.508 -14.873 1.00 93.00 333 PHE A C 1
ATOM 2800 O O . PHE A 1 333 ? 23.493 -5.117 -14.407 1.00 93.00 333 PHE A O 1
ATOM 2807 N N . ILE A 1 334 ? 24.896 -3.378 -14.339 1.00 94.44 334 ILE A N 1
ATOM 2808 C CA . ILE A 1 334 ? 24.120 -2.637 -13.346 1.00 94.44 334 ILE A CA 1
ATOM 2809 C C . ILE A 1 334 ? 23.211 -1.684 -14.119 1.00 94.44 334 ILE A C 1
ATOM 2811 O O . ILE A 1 334 ? 23.678 -0.988 -15.023 1.00 94.44 334 ILE A O 1
ATOM 2815 N N . ASN A 1 335 ? 21.923 -1.652 -13.777 1.00 94.56 335 ASN A N 1
ATOM 2816 C CA . ASN A 1 335 ? 20.967 -0.746 -14.404 1.00 94.56 335 ASN A CA 1
ATOM 2817 C C . ASN A 1 335 ? 20.408 0.285 -13.427 1.00 94.56 335 ASN A C 1
ATOM 2819 O O . ASN A 1 335 ? 20.116 -0.002 -12.265 1.00 94.56 335 ASN A O 1
ATOM 2823 N N . ALA A 1 336 ? 20.222 1.498 -13.936 1.00 97.00 336 ALA A N 1
ATOM 2824 C CA . ALA A 1 336 ? 19.521 2.577 -13.264 1.00 97.00 336 ALA A CA 1
ATOM 2825 C C . ALA A 1 336 ? 18.485 3.170 -14.220 1.00 97.00 336 ALA A C 1
ATOM 2827 O O . ALA A 1 336 ? 18.799 3.551 -15.346 1.00 97.00 336 ALA A O 1
ATOM 2828 N N . LYS A 1 337 ? 17.239 3.266 -13.765 1.00 97.12 337 LYS A N 1
ATOM 2829 C CA . LYS A 1 337 ? 16.101 3.745 -14.544 1.00 97.12 337 LYS A CA 1
ATOM 2830 C C . LYS A 1 337 ? 15.373 4.842 -13.778 1.00 97.12 337 LYS A C 1
ATOM 2832 O O . LYS A 1 337 ? 15.056 4.686 -12.604 1.00 97.12 337 LYS A O 1
ATOM 2837 N N . ALA A 1 338 ? 15.081 5.943 -14.451 1.00 97.75 338 ALA A N 1
ATOM 2838 C CA . ALA A 1 338 ? 14.265 7.031 -13.935 1.00 97.75 338 ALA A CA 1
ATOM 2839 C C . ALA A 1 338 ? 13.074 7.237 -14.866 1.00 97.75 338 ALA A C 1
ATOM 2841 O O . ALA A 1 338 ? 13.206 7.147 -16.087 1.00 97.75 338 ALA A O 1
ATOM 2842 N N . GLY A 1 339 ? 11.900 7.507 -14.312 1.00 96.56 339 GLY A N 1
ATOM 2843 C CA . GLY A 1 339 ? 10.717 7.670 -15.142 1.00 96.56 339 GLY A CA 1
ATOM 2844 C C . GLY A 1 339 ? 9.543 8.299 -14.426 1.00 96.56 339 GLY A C 1
ATOM 2845 O O . GLY A 1 339 ? 9.603 8.660 -13.251 1.00 96.56 339 GLY A O 1
ATOM 2846 N N . VAL A 1 340 ? 8.458 8.438 -15.175 1.00 91.81 340 VAL A N 1
ATOM 2847 C CA . VAL A 1 340 ? 7.187 8.968 -14.704 1.00 91.81 340 VAL A CA 1
ATOM 2848 C C . VAL A 1 340 ? 6.069 8.080 -15.223 1.00 91.81 340 VAL A C 1
ATOM 2850 O O . VAL A 1 340 ? 5.984 7.794 -16.417 1.00 91.81 340 VAL A O 1
ATOM 2853 N N . ARG A 1 341 ? 5.171 7.679 -14.321 1.00 91.56 341 ARG A N 1
ATOM 2854 C CA . ARG A 1 341 ? 3.913 7.027 -14.676 1.00 91.56 341 ARG A CA 1
ATOM 2855 C C . ARG A 1 341 ? 2.782 8.040 -14.757 1.00 91.56 341 ARG A C 1
ATOM 2857 O O . ARG A 1 341 ? 2.491 8.733 -13.784 1.00 91.56 341 ARG A O 1
ATOM 2864 N N . ILE A 1 342 ? 2.103 8.081 -15.895 1.00 83.56 342 ILE A N 1
ATOM 2865 C CA . ILE A 1 342 ? 0.974 8.963 -16.180 1.00 83.56 342 ILE A CA 1
ATOM 2866 C C . ILE A 1 342 ? -0.318 8.143 -16.127 1.00 83.56 342 ILE A C 1
ATOM 2868 O O . ILE A 1 342 ? -0.445 7.076 -16.729 1.00 83.56 342 ILE A O 1
ATOM 2872 N N . LEU A 1 343 ? -1.286 8.629 -15.352 1.00 80.75 343 LEU A N 1
ATOM 2873 C CA . LEU A 1 343 ? -2.582 8.003 -15.075 1.00 80.75 343 LEU A CA 1
ATOM 2874 C C . LEU A 1 343 ? -2.478 6.551 -14.577 1.00 80.75 343 LEU A C 1
ATOM 2876 O O . LEU A 1 343 ? -3.405 5.768 -14.770 1.00 80.75 343 LEU A O 1
ATOM 2880 N N . LYS A 1 344 ? -1.350 6.194 -13.944 1.00 83.38 344 LYS A N 1
ATOM 2881 C CA . LYS A 1 344 ? -0.994 4.826 -13.511 1.00 83.38 344 LYS A CA 1
ATOM 2882 C C . LYS A 1 344 ? -0.934 3.781 -14.637 1.00 83.38 344 LYS A C 1
ATOM 2884 O O . LYS A 1 344 ? -0.802 2.604 -14.336 1.00 83.38 344 LYS A O 1
ATOM 2889 N N . LYS A 1 345 ? -1.024 4.202 -15.902 1.00 90.75 345 LYS A N 1
ATOM 2890 C CA . LYS A 1 345 ? -1.146 3.314 -17.067 1.00 90.75 345 LYS A CA 1
ATOM 2891 C C . LYS A 1 345 ? -0.071 3.527 -18.115 1.00 90.75 345 LYS A C 1
ATOM 2893 O O . LYS A 1 345 ? 0.235 2.595 -18.834 1.00 90.75 345 LYS A O 1
ATOM 2898 N N . ILE A 1 346 ? 0.470 4.731 -18.241 1.00 92.75 346 ILE A N 1
ATOM 2899 C CA . ILE A 1 346 ? 1.498 5.041 -19.236 1.00 92.75 346 ILE A CA 1
ATOM 2900 C C . ILE A 1 346 ? 2.816 5.218 -18.493 1.00 92.75 346 ILE A C 1
ATOM 2902 O O . ILE A 1 346 ? 2.879 6.023 -17.570 1.00 92.75 346 ILE A O 1
ATOM 2906 N N . ASP A 1 347 ? 3.844 4.472 -18.875 1.00 95.94 347 ASP A N 1
ATOM 2907 C CA . ASP A 1 347 ? 5.208 4.591 -18.361 1.00 95.94 347 ASP A CA 1
ATOM 2908 C C . ASP A 1 347 ? 6.056 5.368 -19.369 1.00 95.94 347 ASP A C 1
ATOM 2910 O O . ASP A 1 347 ? 6.072 5.020 -20.545 1.00 95.94 347 ASP A O 1
ATOM 2914 N N . VAL A 1 348 ? 6.757 6.413 -18.935 1.00 96.44 348 VAL A N 1
ATOM 2915 C CA . VAL A 1 348 ? 7.775 7.097 -19.746 1.00 96.44 348 VAL A CA 1
ATOM 2916 C C . VAL A 1 348 ? 9.060 7.118 -18.945 1.00 96.44 348 VAL A C 1
ATOM 2918 O O . VAL A 1 348 ? 9.052 7.538 -17.787 1.00 96.44 348 VAL A O 1
ATOM 2921 N N . SER A 1 349 ? 10.159 6.644 -19.522 1.00 97.50 349 SER A N 1
ATOM 2922 C CA . SER A 1 349 ? 11.385 6.451 -18.754 1.00 97.50 349 SER A CA 1
ATOM 2923 C C . SER A 1 349 ? 12.664 6.526 -19.570 1.00 97.50 349 SER A C 1
ATOM 2925 O O . SER A 1 349 ? 12.679 6.298 -20.779 1.00 97.50 349 SER A O 1
ATOM 2927 N N . ILE A 1 350 ? 13.745 6.822 -18.857 1.00 97.12 350 ILE A N 1
ATOM 2928 C CA . ILE A 1 350 ? 15.121 6.682 -19.307 1.00 97.12 350 ILE A CA 1
ATOM 2929 C C . ILE A 1 350 ? 15.806 5.619 -18.448 1.00 97.12 350 ILE A C 1
ATOM 2931 O O . ILE A 1 350 ? 15.668 5.612 -17.225 1.00 97.12 350 ILE A O 1
ATOM 2935 N N . GLU A 1 351 ? 16.528 4.709 -19.079 1.00 95.94 351 GLU A N 1
ATOM 2936 C CA . GLU A 1 351 ? 17.304 3.661 -18.418 1.00 95.94 351 GLU A CA 1
ATOM 2937 C C . GLU A 1 351 ? 18.743 3.703 -18.917 1.00 95.94 351 GLU A C 1
ATOM 2939 O O . GLU A 1 351 ? 18.986 3.941 -20.100 1.00 95.94 351 GLU A O 1
ATOM 2944 N N . LYS A 1 352 ? 19.691 3.496 -18.007 1.00 94.94 352 LYS A N 1
ATOM 2945 C CA . LYS A 1 352 ? 21.113 3.409 -18.299 1.00 94.94 352 LYS A CA 1
ATOM 2946 C C . LYS A 1 352 ? 21.671 2.123 -17.706 1.00 94.94 352 LYS A C 1
ATOM 2948 O O . LYS A 1 352 ? 21.572 1.922 -16.495 1.00 94.94 352 LYS A O 1
ATOM 2953 N N . ASP A 1 353 ? 22.327 1.340 -18.553 1.00 92.38 353 ASP A N 1
ATOM 2954 C CA . ASP A 1 353 ? 22.984 0.093 -18.176 1.00 92.38 353 ASP A CA 1
ATOM 2955 C C . ASP A 1 353 ? 24.497 0.263 -18.342 1.00 92.38 353 ASP A C 1
ATOM 2957 O O . ASP A 1 353 ? 24.966 0.752 -19.376 1.00 92.38 353 ASP A O 1
ATOM 2961 N N . PHE A 1 354 ? 25.259 -0.120 -17.318 1.00 89.00 354 PHE A N 1
ATOM 2962 C CA . PHE A 1 354 ? 26.719 -0.054 -17.323 1.00 89.00 354 PHE A CA 1
ATOM 2963 C C . PHE A 1 354 ? 27.332 -1.388 -16.892 1.00 89.00 354 PHE A C 1
ATOM 2965 O O . PHE A 1 354 ? 26.873 -2.012 -15.933 1.00 89.00 354 PHE A O 1
ATOM 2972 N N . SER A 1 355 ? 28.371 -1.828 -17.605 1.00 84.25 355 SER A N 1
ATOM 2973 C CA . SER A 1 355 ? 29.135 -3.015 -17.221 1.00 84.25 355 SER A CA 1
ATOM 2974 C C . SER A 1 355 ? 30.286 -2.614 -16.297 1.00 84.25 355 SER A C 1
ATOM 2976 O O . SER A 1 355 ? 31.096 -1.767 -16.681 1.00 84.25 355 SER A O 1
ATOM 2978 N N . PRO A 1 356 ? 30.393 -3.193 -15.088 1.00 75.81 356 PRO A N 1
ATOM 2979 C CA . PRO A 1 356 ? 31.532 -2.947 -14.208 1.00 75.81 356 PRO A CA 1
ATOM 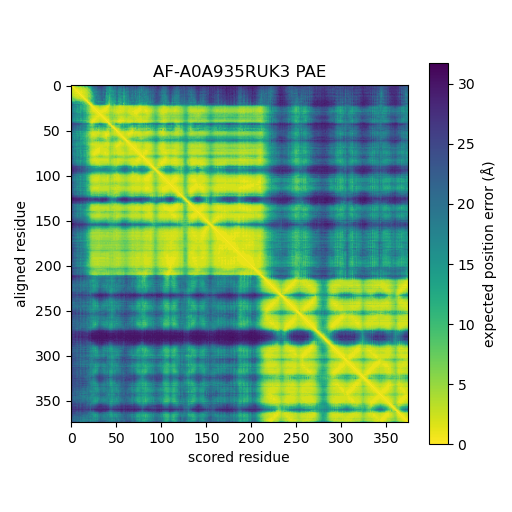2980 C C . PRO A 1 356 ? 32.823 -3.610 -14.713 1.00 75.81 356 PRO A C 1
ATOM 2982 O O . PRO A 1 356 ? 33.906 -3.170 -14.340 1.00 75.81 356 PRO A O 1
ATOM 2985 N N . ASN A 1 357 ? 32.722 -4.657 -15.541 1.00 74.56 357 ASN A N 1
ATOM 2986 C CA . ASN A 1 357 ? 33.867 -5.367 -16.108 1.00 74.56 357 ASN A CA 1
ATOM 2987 C C . ASN A 1 357 ? 33.503 -5.944 -17.491 1.00 74.56 357 ASN A C 1
ATOM 2989 O O . ASN A 1 357 ? 33.109 -7.108 -17.586 1.00 74.56 357 ASN A O 1
ATOM 2993 N N . PRO A 1 358 ? 33.536 -5.126 -18.551 1.00 66.25 358 PRO A N 1
ATOM 2994 C CA . PRO A 1 358 ? 33.081 -5.545 -19.870 1.00 66.25 358 PRO A CA 1
ATOM 2995 C C . PRO A 1 358 ? 34.056 -6.530 -20.520 1.00 66.25 358 PRO A C 1
ATOM 2997 O O . PRO A 1 358 ? 35.249 -6.240 -20.613 1.00 66.25 358 PRO A O 1
ATOM 3000 N N . SER A 1 359 ? 33.555 -7.648 -21.053 1.00 65.19 359 SER A N 1
ATOM 3001 C CA . SER A 1 359 ? 34.382 -8.528 -21.894 1.00 65.19 359 SER A CA 1
ATOM 3002 C C . SER A 1 359 ? 34.617 -7.947 -23.296 1.00 65.19 359 SER A C 1
ATOM 3004 O O . SER A 1 359 ? 35.599 -8.291 -23.951 1.00 65.19 359 SER A O 1
ATOM 3006 N N . ILE A 1 360 ? 33.757 -7.019 -23.738 1.00 58.94 360 ILE A N 1
ATOM 3007 C CA . ILE A 1 360 ? 33.804 -6.371 -25.055 1.00 58.94 360 ILE A CA 1
ATOM 3008 C C . ILE A 1 360 ? 33.613 -4.853 -24.872 1.00 58.94 360 ILE A C 1
ATOM 3010 O O . ILE A 1 360 ? 32.505 -4.355 -25.018 1.00 58.94 360 ILE A O 1
ATOM 3014 N N . LEU A 1 361 ? 34.693 -4.121 -24.547 1.00 56.78 361 LEU A N 1
ATOM 3015 C CA . LEU A 1 361 ? 34.767 -2.646 -24.388 1.00 56.78 361 LEU A CA 1
ATOM 3016 C C . LEU A 1 361 ? 33.829 -2.020 -23.318 1.00 56.78 361 LEU A C 1
ATOM 3018 O O . LEU A 1 361 ? 32.764 -2.546 -23.024 1.00 56.78 361 LEU A O 1
ATOM 3022 N N . PRO A 1 362 ? 34.163 -0.857 -22.718 1.00 60.81 362 PRO A N 1
ATOM 3023 C CA . PRO A 1 362 ? 33.282 -0.133 -21.786 1.00 60.81 362 PRO A CA 1
ATOM 3024 C C . PRO A 1 362 ? 32.051 0.456 -22.487 1.00 60.81 362 PRO A C 1
ATOM 3026 O O . PRO A 1 362 ? 31.934 1.662 -22.717 1.00 60.81 362 PRO A O 1
ATOM 3029 N N . ILE A 1 363 ? 31.114 -0.430 -22.812 1.00 75.06 363 ILE A N 1
ATOM 3030 C CA . ILE A 1 363 ? 29.856 -0.131 -23.469 1.00 75.06 363 ILE A CA 1
ATOM 3031 C C . ILE A 1 363 ? 28.824 0.258 -22.412 1.00 75.06 363 ILE A C 1
ATOM 3033 O O . ILE A 1 363 ? 28.568 -0.464 -21.447 1.00 75.06 363 ILE A O 1
ATOM 3037 N N . ASN A 1 364 ? 28.212 1.419 -22.620 1.00 85.56 364 ASN A N 1
ATOM 3038 C CA . ASN A 1 364 ? 27.052 1.875 -21.872 1.00 85.56 364 ASN A CA 1
ATOM 3039 C C . ASN A 1 364 ? 25.839 1.884 -22.797 1.00 85.56 364 ASN A C 1
ATOM 3041 O O . ASN A 1 364 ? 25.892 2.459 -23.890 1.00 85.56 364 ASN A O 1
ATOM 3045 N N . PHE A 1 365 ? 24.732 1.321 -22.330 1.00 88.44 365 PHE A N 1
ATOM 3046 C CA . PHE A 1 365 ? 23.459 1.374 -23.038 1.00 88.44 365 PHE A CA 1
ATOM 3047 C C . PHE A 1 365 ? 22.569 2.440 -22.409 1.00 88.44 365 PHE A C 1
ATOM 3049 O O . PHE A 1 365 ? 22.509 2.578 -21.188 1.00 88.44 365 PHE A O 1
ATOM 3056 N N . MET A 1 366 ? 21.888 3.218 -23.245 1.00 93.00 366 MET A N 1
ATOM 3057 C CA . MET A 1 366 ? 20.883 4.185 -22.821 1.00 93.00 366 MET A CA 1
ATOM 3058 C C . MET A 1 366 ? 19.585 3.916 -23.572 1.00 93.00 366 MET A C 1
ATOM 3060 O O . MET A 1 366 ? 19.578 3.880 -24.800 1.00 93.00 366 MET A O 1
ATOM 3064 N N . HIS A 1 367 ? 18.487 3.746 -22.848 1.00 93.31 367 HIS A N 1
ATOM 3065 C CA . HIS A 1 367 ? 17.182 3.410 -23.406 1.00 93.31 367 HIS A CA 1
ATOM 3066 C C . HIS A 1 367 ? 16.162 4.486 -23.046 1.00 93.31 367 HIS A C 1
ATOM 3068 O O . HIS A 1 367 ? 16.061 4.889 -21.890 1.00 93.31 367 HIS A O 1
ATOM 3074 N N . PHE A 1 368 ? 15.382 4.917 -24.031 1.00 95.44 368 PHE A N 1
ATOM 3075 C CA . PHE A 1 368 ? 14.261 5.837 -23.881 1.00 95.44 368 PHE A CA 1
ATOM 3076 C C . PHE A 1 368 ? 12.983 5.066 -24.178 1.00 95.44 368 PHE A C 1
ATOM 3078 O O . PHE A 1 368 ? 12.722 4.713 -25.329 1.00 95.44 368 PHE A O 1
ATOM 3085 N N . ASN A 1 369 ? 12.206 4.781 -23.138 1.00 94.44 369 ASN A N 1
ATOM 3086 C CA . ASN A 1 369 ? 11.101 3.835 -23.192 1.00 94.44 369 ASN A CA 1
ATOM 3087 C C . ASN A 1 369 ? 9.752 4.524 -22.991 1.00 94.44 369 ASN A C 1
ATOM 3089 O O . ASN A 1 369 ? 9.604 5.410 -22.145 1.00 94.44 369 ASN A O 1
ATOM 3093 N N . VAL A 1 370 ? 8.755 4.036 -23.726 1.00 95.00 370 VAL A N 1
ATOM 3094 C CA . VAL A 1 370 ? 7.334 4.275 -23.483 1.00 95.00 370 VAL A CA 1
ATOM 3095 C C . VAL A 1 370 ? 6.659 2.921 -23.277 1.00 95.00 370 VAL A C 1
ATOM 3097 O O . VAL A 1 370 ? 6.836 2.003 -24.077 1.00 95.00 370 VAL A O 1
ATOM 3100 N N . GLY A 1 371 ? 5.889 2.780 -22.204 1.00 94.00 371 GLY A N 1
ATOM 3101 C CA . GLY A 1 371 ? 5.219 1.533 -21.860 1.00 94.00 371 GLY A CA 1
ATOM 3102 C C . GLY A 1 371 ? 3.776 1.702 -21.416 1.00 94.00 371 GLY A C 1
ATOM 3103 O O . GLY A 1 371 ? 3.319 2.806 -21.109 1.00 94.00 371 GLY A O 1
ATOM 3104 N N . TYR A 1 372 ? 3.054 0.586 -21.395 1.00 93.50 372 TYR A N 1
ATOM 3105 C CA . TYR A 1 372 ? 1.694 0.486 -20.887 1.00 93.50 372 TYR A CA 1
ATOM 3106 C C . TYR A 1 372 ? 1.631 -0.498 -19.717 1.00 93.50 372 TYR A C 1
ATOM 3108 O O . TYR A 1 372 ? 2.018 -1.660 -19.849 1.00 93.50 372 TYR A O 1
ATOM 3116 N N . VAL A 1 373 ? 1.110 -0.017 -18.588 1.00 91.50 373 VAL A N 1
ATOM 3117 C CA . VAL A 1 373 ? 0.941 -0.748 -17.332 1.00 91.50 373 VAL A CA 1
ATOM 3118 C C . VAL A 1 373 ? -0.485 -1.298 -17.243 1.00 91.50 373 VAL A C 1
ATOM 3120 O O . VAL A 1 373 ? -1.452 -0.535 -17.355 1.00 91.50 373 VAL A O 1
ATOM 3123 N N . PHE A 1 374 ? -0.601 -2.611 -17.040 1.00 85.12 374 PHE A N 1
ATOM 3124 C CA . PHE A 1 374 ? -1.857 -3.356 -16.905 1.00 85.12 374 PHE A CA 1
ATOM 3125 C C . PHE A 1 374 ? -2.227 -3.611 -15.447 1.00 85.12 374 PHE A C 1
ATOM 3127 O O . PHE A 1 374 ? -1.317 -3.979 -14.663 1.00 85.12 374 PHE A O 1
#

Sequence (374 aa):
MKKTVLVLFCFILTLKIFSQYSYYKEATVVKNNNQRFQGYVEKISESKLNPKVKFKTEIKRMDVEEIPVSEIKELIFLSDSSIFQSVRYKLYQDSTKKSELRLAKKLVDGYAKLYKLQLPEGELSIIFETDITWVYILQIGDEYYVLNQEEVLNETVYRLKKHYQARLIYLLKDYKDLQDKARNLKFSDKQFISIIDDLNKRHPEIQSTTYARKEKIIFENNLSAGYSIINSTNTTIGNGFTLGYEFGIIQSAFSEKLSSNIGVFWNYYKMKKDIEYNDLYNLNKEIDGYNFFRIPIGLMYRFNNSKISPYLKGGISLYIYENYFHERVWEFFINAKAGVRILKKIDVSIEKDFSPNPSILPINFMHFNVGYVF

Solvent-accessible surface area (backbone atoms only — not comparable to full-atom values): 20001 Å² total; per-residue (Å²): 112,74,69,60,54,50,53,52,50,53,51,53,52,50,52,56,63,57,47,59,66,66,41,42,38,51,27,36,42,27,30,71,87,68,50,75,45,69,28,2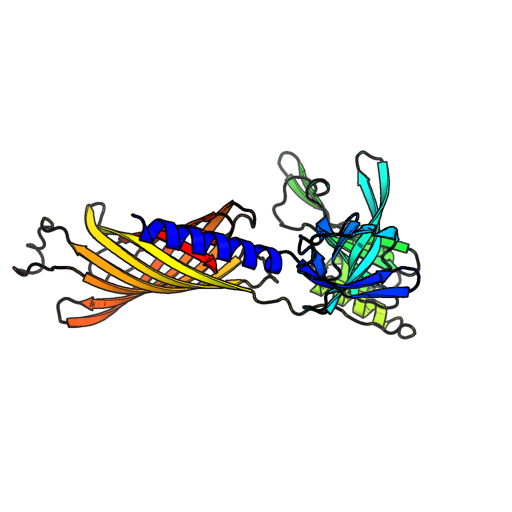9,32,59,55,60,63,70,33,60,46,44,66,36,36,50,35,22,74,46,91,86,55,85,70,69,48,76,45,48,32,90,49,37,43,36,39,36,31,67,89,74,69,46,41,27,32,55,40,72,44,76,48,76,54,94,93,40,80,47,78,45,63,33,55,21,39,46,37,32,41,39,53,48,29,36,27,43,31,50,51,46,78,93,75,53,71,81,77,71,95,61,94,74,53,56,36,35,36,42,30,53,80,94,48,66,43,78,35,42,70,47,63,44,78,52,102,87,49,83,44,80,45,59,53,32,34,61,52,45,31,62,78,30,67,91,36,67,72,56,26,60,51,28,74,71,58,62,102,45,71,74,54,52,50,52,55,45,52,58,52,23,67,77,37,69,92,35,76,65,48,75,58,71,71,82,69,62,73,43,75,40,39,33,48,33,40,30,45,30,39,33,30,42,94,88,42,78,49,26,40,34,38,36,42,34,42,34,44,31,43,26,47,52,79,83,32,80,40,40,28,44,37,41,34,47,29,45,36,41,33,36,60,54,86,82,63,80,56,69,86,82,54,91,64,97,64,85,64,85,55,49,63,35,39,36,36,42,39,33,42,34,41,35,83,46,92,52,57,70,20,44,35,43,32,44,40,41,27,44,35,41,36,64,48,99,85,73,44,83,45,75,47,70,25,45,34,42,33,43,37,38,27,42,72,70,32,36,38,41,36,42,36,40,34,39,44,92,77,53,94,76,60,70,50,32,40,39,36,45,37,45,28,44,44,96

Foldseek 3Di:
DVVVVVVVVVVVVVVVVVVLVVFWFWKWFQWPVRDIATFIWTPDPLQVPPQWIWTDSYSPDPDTDTHGLNGTQWMAGPVFRWIWGWDWDWDQDPNDTDTGTGTFTWFKDAQKTKTKHFHDPVRADPDDPDPDRIWMWIDHPNDIDTFDWHWDDDPDDIDIRRSNLVVQLVVCVVPVVLNVLSVPDDPASVSVSVSVVVVRVVVVVIDMDGPDDQFDWDKKKKWKKWKKFKDAPHDTFKIWMKTKMKIWTARVRVHNQKIKMKMKMKIKIQTDPPPCPVPPDPDPDRPRIFIKMKIWTWMKGWPDDDQKIKIKIWGKIWIWGQDPVRDIDIAIWIKIKIWIHHRVFKIWIKMKTFGPDDPPHRMIMIITMIITMD

pLDDT: mean 82.38, std 15.28, range [38.31, 97.75]

Radius of gyration: 27.78 Å; Cα contacts (8 Å, |Δi|>4): 800; chains: 1; bounding box: 75×44×79 Å

Nearest PDB structures (foldseek):
  3wi5-assembly1_A  TM=2.130E-01  e=6.317E-03  Neisseria meningitidis
  4aui-assembly1_C  TM=2.040E-01  e=4.950E-03  Neisseria gonorrhoeae
  4y25-assembly1_A  TM=2.615E-01  e=3.009E-02  Escherichia coli K-12
  4b7o-assembly1_A  TM=2.122E-01  e=1.829E-01  Neisseria meningitidis
  4aip-assembly1_C  TM=1.846E-01  e=3.991E-01  Neisseria meningitidis

Secondary structure (DSSP, 8-state):
-HHHHHHHHHHHHHHHHHHHHHSEEEEEEEETT--EEEEEEE---GGGGSSEEEEESSTT----EEEEGGGEEEEEETTTTEEEEEEEEEEEETTEEEEEEEEEEEEEESSEEEEEEEPPGGGSPS--SS---EEEEEEETTEEEEE--EEEEETTEEEEE-HHHHHHHHHTTT-HHHHHHHHT--SSHHHHHHHHHHHHTT-TTS--EE-PPPPPEEEEEEEEEEEEEEEETTEEEEEEEEEEEEEEEEETTT-TTEEEEEEEEEEEEEEPTTS-GGGT---------EEEEEEEEEEEEES--SSEEEEEEEEEEEEEEE-TTS-EEEEEEEEEEEEEEETTTEEEEEEEEE-SS-SSSSEEEEEEEEEEE-

Mean predicted aligned error: 13.23 Å